Protein AF-H8H3U1-F1 (afdb_monomer)

Radius of gyration: 40.12 Å; Cα contacts (8 Å, |Δi|>4): 486; chains: 1; bounding box: 96×87×122 Å

Foldseek 3Di:
DDDDPPPPPPPPDPPVPPDDDDDDPLRVPAPDDPLLNLLLVVQVVQCPVQKHFDDLVRSCVSSVHDSVSSVVSVVLCVVQVQWDWDDDVPGGIMIGGDDSVRGDDRVVSVVVVVVVVVVVVVVVVVVVVVVVVVVVVVPPPPPPPPDDDPDPDDDDDDDPDDDDDDPDDDDDDDDDDDDDDDDDDDDDDDDDDDDDDDDDDDDDDDDDDDDDDDDDDDDDDDDDDDDDDDDDDDDDDDDDDDDDDDDDDDDDDDDDDDDDDDDDDPDPDPDDDDDDPPDDDDDDDDDDDDDDDDDDDDDDDDDDDPDDDPPPDDDALLNQAADDLVLLVPADFADCPGPLNVLVCVQQPVVVLVVQQPAADPAPRHGLSSLRRDDNVQLVVQQVRLVVVCVVPVDDSNVSSSSSSCVRNVSRRPPLPLPVLLVVLAPPDDAQFWKWFQDPVRDTFIWGFHDDDPFWTWTQTPVRDIDIFGSSDNVRSNRIDTDPPDDPPPPPCPPPPPPPPDPDFQWKKAFCADPDDDHRDIWTFHDDDDQWTQIPVRDIHGPVCRVVGIGTDDD

Structure (mmCIF, N/CA/C/O backbone):
data_AF-H8H3U1-F1
#
_entry.id   AF-H8H3U1-F1
#
loop_
_atom_site.group_PDB
_atom_site.id
_atom_site.type_symbol
_atom_site.label_atom_id
_atom_site.label_alt_id
_atom_site.label_comp_id
_atom_site.label_asym_id
_atom_site.label_entity_id
_atom_site.label_seq_id
_atom_site.pdbx_PDB_ins_code
_atom_site.Cartn_x
_atom_site.Cartn_y
_atom_site.Cartn_z
_atom_site.occupancy
_atom_site.B_iso_or_equiv
_atom_site.auth_seq_id
_atom_site.auth_comp_id
_atom_site.auth_asym_id
_atom_site.auth_atom_id
_atom_site.pdbx_PDB_model_num
ATOM 1 N N . MET A 1 1 ? -40.008 48.398 6.881 1.00 39.31 1 MET A N 1
ATOM 2 C CA . MET A 1 1 ? -39.346 47.167 7.365 1.00 39.31 1 MET A CA 1
ATOM 3 C C . MET A 1 1 ? -39.660 46.048 6.379 1.00 39.31 1 MET A C 1
ATOM 5 O O . MET A 1 1 ? -40.698 45.424 6.515 1.00 39.31 1 MET A O 1
ATOM 9 N N . ASN A 1 2 ? -38.826 45.837 5.355 1.00 39.06 2 ASN A N 1
ATOM 10 C CA . ASN A 1 2 ? -39.041 44.780 4.357 1.00 39.06 2 ASN A CA 1
ATOM 11 C C . ASN A 1 2 ? -37.930 43.737 4.486 1.00 39.06 2 ASN A C 1
ATOM 13 O O . ASN A 1 2 ? -36.763 44.029 4.245 1.00 39.06 2 ASN A O 1
ATOM 17 N N . ALA A 1 3 ? -38.310 42.539 4.929 1.00 46.53 3 ALA A N 1
ATOM 18 C CA . ALA A 1 3 ? -37.421 41.404 5.119 1.00 46.53 3 ALA A CA 1
ATOM 19 C C . ALA A 1 3 ? -37.174 40.700 3.778 1.00 46.53 3 ALA A C 1
ATOM 21 O O . ALA A 1 3 ? -38.048 40.016 3.242 1.00 46.53 3 ALA A O 1
ATOM 22 N N . THR A 1 4 ? -35.972 40.862 3.233 1.00 50.00 4 THR A N 1
ATOM 23 C CA . THR A 1 4 ? -35.526 40.195 2.010 1.00 50.00 4 THR A CA 1
ATOM 24 C C . THR A 1 4 ? -35.297 38.707 2.295 1.00 50.00 4 THR A C 1
ATOM 26 O O . THR A 1 4 ? -34.274 38.311 2.855 1.00 50.00 4 THR A O 1
ATOM 29 N N . LYS A 1 5 ? -36.268 37.863 1.928 1.00 55.16 5 LYS A N 1
ATOM 30 C CA . LYS A 1 5 ? -36.136 36.399 1.939 1.00 55.16 5 LYS A CA 1
ATOM 31 C C . LYS A 1 5 ? -35.091 35.986 0.893 1.00 55.16 5 LYS A C 1
ATOM 33 O O . LYS A 1 5 ? -35.379 35.977 -0.299 1.00 55.16 5 LYS A O 1
ATOM 38 N N . ARG A 1 6 ? -33.873 35.645 1.330 1.00 47.78 6 ARG A N 1
ATOM 39 C CA . ARG A 1 6 ? -32.881 34.959 0.485 1.00 47.78 6 ARG A CA 1
ATOM 40 C C . ARG A 1 6 ? -33.391 33.550 0.185 1.00 47.78 6 ARG A C 1
ATOM 42 O O . ARG A 1 6 ? -33.368 32.685 1.055 1.00 47.78 6 ARG A O 1
ATOM 49 N N . LEU A 1 7 ? -33.866 33.343 -1.038 1.00 50.31 7 LEU A N 1
ATOM 50 C CA . LEU A 1 7 ? -34.161 32.027 -1.592 1.00 50.31 7 LEU A CA 1
ATOM 51 C C . LEU A 1 7 ? -32.834 31.304 -1.857 1.00 50.31 7 LEU A C 1
ATOM 53 O O . LEU A 1 7 ? -32.148 31.574 -2.837 1.00 50.31 7 LEU A O 1
ATOM 57 N N . THR A 1 8 ? -32.450 30.407 -0.954 1.00 47.00 8 THR A N 1
ATOM 58 C CA . THR A 1 8 ? -31.389 29.417 -1.166 1.00 47.00 8 THR A CA 1
ATOM 59 C C . THR A 1 8 ? -31.940 28.310 -2.061 1.00 47.00 8 THR A C 1
ATOM 61 O O . THR A 1 8 ? -32.492 27.316 -1.593 1.00 47.00 8 THR A O 1
ATOM 64 N N . THR A 1 9 ? -31.832 28.487 -3.374 1.00 53.97 9 THR A N 1
ATOM 65 C CA . THR A 1 9 ? -32.081 27.420 -4.345 1.00 53.97 9 THR A CA 1
ATOM 66 C C . THR A 1 9 ? -30.942 26.401 -4.272 1.00 53.97 9 THR A C 1
ATOM 68 O O . THR A 1 9 ? -29.836 26.630 -4.755 1.00 53.97 9 THR A O 1
ATOM 71 N N . ASN A 1 10 ? -31.213 25.258 -3.638 1.00 47.44 10 ASN A N 1
ATOM 72 C CA . ASN A 1 10 ? -30.372 24.066 -3.719 1.00 47.44 10 ASN A CA 1
ATOM 73 C C . ASN A 1 10 ? -30.449 23.505 -5.146 1.00 47.44 10 ASN A C 1
ATOM 75 O O . ASN A 1 10 ? -31.317 22.693 -5.459 1.00 47.44 10 ASN A O 1
ATOM 79 N N . LEU A 1 11 ? -29.551 23.955 -6.023 1.00 53.47 11 LEU A N 1
ATOM 80 C CA . LEU A 1 11 ? -29.306 23.306 -7.307 1.00 53.47 11 LEU A CA 1
ATOM 81 C C . LEU A 1 11 ? -28.649 21.947 -7.042 1.00 53.47 11 LEU A C 1
ATOM 83 O O . LEU A 1 11 ? -27.440 21.844 -6.842 1.00 53.47 11 LEU A O 1
ATOM 87 N N . SER A 1 12 ? -29.477 20.903 -7.014 1.00 55.03 12 SER A N 1
ATOM 88 C CA . SER A 1 12 ? -29.032 19.516 -7.122 1.00 55.03 12 SER A CA 1
ATOM 89 C C . SER A 1 12 ? -28.404 19.326 -8.501 1.00 55.03 12 SER A C 1
ATOM 91 O O . SER A 1 12 ? -29.106 19.201 -9.502 1.00 55.03 12 SER A O 1
ATOM 93 N N . ILE A 1 13 ? -27.075 19.367 -8.571 1.00 66.44 13 ILE A N 1
ATOM 94 C CA . ILE A 1 13 ? -26.341 19.040 -9.793 1.00 66.44 13 ILE A CA 1
ATOM 95 C C . ILE A 1 13 ? -26.475 17.526 -9.979 1.00 66.44 13 ILE A C 1
ATOM 97 O O . ILE A 1 13 ? -25.863 16.762 -9.232 1.00 66.44 13 ILE A O 1
ATOM 101 N N . ASN A 1 14 ? -27.288 17.092 -10.946 1.00 60.72 14 ASN A N 1
ATOM 102 C CA . ASN A 1 14 ? -27.368 15.691 -11.359 1.00 60.72 14 ASN A CA 1
ATOM 103 C C . ASN A 1 14 ? -26.002 15.252 -11.909 1.00 60.72 14 ASN A C 1
ATOM 105 O O . ASN A 1 14 ? -25.657 15.495 -13.061 1.00 60.72 14 ASN A O 1
ATOM 109 N N . THR A 1 15 ? -25.193 14.617 -11.063 1.00 62.81 15 THR A N 1
ATOM 110 C CA . THR A 1 15 ? -23.857 14.098 -11.397 1.00 62.81 15 THR A CA 1
ATOM 111 C C . THR A 1 15 ? -23.892 12.848 -12.279 1.00 62.81 15 THR A C 1
ATOM 113 O O . THR A 1 15 ? -22.838 12.397 -12.718 1.00 62.81 15 THR A O 1
ATOM 116 N N . SER A 1 16 ? -25.075 12.297 -12.563 1.00 62.97 16 SER A N 1
ATOM 117 C CA . SER A 1 16 ? -25.267 11.089 -13.372 1.00 62.97 16 SER A CA 1
ATOM 118 C C . SER A 1 16 ? -25.033 11.282 -14.875 1.00 62.97 16 SER A C 1
ATOM 120 O O . SER A 1 16 ? -24.891 10.287 -15.575 1.00 62.97 16 SER A O 1
ATOM 122 N N . GLU A 1 17 ? -24.967 12.522 -15.373 1.00 65.94 17 GLU A N 1
ATOM 123 C CA . GLU A 1 17 ? -24.820 12.812 -16.814 1.00 65.94 17 GLU A CA 1
ATOM 124 C C . GLU A 1 17 ? -23.456 13.402 -17.212 1.00 65.94 17 GLU A C 1
ATOM 126 O O . GLU A 1 17 ? -23.190 13.607 -18.396 1.00 65.94 17 GLU A O 1
ATOM 131 N N . MET A 1 18 ? -22.547 13.665 -16.265 1.00 68.69 18 MET A N 1
ATOM 132 C CA . MET A 1 18 ? -21.235 14.223 -16.610 1.00 68.69 18 MET A CA 1
ATOM 133 C C . MET A 1 18 ? -20.268 13.121 -17.028 1.00 68.69 18 MET A C 1
ATOM 135 O O . MET A 1 18 ? -19.575 12.539 -16.194 1.00 68.69 18 MET A O 1
ATOM 139 N N . ASN A 1 19 ? -20.226 12.853 -18.336 1.00 53.88 19 ASN A N 1
ATOM 140 C CA . ASN A 1 19 ? -19.276 11.923 -18.931 1.00 53.88 19 ASN A CA 1
ATOM 141 C C . ASN A 1 19 ? -17.830 12.345 -18.631 1.00 53.88 19 ASN A C 1
ATOM 143 O O . ASN A 1 19 ? -17.425 13.502 -18.758 1.00 53.88 19 ASN A O 1
ATOM 147 N N . VAL A 1 20 ? -17.097 11.356 -18.139 1.00 68.19 20 VAL A N 1
ATOM 148 C CA . VAL A 1 20 ? -16.041 11.475 -17.142 1.00 68.19 20 VAL A CA 1
ATOM 149 C C . VAL A 1 20 ? -14.684 11.473 -17.837 1.00 68.19 20 VAL A C 1
ATOM 151 O O . VAL A 1 20 ? -14.364 10.518 -18.525 1.00 68.19 20 VAL A O 1
ATOM 154 N N . LEU A 1 21 ? -13.890 12.526 -17.623 1.00 76.62 21 LEU A N 1
ATOM 155 C CA . LEU A 1 21 ? -12.448 12.606 -17.902 1.00 76.62 21 LEU A CA 1
ATOM 156 C C . LEU A 1 21 ? -11.998 12.037 -19.269 1.00 76.62 21 LEU A C 1
ATOM 158 O O . LEU A 1 21 ? -11.645 10.867 -19.386 1.00 76.62 21 LEU A O 1
ATOM 162 N N . PHE A 1 22 ? -11.879 12.898 -20.280 1.00 89.12 22 PHE A N 1
ATOM 163 C CA . PHE A 1 22 ? -11.168 12.538 -21.508 1.00 89.12 22 PHE A CA 1
ATOM 164 C C . PHE A 1 22 ? -9.658 12.407 -21.233 1.00 89.12 22 PHE A C 1
ATOM 166 O O . PHE A 1 22 ? -8.997 13.396 -20.906 1.00 89.12 22 PHE A O 1
ATOM 173 N N . VAL A 1 23 ? -9.121 11.191 -21.359 1.00 94.69 23 VAL A N 1
ATOM 174 C CA . VAL A 1 23 ? -7.681 10.900 -21.294 1.00 94.69 23 VAL A CA 1
ATOM 175 C C . VAL A 1 23 ? -7.185 10.675 -22.718 1.00 94.69 23 VAL A C 1
ATOM 177 O O . VAL A 1 23 ? -7.668 9.793 -23.420 1.00 94.69 23 VAL A O 1
ATOM 180 N N . HIS A 1 24 ? -6.244 11.502 -23.164 1.00 95.38 24 HIS A N 1
ATOM 181 C CA . HIS A 1 24 ? -5.649 11.367 -24.491 1.00 95.38 24 HIS A CA 1
ATOM 182 C C . HIS A 1 24 ? -4.713 10.145 -24.537 1.00 95.38 24 HIS A C 1
ATOM 184 O O . HIS A 1 24 ? -3.980 9.924 -23.575 1.00 95.38 24 HIS A O 1
ATOM 190 N N . SER A 1 25 ? -4.659 9.412 -25.659 1.00 96.00 25 SER A N 1
ATOM 191 C CA . SER A 1 25 ? -3.825 8.200 -25.817 1.00 96.00 25 SER A CA 1
ATOM 192 C C . SER A 1 25 ? -2.361 8.428 -25.439 1.00 96.00 25 SER A C 1
ATOM 194 O O . SER A 1 25 ? -1.802 7.695 -24.643 1.00 96.00 25 SER A O 1
ATOM 196 N N . ALA A 1 26 ? -1.771 9.536 -25.897 1.00 96.56 26 ALA A N 1
ATOM 197 C CA . ALA A 1 26 ? -0.405 9.920 -25.529 1.00 96.56 26 ALA A CA 1
ATOM 198 C C . ALA A 1 26 ? -0.140 10.021 -24.010 1.00 96.56 26 ALA A C 1
ATOM 200 O O . ALA A 1 26 ? 1.006 9.870 -23.603 1.00 96.56 26 ALA A O 1
ATOM 201 N N . LEU A 1 27 ? -1.154 10.324 -23.188 1.00 97.00 27 LEU A N 1
ATOM 202 C CA . LEU A 1 27 ? -1.040 10.325 -21.724 1.00 97.00 27 LEU A CA 1
ATOM 203 C C . LEU A 1 27 ? -1.281 8.929 -21.132 1.00 97.00 27 LEU A C 1
ATOM 205 O O . LEU A 1 27 ? -0.677 8.611 -20.114 1.00 97.00 27 LEU A O 1
ATOM 209 N N . ASP A 1 28 ? -2.154 8.132 -21.751 1.00 96.94 28 ASP A N 1
ATOM 210 C CA . ASP A 1 28 ? -2.484 6.759 -21.341 1.00 96.94 28 ASP A CA 1
ATOM 211 C C . ASP A 1 28 ? -1.312 5.793 -21.582 1.00 96.94 28 ASP A C 1
ATOM 213 O O . ASP A 1 28 ? -0.932 5.031 -20.698 1.00 96.94 28 ASP A O 1
ATOM 217 N N . ASP A 1 29 ? -0.660 5.920 -22.740 1.00 97.12 29 ASP A N 1
ATOM 218 C CA . ASP A 1 29 ? 0.528 5.150 -23.124 1.00 97.12 29 ASP A CA 1
ATOM 219 C C . ASP A 1 29 ? 1.812 5.647 -22.430 1.00 97.12 29 ASP A C 1
ATOM 221 O O . ASP A 1 29 ? 2.884 5.051 -22.572 1.00 97.12 29 ASP A O 1
ATOM 225 N N . TYR A 1 30 ? 1.750 6.769 -21.704 1.00 98.00 30 TYR A N 1
ATOM 226 C CA . TYR A 1 30 ? 2.916 7.308 -21.015 1.00 98.00 30 TYR A CA 1
ATOM 227 C C . TYR A 1 30 ? 3.159 6.526 -19.714 1.00 98.00 30 TYR A C 1
ATOM 229 O O . TYR A 1 30 ? 2.230 6.374 -18.921 1.00 98.00 30 TYR A O 1
ATOM 237 N N . PRO A 1 31 ? 4.396 6.076 -19.428 1.00 97.75 31 PRO A N 1
ATOM 238 C CA . PRO A 1 31 ? 4.696 5.171 -18.317 1.00 97.75 31 PRO A CA 1
ATOM 239 C C . PRO A 1 31 ? 4.729 5.912 -16.969 1.00 97.75 31 PRO A C 1
ATOM 241 O O . PRO A 1 31 ? 5.756 5.986 -16.299 1.00 97.75 31 PRO A O 1
ATOM 244 N N . LEU A 1 32 ? 3.605 6.508 -16.570 1.00 98.12 32 LEU A N 1
ATOM 245 C 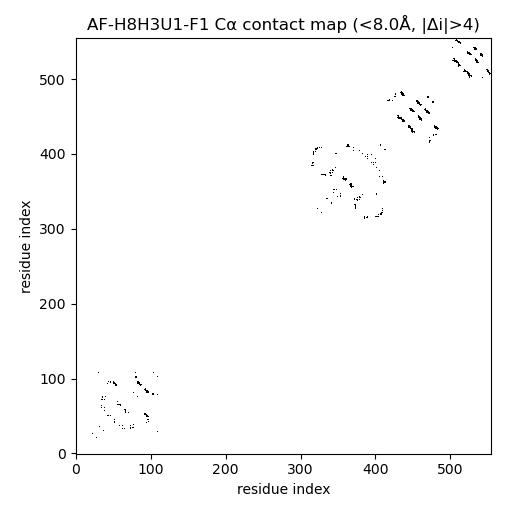CA . LEU A 1 32 ? 3.421 7.120 -15.258 1.00 98.12 32 LEU A CA 1
ATOM 246 C C . LEU A 1 32 ? 3.045 6.068 -14.221 1.00 98.12 32 LEU A C 1
ATOM 248 O O . LEU A 1 32 ? 2.232 5.175 -14.458 1.00 98.12 32 LEU A O 1
ATOM 252 N N . THR A 1 33 ? 3.557 6.241 -13.008 1.00 97.88 33 THR A N 1
ATOM 253 C CA . THR A 1 33 ? 3.004 5.533 -11.851 1.00 97.88 33 THR A CA 1
ATOM 254 C C . THR A 1 33 ? 1.574 6.016 -11.557 1.00 97.88 33 THR A C 1
ATOM 256 O O . THR A 1 33 ? 1.225 7.166 -11.860 1.00 97.88 33 THR A O 1
ATOM 259 N N . PRO A 1 34 ? 0.723 5.193 -10.916 1.00 98.06 34 PRO A N 1
ATOM 260 C CA . PRO A 1 34 ? -0.635 5.602 -10.553 1.00 98.06 34 PRO A CA 1
ATOM 261 C C . PRO A 1 34 ? -0.688 6.885 -9.710 1.00 98.06 34 PRO A C 1
ATOM 263 O O . PRO A 1 34 ? -1.637 7.664 -9.811 1.00 98.06 34 PRO A O 1
ATOM 266 N N . GLU A 1 35 ? 0.315 7.120 -8.867 1.00 98.25 35 GLU A N 1
ATOM 267 C CA . GLU A 1 35 ? 0.451 8.320 -8.047 1.00 98.25 35 GLU A CA 1
ATOM 268 C C . GLU A 1 35 ? 0.774 9.559 -8.891 1.00 98.25 35 GLU A C 1
ATOM 270 O O . GLU A 1 35 ? 0.158 10.611 -8.696 1.00 98.25 35 GLU A O 1
ATOM 275 N N . GLU A 1 36 ? 1.695 9.427 -9.850 1.00 98.50 36 GLU A N 1
ATOM 276 C CA . GLU A 1 36 ? 2.056 10.490 -10.793 1.00 98.50 36 GLU A CA 1
ATOM 277 C C . GLU A 1 36 ? 0.878 10.875 -11.680 1.00 98.50 36 GLU A C 1
ATOM 279 O O . GLU A 1 36 ? 0.554 12.061 -11.774 1.00 98.50 36 GLU A O 1
ATOM 284 N N . PHE A 1 37 ? 0.174 9.889 -12.241 1.00 98.19 37 PHE A N 1
ATOM 285 C CA . PHE A 1 37 ? -1.022 10.126 -13.044 1.00 98.19 37 PHE A CA 1
ATOM 286 C C . PHE A 1 37 ? -2.113 10.850 -12.241 1.00 98.19 37 PHE A C 1
ATOM 288 O O . PHE A 1 37 ? -2.676 11.840 -12.707 1.00 98.19 37 PHE A O 1
ATOM 295 N N . ARG A 1 38 ? -2.384 10.425 -10.996 1.00 97.94 38 ARG A N 1
ATOM 296 C CA . ARG A 1 38 ? -3.382 11.080 -10.125 1.00 97.94 38 ARG A CA 1
ATOM 297 C C . ARG A 1 38 ? -3.030 12.537 -9.837 1.00 97.94 38 ARG A C 1
ATOM 299 O O . ARG A 1 38 ? -3.910 13.398 -9.909 1.00 97.94 38 ARG A O 1
ATOM 306 N N . ALA A 1 39 ? -1.770 12.817 -9.507 1.00 98.00 39 ALA A N 1
ATOM 307 C CA . ALA A 1 39 ? -1.319 14.180 -9.245 1.00 98.00 39 ALA A CA 1
ATOM 308 C C . ALA A 1 39 ? -1.376 15.046 -10.513 1.00 98.00 39 ALA A C 1
ATOM 310 O O . ALA A 1 39 ? -1.871 16.173 -10.455 1.00 98.00 39 ALA A O 1
ATOM 311 N N . TYR A 1 40 ? -0.941 14.506 -11.657 1.00 97.75 40 TYR A N 1
ATOM 312 C CA . TYR A 1 40 ? -1.008 15.183 -12.951 1.00 97.75 40 TYR A CA 1
ATOM 313 C C . TYR A 1 40 ? -2.455 15.499 -13.347 1.00 97.75 40 TYR A C 1
ATOM 315 O O . TYR A 1 40 ? -2.770 16.653 -13.622 1.00 97.75 40 TYR A O 1
ATOM 323 N N . ALA A 1 41 ? -3.370 14.528 -13.266 1.00 96.38 41 ALA A N 1
ATOM 324 C CA . ALA A 1 41 ? -4.791 14.728 -13.552 1.00 96.38 41 ALA A CA 1
ATOM 325 C C . ALA A 1 41 ? -5.436 15.765 -12.614 1.00 96.38 41 ALA A C 1
ATOM 327 O O . ALA A 1 41 ? -6.238 16.597 -13.044 1.00 96.38 41 ALA A O 1
ATOM 328 N N . HIS A 1 42 ? -5.064 15.764 -11.327 1.00 96.56 42 HIS A N 1
ATOM 329 C CA . HIS A 1 42 ? -5.530 16.776 -10.380 1.00 96.56 42 HIS A CA 1
ATOM 330 C C . HIS A 1 42 ? -5.068 18.189 -10.765 1.00 96.56 42 HIS A C 1
ATOM 332 O O . HIS A 1 42 ? -5.868 19.129 -10.707 1.00 96.56 42 HIS A O 1
ATOM 338 N N . LEU A 1 43 ? -3.799 18.336 -11.159 1.00 96.88 43 LEU A N 1
ATOM 339 C CA . LEU A 1 43 ? -3.232 19.600 -11.627 1.00 96.88 43 LEU A CA 1
ATOM 340 C C . LEU A 1 43 ? -3.875 20.046 -12.941 1.00 96.88 43 LEU A C 1
ATOM 342 O O . LEU A 1 43 ? -4.315 21.188 -13.017 1.00 96.88 43 LEU A O 1
ATOM 346 N N . ALA A 1 44 ? -4.026 19.145 -13.913 1.00 95.44 44 ALA A N 1
ATOM 347 C CA . ALA A 1 44 ? -4.683 19.403 -15.193 1.00 95.44 44 ALA A CA 1
ATOM 348 C C . ALA A 1 44 ? -6.106 19.940 -15.000 1.00 95.44 44 ALA A C 1
ATOM 350 O O . ALA A 1 44 ? -6.463 20.980 -15.545 1.00 95.44 44 ALA A O 1
ATOM 351 N N . ARG A 1 45 ? -6.892 19.300 -14.122 1.00 93.75 45 ARG A N 1
ATOM 352 C CA . ARG A 1 45 ? -8.249 19.753 -13.784 1.00 93.75 45 ARG A CA 1
ATOM 353 C C . ARG A 1 45 ? -8.268 21.152 -13.162 1.00 93.75 45 ARG A C 1
ATOM 355 O O . ARG A 1 45 ? -9.230 21.892 -13.333 1.00 93.75 45 ARG A O 1
ATOM 362 N N . ARG A 1 46 ? -7.248 21.501 -12.371 1.00 95.06 46 ARG A N 1
ATOM 363 C CA . ARG A 1 46 ? -7.134 22.815 -11.713 1.00 95.06 46 ARG A CA 1
ATOM 364 C C . ARG A 1 46 ? -6.542 23.887 -12.625 1.00 95.06 46 ARG A C 1
ATOM 366 O O . ARG A 1 46 ? -6.785 25.060 -12.374 1.00 95.06 46 ARG A O 1
ATOM 373 N N . ALA A 1 47 ? -5.805 23.498 -13.658 1.00 94.19 47 ALA A N 1
ATOM 374 C CA . ALA A 1 47 ? -5.136 24.387 -14.595 1.00 94.19 47 ALA A CA 1
ATOM 375 C C . ALA A 1 47 ? -6.060 24.876 -15.722 1.00 94.19 47 ALA A C 1
ATOM 377 O O . ALA A 1 47 ? -5.595 25.119 -16.831 1.00 94.19 47 ALA A O 1
ATOM 378 N N . SER A 1 48 ? -7.359 25.058 -15.459 1.00 79.19 48 SER A N 1
ATOM 379 C CA . SER A 1 48 ? -8.330 25.515 -16.466 1.00 79.19 48 SER A CA 1
ATOM 380 C C . SER A 1 48 ? -7.967 26.869 -17.099 1.00 79.19 48 SER A C 1
ATOM 382 O O . SER A 1 48 ? -8.453 27.186 -18.176 1.00 79.19 48 SER A O 1
ATOM 384 N N . SER A 1 49 ? -7.092 27.653 -16.461 1.00 83.50 49 SER A N 1
ATOM 385 C CA . SER A 1 49 ? -6.517 28.904 -16.973 1.00 83.50 49 SER A CA 1
ATOM 386 C C . SER A 1 49 ? -5.024 28.786 -17.332 1.00 83.50 49 SER A C 1
ATOM 388 O O . SER A 1 49 ? -4.278 29.754 -17.200 1.00 83.50 49 SER A O 1
ATOM 390 N N . GLY A 1 50 ? -4.550 27.589 -17.685 1.00 88.56 50 GLY A N 1
ATOM 391 C CA . GLY A 1 50 ? -3.159 27.304 -18.064 1.00 88.56 50 GLY A CA 1
ATOM 392 C C . GLY A 1 50 ? -2.191 27.063 -16.898 1.00 88.56 50 GLY A C 1
ATOM 393 O O . GLY A 1 50 ? -1.108 26.528 -17.114 1.00 88.56 50 GLY A O 1
ATOM 394 N N . ALA A 1 51 ? -2.573 27.390 -15.660 1.00 95.38 51 ALA A N 1
ATOM 395 C CA . ALA A 1 51 ? -1.722 27.227 -14.483 1.00 95.38 51 ALA A CA 1
ATOM 396 C C . ALA A 1 51 ? -2.506 26.774 -13.245 1.00 95.38 51 ALA A C 1
ATOM 398 O O . ALA A 1 51 ? -3.644 27.185 -13.025 1.00 95.38 51 ALA A O 1
ATOM 399 N N . ALA A 1 52 ? -1.869 25.967 -12.398 1.00 96.69 52 ALA A N 1
ATOM 400 C CA . ALA A 1 52 ? -2.412 25.471 -11.141 1.00 96.69 52 ALA A CA 1
ATOM 401 C C . ALA A 1 52 ? -1.490 25.841 -9.968 1.00 96.69 52 ALA A C 1
ATOM 403 O O . ALA A 1 52 ? -0.277 25.684 -10.040 1.00 96.69 52 ALA A O 1
ATOM 404 N N . TYR A 1 53 ? -2.062 26.296 -8.853 1.00 96.00 53 TYR A N 1
ATOM 405 C CA . TYR A 1 53 ? -1.323 26.681 -7.638 1.00 96.00 53 TYR A CA 1
ATOM 406 C C . TYR A 1 53 ? -1.707 25.886 -6.367 1.00 96.00 53 TYR A C 1
ATOM 408 O O . TYR A 1 53 ? -1.748 26.466 -5.278 1.00 96.00 53 TYR A O 1
ATOM 416 N N . PRO A 1 54 ? -2.039 24.578 -6.431 1.00 96.25 54 PRO A N 1
ATOM 417 C CA . PRO A 1 54 ? -2.375 23.837 -5.224 1.00 96.25 54 PRO A CA 1
ATOM 418 C C . PRO A 1 54 ? -1.135 23.610 -4.348 1.00 96.25 54 PRO A C 1
ATOM 420 O O . PRO A 1 54 ? -0.049 23.292 -4.831 1.00 96.25 54 PRO A O 1
ATOM 423 N N . SER A 1 55 ? -1.310 23.731 -3.031 1.00 96.88 55 SER A N 1
ATOM 424 C CA . SER A 1 55 ? -0.282 23.332 -2.066 1.00 96.88 55 SER A CA 1
ATOM 425 C C . SER A 1 55 ? -0.085 21.812 -2.070 1.00 96.88 55 SER A C 1
ATOM 427 O O . SER A 1 55 ? -1.008 21.062 -2.396 1.00 96.88 55 SER A O 1
ATOM 429 N N . ARG A 1 56 ? 1.093 21.337 -1.640 1.00 97.38 56 ARG A N 1
ATOM 430 C CA . ARG A 1 56 ? 1.378 19.894 -1.510 1.00 97.38 56 ARG A CA 1
ATOM 431 C C . ARG A 1 56 ? 0.335 19.176 -0.648 1.00 97.38 56 ARG A C 1
ATOM 433 O O . ARG A 1 56 ? -0.164 18.136 -1.063 1.00 97.38 56 ARG A O 1
ATOM 440 N N . ALA A 1 57 ? -0.068 19.78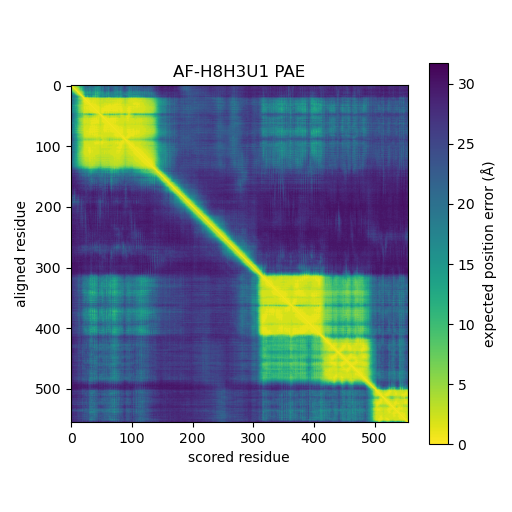0 0.471 1.00 97.44 57 ALA A N 1
ATOM 441 C CA . ALA A 1 57 ? -1.135 19.283 1.342 1.00 97.44 57 ALA A CA 1
ATOM 442 C C . ALA A 1 57 ? -2.494 19.160 0.622 1.00 97.44 57 ALA A C 1
ATOM 444 O O . ALA A 1 57 ? -3.222 18.182 0.796 1.00 97.44 57 ALA A O 1
ATOM 445 N N . SER A 1 58 ? -2.835 20.130 -0.235 1.00 97.81 58 SER A N 1
ATOM 446 C CA . SER A 1 58 ? -4.071 20.101 -1.029 1.00 97.81 58 SER A CA 1
ATOM 447 C C . SER A 1 58 ? -4.061 18.964 -2.056 1.00 97.81 58 SER A C 1
ATOM 449 O O . SER A 1 58 ? -5.037 18.216 -2.156 1.00 97.81 58 SER A O 1
ATOM 451 N N . ILE A 1 59 ? -2.935 18.774 -2.758 1.00 98.12 59 ILE A N 1
ATOM 452 C CA . ILE A 1 59 ? -2.750 17.664 -3.708 1.00 98.12 59 ILE A CA 1
ATOM 453 C C . ILE A 1 59 ? -2.815 16.322 -2.969 1.00 98.12 59 ILE A C 1
ATOM 455 O O . ILE A 1 59 ? -3.539 15.428 -3.402 1.00 98.12 59 ILE A O 1
ATOM 459 N N . ALA A 1 60 ? -2.118 16.198 -1.834 1.00 98.12 60 ALA A N 1
ATOM 460 C CA . ALA A 1 60 ? -2.094 15.000 -0.994 1.00 98.12 60 ALA A CA 1
ATOM 461 C C . ALA A 1 60 ? -3.507 14.583 -0.575 1.00 98.12 60 ALA A C 1
ATOM 463 O O . ALA A 1 60 ? -3.924 13.444 -0.803 1.00 98.12 60 ALA A O 1
ATOM 464 N N . LYS A 1 61 ? -4.286 15.538 -0.051 1.00 98.00 61 LYS A N 1
ATOM 465 C CA . LYS A 1 61 ? -5.679 15.326 0.352 1.00 98.00 61 LYS A CA 1
ATOM 466 C C . LYS A 1 61 ? -6.566 14.923 -0.826 1.00 98.00 61 LYS A C 1
ATOM 468 O O . LYS A 1 61 ? -7.344 13.980 -0.705 1.00 98.00 61 LYS A O 1
ATOM 473 N N . ALA A 1 62 ? -6.457 15.614 -1.961 1.00 97.50 62 ALA A N 1
ATOM 474 C CA . ALA A 1 62 ? -7.289 15.342 -3.131 1.00 97.50 62 ALA A CA 1
ATOM 475 C C . ALA A 1 62 ? -6.960 13.996 -3.794 1.00 97.50 62 ALA A C 1
ATOM 477 O O . ALA A 1 62 ? -7.865 13.293 -4.241 1.00 97.50 62 ALA A O 1
ATOM 478 N N . CYS A 1 63 ? -5.680 13.625 -3.828 1.00 97.56 63 CYS A N 1
ATOM 479 C CA . CYS A 1 63 ? -5.204 12.407 -4.478 1.00 97.56 63 CYS A CA 1
ATOM 480 C C . CYS A 1 63 ? -5.078 11.210 -3.521 1.00 97.56 63 CYS A C 1
ATOM 482 O O . CYS A 1 63 ? -4.718 10.125 -3.970 1.00 97.56 63 CYS A O 1
ATOM 484 N N . ARG A 1 64 ? -5.392 11.390 -2.228 1.00 97.81 64 ARG A N 1
ATOM 485 C CA . ARG A 1 64 ? -5.296 10.373 -1.161 1.00 97.81 64 ARG A CA 1
ATOM 486 C C . ARG A 1 64 ? -3.899 9.748 -1.048 1.00 97.81 64 ARG A C 1
ATOM 488 O O . ARG A 1 64 ? -3.761 8.535 -0.927 1.00 97.81 64 ARG A O 1
ATOM 495 N N . MET A 1 65 ? -2.870 10.589 -1.082 1.00 97.81 65 MET A N 1
ATOM 496 C CA . MET A 1 65 ? -1.464 10.190 -0.952 1.00 97.81 65 MET A CA 1
ATOM 497 C C . MET A 1 65 ? -0.766 10.995 0.150 1.00 97.81 65 MET A C 1
ATOM 499 O O . MET A 1 65 ? -1.253 12.049 0.548 1.00 97.81 65 MET A O 1
ATOM 503 N N . HIS A 1 66 ? 0.368 10.503 0.654 1.00 98.00 66 HIS A N 1
ATOM 504 C CA . HIS A 1 66 ? 1.161 11.214 1.663 1.00 98.00 66 HIS A CA 1
ATOM 505 C C . HIS A 1 66 ? 1.843 12.457 1.060 1.00 98.00 66 HIS A C 1
ATOM 507 O O . HIS A 1 66 ? 2.226 12.445 -0.111 1.00 98.00 66 HIS A O 1
ATOM 513 N N . GLU A 1 67 ? 2.050 13.520 1.843 1.00 97.81 67 GLU A N 1
ATOM 514 C CA . GLU A 1 67 ? 2.665 14.767 1.350 1.00 97.81 67 GLU A CA 1
ATOM 515 C C . GLU A 1 67 ? 4.099 14.575 0.833 1.00 97.81 67 GLU A C 1
ATOM 517 O O . GLU A 1 67 ? 4.516 15.226 -0.131 1.00 97.81 67 GLU A O 1
ATOM 522 N N . ASP A 1 68 ? 4.850 13.650 1.433 1.00 97.50 68 ASP A N 1
ATOM 523 C CA . ASP A 1 68 ? 6.182 13.265 0.951 1.00 97.50 68 ASP A CA 1
ATOM 524 C C . ASP A 1 68 ? 6.115 12.616 -0.431 1.00 97.50 68 ASP A C 1
ATOM 526 O O . ASP A 1 68 ? 6.900 12.965 -1.313 1.00 97.50 68 ASP A O 1
ATOM 530 N N . THR A 1 69 ? 5.130 11.739 -0.650 1.00 97.44 69 THR A N 1
ATOM 531 C CA . THR A 1 69 ? 4.884 11.115 -1.955 1.00 97.44 69 THR A CA 1
ATOM 532 C C . THR A 1 69 ? 4.556 12.174 -2.998 1.00 97.44 69 THR A C 1
ATOM 534 O O . THR A 1 69 ? 5.142 12.147 -4.073 1.00 97.44 69 THR A O 1
ATOM 537 N N . VAL A 1 70 ? 3.720 13.166 -2.665 1.00 98.25 70 VAL A N 1
ATOM 538 C CA . VAL A 1 70 ? 3.451 14.308 -3.558 1.00 98.25 70 VAL A CA 1
ATOM 539 C C . VAL A 1 70 ? 4.740 15.039 -3.927 1.00 98.25 70 VAL A C 1
ATOM 541 O O . VAL A 1 70 ? 4.921 15.409 -5.080 1.00 98.25 70 VAL A O 1
ATOM 544 N N . GLY A 1 71 ? 5.648 15.249 -2.969 1.00 97.56 71 GLY A N 1
ATOM 545 C CA . GLY A 1 71 ? 6.929 15.910 -3.233 1.00 97.56 71 GLY A CA 1
ATOM 546 C C . GLY A 1 71 ? 7.783 15.156 -4.254 1.00 97.56 71 GLY A C 1
ATOM 547 O O . GLY A 1 71 ? 8.317 15.766 -5.179 1.00 97.56 71 GLY A O 1
ATOM 548 N N . VAL A 1 72 ? 7.869 13.829 -4.116 1.00 97.38 72 VAL A N 1
ATOM 549 C CA . VAL A 1 72 ? 8.578 12.962 -5.072 1.00 97.38 72 VAL A CA 1
ATOM 550 C C . VAL A 1 72 ? 7.892 12.979 -6.437 1.00 97.38 72 VAL A C 1
ATOM 552 O O . VAL A 1 72 ? 8.554 13.196 -7.446 1.00 97.38 72 VAL A O 1
ATOM 555 N N . VAL A 1 73 ? 6.566 12.833 -6.461 1.00 98.19 73 VAL A N 1
ATOM 556 C CA . VAL A 1 73 ? 5.755 12.850 -7.684 1.00 98.19 73 VAL A CA 1
ATOM 557 C C . VAL A 1 73 ? 5.924 14.162 -8.451 1.00 98.19 73 VAL A C 1
ATOM 559 O O . VAL A 1 73 ? 6.191 14.141 -9.647 1.00 98.19 73 VAL A O 1
ATOM 562 N N . LEU A 1 74 ? 5.833 15.315 -7.780 1.00 98.25 74 LEU A N 1
ATOM 563 C CA . LEU A 1 74 ? 6.024 16.618 -8.423 1.00 98.25 74 LEU A CA 1
ATOM 564 C C . LEU A 1 74 ? 7.438 16.760 -8.997 1.00 98.25 74 LEU A C 1
ATOM 566 O O . LEU A 1 74 ? 7.600 17.249 -10.111 1.00 98.25 74 LEU A O 1
ATOM 570 N N . LYS A 1 75 ? 8.462 16.287 -8.275 1.00 98.06 75 LYS A N 1
ATOM 571 C CA . LYS A 1 75 ? 9.845 16.279 -8.770 1.00 98.06 75 LYS A CA 1
ATOM 572 C C . LYS A 1 75 ? 10.006 15.400 -10.013 1.00 98.06 75 LYS A C 1
ATOM 574 O O . LYS A 1 75 ? 10.690 15.803 -10.955 1.00 98.06 75 LYS A O 1
ATOM 579 N N . ASN A 1 76 ? 9.371 14.231 -10.034 1.00 98.19 76 ASN A N 1
ATOM 580 C CA . ASN A 1 76 ? 9.367 13.340 -11.190 1.00 98.19 76 ASN A CA 1
ATOM 581 C C . ASN A 1 76 ? 8.660 13.990 -12.387 1.00 98.19 76 ASN A C 1
ATOM 583 O O . ASN A 1 76 ? 9.259 14.089 -13.451 1.00 98.19 76 ASN A O 1
ATOM 587 N N . LEU A 1 77 ? 7.461 14.552 -12.204 1.00 98.25 77 LEU A N 1
ATOM 588 C CA . LEU A 1 77 ? 6.718 15.233 -13.275 1.00 98.25 77 LEU A CA 1
ATOM 589 C C . LEU A 1 77 ? 7.480 16.440 -13.866 1.00 98.25 77 LEU A C 1
ATOM 591 O O . LEU A 1 77 ? 7.418 16.677 -15.075 1.00 98.25 77 LEU A O 1
ATOM 595 N N . LEU A 1 78 ? 8.246 17.173 -13.046 1.00 98.25 78 LEU A N 1
ATOM 596 C CA . LEU A 1 78 ? 9.167 18.224 -13.509 1.00 98.25 78 LEU A CA 1
ATOM 597 C C . LEU A 1 78 ? 10.357 17.646 -14.295 1.00 98.25 78 LEU A C 1
ATOM 599 O O . LEU A 1 78 ? 10.772 18.211 -15.308 1.00 98.25 78 LEU A O 1
ATOM 603 N N . THR A 1 79 ? 10.893 16.505 -13.852 1.00 97.81 79 THR A N 1
ATOM 604 C CA . THR A 1 79 ? 11.989 15.787 -14.530 1.00 97.81 79 THR A CA 1
ATOM 605 C C . THR A 1 79 ? 11.538 15.257 -15.892 1.00 97.81 79 THR A C 1
ATOM 607 O O . THR A 1 79 ? 12.276 15.367 -16.866 1.00 97.81 79 THR A O 1
ATOM 610 N N . PHE A 1 80 ? 10.298 14.772 -15.990 1.00 98.25 80 PHE A N 1
ATOM 611 C CA . PHE A 1 80 ? 9.676 14.293 -17.230 1.00 98.25 80 PHE A CA 1
ATOM 612 C C . PHE A 1 80 ? 9.240 15.422 -18.165 1.00 98.25 80 PHE A C 1
ATOM 614 O O . PHE A 1 80 ? 8.696 15.150 -19.233 1.00 98.25 80 PHE A O 1
ATOM 621 N N . LYS A 1 81 ? 9.467 16.683 -17.768 1.00 98.12 81 LYS A N 1
ATOM 622 C CA . LYS A 1 81 ? 9.061 17.876 -18.514 1.00 98.12 81 LYS A CA 1
ATOM 623 C C . LYS A 1 81 ? 7.569 17.887 -18.839 1.00 98.12 81 LYS A C 1
ATOM 625 O O . LYS A 1 81 ? 7.190 18.455 -19.856 1.00 98.12 81 LYS A O 1
ATOM 630 N N . MET A 1 82 ? 6.733 17.293 -17.981 1.00 98.19 82 MET A N 1
ATOM 631 C CA . MET A 1 82 ? 5.264 17.346 -18.068 1.00 98.19 82 MET A CA 1
ATOM 632 C C . MET A 1 82 ? 4.681 18.559 -17.329 1.00 98.19 82 MET A C 1
ATOM 634 O O . MET A 1 82 ? 3.545 18.968 -17.574 1.00 98.19 82 MET A O 1
ATOM 638 N N . LEU A 1 83 ? 5.466 19.127 -16.410 1.00 98.19 83 LEU A N 1
ATOM 639 C CA . LEU A 1 83 ? 5.163 20.346 -15.673 1.00 98.19 83 LEU A CA 1
ATOM 640 C C . LEU A 1 83 ? 6.343 21.321 -15.764 1.00 98.19 83 LEU A C 1
ATOM 642 O O . LEU A 1 83 ? 7.501 20.910 -15.839 1.00 98.19 83 LEU A O 1
ATOM 646 N N . GLU A 1 84 ? 6.038 22.609 -15.675 1.00 98.19 84 GLU A N 1
ATOM 647 C CA . GLU A 1 84 ? 6.980 23.693 -15.393 1.00 98.19 84 GLU A CA 1
ATOM 648 C C . GLU A 1 84 ? 6.589 24.325 -14.046 1.00 98.19 84 GLU A C 1
ATOM 650 O O . GLU A 1 84 ? 5.409 24.551 -13.777 1.00 98.19 84 GLU A O 1
ATOM 655 N N . ALA A 1 85 ? 7.564 24.565 -13.163 1.00 97.81 85 ALA A N 1
ATOM 656 C CA . ALA A 1 85 ? 7.337 25.184 -11.858 1.00 97.81 85 ALA A CA 1
ATOM 657 C C . ALA A 1 85 ? 7.858 26.623 -11.853 1.00 97.81 85 ALA A C 1
ATOM 659 O O . ALA A 1 85 ? 9.024 26.873 -12.152 1.00 97.81 85 ALA A O 1
ATOM 660 N N . HIS A 1 86 ? 7.002 27.554 -11.445 1.00 97.25 86 HIS A N 1
ATOM 661 C CA . HIS A 1 86 ? 7.322 28.961 -11.257 1.00 97.25 86 HIS A CA 1
ATOM 662 C C . HIS A 1 86 ? 7.240 29.281 -9.764 1.00 97.25 86 HIS A C 1
ATOM 664 O O . HIS A 1 86 ? 6.155 29.375 -9.173 1.00 97.25 86 HIS A O 1
ATOM 670 N N . GLU A 1 87 ? 8.402 29.397 -9.130 1.00 96.75 87 GLU A N 1
ATOM 671 C CA . GLU A 1 87 ? 8.490 29.767 -7.724 1.00 96.75 87 GLU A CA 1
ATOM 672 C C . GLU A 1 87 ? 8.088 31.232 -7.528 1.00 96.75 87 GLU A C 1
ATOM 674 O O . GLU A 1 87 ? 8.433 32.112 -8.316 1.00 96.75 87 GLU A O 1
ATOM 679 N N . ARG A 1 88 ? 7.322 31.500 -6.469 1.00 95.94 88 ARG A N 1
ATOM 680 C CA . ARG A 1 88 ? 6.889 32.851 -6.112 1.00 95.94 88 ARG A CA 1
ATOM 681 C C . ARG A 1 88 ? 7.265 33.108 -4.664 1.00 95.94 88 ARG A C 1
ATOM 683 O O . ARG A 1 88 ? 6.771 32.421 -3.774 1.00 95.94 88 ARG A O 1
ATOM 690 N N . LYS A 1 89 ? 8.095 34.120 -4.415 1.00 94.88 89 LYS A N 1
ATOM 691 C CA . LYS A 1 89 ? 8.540 34.469 -3.060 1.00 94.88 89 LYS A CA 1
ATOM 692 C C . LYS A 1 89 ? 7.334 34.694 -2.134 1.00 94.88 89 LYS A C 1
ATOM 694 O O . LYS A 1 89 ? 6.474 35.527 -2.419 1.00 94.88 89 LYS A O 1
ATOM 699 N N . GLY A 1 90 ? 7.258 33.917 -1.050 1.00 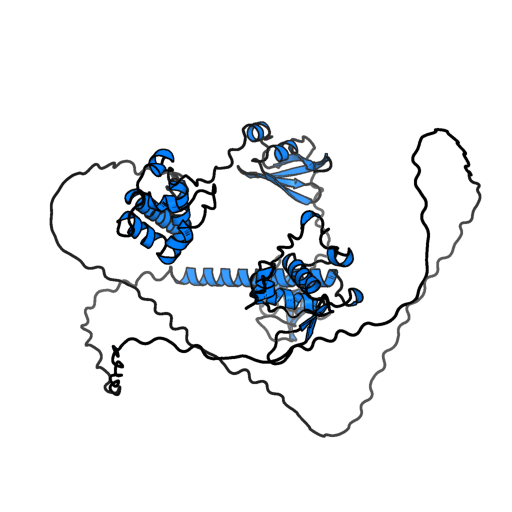92.69 90 GLY A N 1
ATOM 700 C CA . GLY A 1 90 ? 6.186 33.995 -0.046 1.00 92.69 90 GLY A CA 1
ATOM 701 C C . GLY A 1 90 ? 4.814 33.474 -0.497 1.00 92.69 90 GLY A C 1
ATOM 702 O O . GLY A 1 90 ? 3.818 33.721 0.180 1.00 92.69 90 GLY A O 1
ATOM 703 N N . LYS A 1 91 ? 4.721 32.782 -1.638 1.00 93.06 91 LYS A N 1
ATOM 704 C CA . LYS A 1 91 ? 3.464 32.241 -2.173 1.00 93.06 91 LYS A CA 1
ATOM 705 C C . LYS A 1 91 ? 3.658 30.798 -2.645 1.00 93.06 91 LYS A C 1
ATOM 707 O O . LYS A 1 91 ? 4.770 30.357 -2.899 1.00 93.06 91 LYS A O 1
ATOM 712 N N . THR A 1 92 ? 2.561 30.056 -2.793 1.00 93.94 92 THR A N 1
ATOM 713 C CA . THR A 1 92 ? 2.609 28.695 -3.352 1.00 93.94 92 THR A CA 1
ATOM 714 C C . THR A 1 92 ? 3.178 28.713 -4.774 1.00 93.94 92 THR A C 1
ATOM 716 O O . THR A 1 92 ? 2.841 29.609 -5.560 1.00 93.94 92 THR A O 1
ATOM 719 N N . THR A 1 93 ? 4.025 27.726 -5.077 1.00 97.12 93 THR A N 1
ATOM 720 C CA . THR A 1 93 ? 4.576 27.455 -6.410 1.00 97.12 93 THR A CA 1
ATOM 721 C C . THR A 1 93 ? 3.451 27.306 -7.426 1.00 97.12 93 THR A C 1
ATOM 723 O O . THR A 1 93 ? 2.457 26.623 -7.171 1.00 97.12 93 THR A O 1
ATOM 726 N N . LEU A 1 94 ? 3.606 27.966 -8.567 1.00 97.12 94 LEU A N 1
ATOM 727 C CA . LEU A 1 94 ? 2.678 27.880 -9.685 1.00 97.12 94 LEU A CA 1
ATOM 728 C C . LEU A 1 94 ? 3.187 26.808 -10.652 1.00 97.12 94 LEU A C 1
ATOM 730 O O . LEU A 1 94 ? 4.337 26.861 -11.075 1.00 97.12 94 LEU A O 1
ATOM 734 N N . TYR A 1 95 ? 2.343 25.834 -10.975 1.00 98.12 95 TYR A N 1
ATOM 735 C CA . TYR A 1 95 ? 2.642 24.744 -11.899 1.00 98.12 95 TYR A CA 1
ATOM 736 C C . TYR A 1 95 ? 1.904 24.962 -13.219 1.00 98.12 95 TYR A C 1
ATOM 738 O O . TYR A 1 95 ? 0.679 25.098 -13.229 1.00 98.12 95 TYR A O 1
ATOM 746 N N . THR A 1 96 ? 2.640 24.958 -14.323 1.00 97.81 96 THR A N 1
ATOM 747 C CA . THR A 1 96 ? 2.121 25.089 -15.691 1.00 97.81 96 THR A CA 1
ATOM 748 C C . THR A 1 96 ? 2.254 23.740 -16.392 1.00 97.81 96 THR A C 1
ATOM 750 O O . THR A 1 96 ? 3.286 23.081 -16.261 1.00 97.81 96 THR A O 1
ATOM 753 N N . LEU A 1 97 ? 1.222 23.299 -17.116 1.00 97.62 97 LEU A N 1
ATOM 754 C CA . LEU A 1 97 ? 1.300 22.062 -17.900 1.00 97.62 97 LEU A CA 1
ATOM 755 C C . LEU A 1 97 ? 2.051 22.327 -19.203 1.00 97.62 97 LEU A C 1
ATOM 757 O O . LEU A 1 97 ? 1.782 23.309 -19.894 1.00 97.62 97 LEU A O 1
ATOM 761 N N . THR A 1 98 ? 2.968 21.436 -19.558 1.00 97.44 98 THR A N 1
ATOM 762 C CA . THR A 1 98 ? 3.696 21.517 -20.826 1.00 97.44 98 THR A CA 1
ATOM 763 C C . THR A 1 98 ? 2.981 20.725 -21.925 1.00 97.44 98 THR A C 1
ATOM 765 O O . THR A 1 98 ? 2.349 19.700 -21.646 1.00 97.44 98 THR A O 1
ATOM 768 N N . PRO A 1 99 ? 3.092 21.154 -23.195 1.00 96.75 99 PRO A N 1
ATOM 769 C CA . PRO A 1 99 ? 2.590 20.373 -24.320 1.00 96.75 99 PRO A CA 1
ATOM 770 C C . PRO A 1 99 ? 3.343 19.042 -24.451 1.00 96.75 99 PRO A C 1
ATOM 772 O O . PRO A 1 99 ? 4.537 18.970 -24.156 1.00 96.75 99 PRO A O 1
ATOM 775 N N . ALA A 1 100 ? 2.661 18.015 -24.971 1.00 96.88 100 ALA A N 1
ATOM 776 C CA . ALA A 1 100 ? 3.209 16.664 -25.138 1.00 96.88 100 ALA A CA 1
ATOM 777 C C . ALA A 1 100 ? 4.502 16.608 -25.969 1.00 96.88 100 ALA A C 1
ATOM 779 O O . ALA A 1 100 ? 5.351 15.752 -25.744 1.00 96.88 100 ALA A O 1
ATOM 780 N N . SER A 1 101 ? 4.705 17.571 -26.872 1.00 97.25 101 SER A N 1
ATOM 781 C CA . SER A 1 101 ? 5.935 17.708 -27.660 1.00 97.25 101 SER A CA 1
ATOM 782 C C . SER A 1 101 ? 7.193 17.973 -26.826 1.00 97.25 101 SER A C 1
ATOM 784 O O . SER A 1 101 ? 8.298 17.736 -27.308 1.00 97.25 101 SER A O 1
ATOM 786 N N . LYS A 1 102 ? 7.049 18.463 -25.588 1.00 98.06 102 LYS A N 1
ATOM 787 C CA . LYS A 1 102 ? 8.163 18.709 -24.661 1.00 98.06 102 LYS A CA 1
ATOM 788 C C . LYS A 1 102 ? 8.420 17.550 -23.696 1.00 98.06 102 LYS A C 1
ATOM 790 O O . LYS A 1 102 ? 9.387 17.622 -22.937 1.00 98.06 102 LYS A O 1
ATOM 795 N N . TRP A 1 103 ? 7.558 16.535 -23.667 1.00 98.19 103 TRP A N 1
ATOM 796 C CA . TRP A 1 103 ? 7.683 15.443 -22.708 1.00 98.19 103 TRP A CA 1
ATOM 797 C C . TRP A 1 103 ? 8.923 14.603 -23.005 1.00 98.19 103 TRP A C 1
ATOM 799 O O . TRP A 1 103 ? 9.361 14.456 -24.148 1.00 98.19 103 TRP A O 1
ATOM 809 N N . VAL A 1 104 ? 9.510 14.054 -21.948 1.00 98.31 104 VAL A N 1
ATOM 810 C CA . VAL A 1 104 ? 10.626 13.117 -22.075 1.00 98.31 104 VAL A CA 1
ATOM 811 C C . VAL A 1 104 ? 10.137 11.834 -22.762 1.00 98.31 104 VAL A C 1
ATOM 813 O O . VAL A 1 104 ? 8.993 11.422 -22.612 1.00 98.31 104 VAL A O 1
ATOM 816 N N . LYS A 1 105 ? 10.997 11.183 -23.551 1.00 97.88 105 LYS A N 1
ATOM 817 C CA . LYS A 1 105 ? 10.621 9.936 -24.234 1.00 97.88 105 LYS A CA 1
ATOM 818 C C . LYS A 1 105 ? 10.271 8.832 -23.213 1.00 97.88 105 LYS A C 1
ATOM 820 O O . LYS A 1 105 ? 11.028 8.682 -22.247 1.00 97.88 105 LYS A O 1
ATOM 825 N N . PRO A 1 106 ? 9.221 8.017 -23.445 1.00 97.69 106 PRO A N 1
ATOM 826 C CA . PRO A 1 106 ? 8.784 6.959 -22.525 1.00 97.69 106 PRO A CA 1
ATOM 827 C C . PRO A 1 106 ? 9.902 6.031 -22.029 1.00 97.69 106 PRO A C 1
ATOM 829 O O . PRO A 1 106 ? 9.998 5.760 -20.837 1.00 97.69 106 PRO A O 1
ATOM 832 N N . GLN A 1 107 ? 10.828 5.636 -22.908 1.00 97.75 107 GLN A N 1
ATOM 833 C CA . GLN A 1 107 ? 11.918 4.709 -22.571 1.00 97.75 107 GLN A CA 1
ATOM 834 C C . GLN A 1 107 ? 12.863 5.268 -21.493 1.00 97.75 107 GLN A C 1
ATOM 836 O O . GLN A 1 107 ? 13.415 4.528 -20.681 1.00 97.75 107 GLN A O 1
ATOM 841 N N . ILE A 1 108 ? 13.058 6.590 -21.468 1.00 97.56 108 ILE A N 1
ATOM 842 C CA . ILE A 1 108 ? 13.899 7.254 -20.464 1.00 97.56 108 ILE A CA 1
ATOM 843 C C . ILE A 1 108 ? 13.158 7.313 -19.124 1.00 97.56 108 ILE A C 1
ATOM 845 O O . ILE A 1 108 ? 13.772 7.141 -18.073 1.00 97.56 108 ILE A O 1
ATOM 849 N N . VAL A 1 109 ? 11.841 7.529 -19.153 1.00 97.69 109 VAL A N 1
ATOM 850 C CA . VAL A 1 109 ? 10.994 7.557 -17.952 1.00 97.69 109 VAL A CA 1
ATOM 851 C C . VAL A 1 109 ? 10.988 6.191 -17.266 1.00 97.69 109 VAL A C 1
ATOM 853 O O . VAL A 1 109 ? 11.251 6.119 -16.066 1.00 97.69 109 VAL A O 1
ATOM 856 N N . GLU A 1 110 ? 10.811 5.108 -18.026 1.00 97.31 110 GLU A N 1
ATOM 857 C CA . GLU A 1 110 ? 10.892 3.735 -17.508 1.00 97.31 110 GLU A CA 1
ATOM 858 C C . GLU A 1 110 ? 12.252 3.445 -16.860 1.00 97.31 110 GLU A C 1
ATOM 860 O O . GLU A 1 110 ? 12.320 2.904 -15.753 1.00 97.31 110 GLU A O 1
ATOM 865 N N . ALA A 1 111 ? 13.348 3.863 -17.505 1.00 96.62 111 ALA A N 1
ATOM 866 C CA . ALA A 1 111 ? 14.692 3.714 -16.953 1.00 96.62 111 ALA A CA 1
ATOM 867 C C . ALA A 1 111 ? 14.873 4.499 -15.639 1.00 96.62 111 ALA A C 1
ATOM 869 O O . ALA A 1 111 ? 15.468 3.986 -14.686 1.00 96.62 111 ALA A O 1
ATOM 870 N N . LEU A 1 112 ? 14.326 5.718 -15.548 1.00 97.06 112 LEU A N 1
ATOM 871 C CA . LEU A 1 112 ? 14.355 6.529 -14.326 1.00 97.06 112 LEU A CA 1
ATOM 872 C C . LEU A 1 112 ? 13.552 5.878 -13.193 1.00 97.06 112 LEU A C 1
ATOM 874 O O . LEU A 1 112 ? 14.030 5.827 -12.057 1.00 97.06 112 LEU A O 1
ATOM 878 N N . HIS A 1 113 ? 12.368 5.333 -13.477 1.00 97.62 113 HIS A N 1
ATOM 879 C CA . HIS A 1 113 ? 11.585 4.587 -12.488 1.00 97.62 113 HIS A CA 1
ATOM 880 C C . HIS A 1 113 ? 12.311 3.327 -12.018 1.00 97.62 113 HIS A C 1
ATOM 882 O O . HIS A 1 113 ? 12.394 3.087 -10.810 1.00 97.62 113 HIS A O 1
ATOM 888 N N . ALA A 1 114 ? 12.904 2.560 -12.937 1.00 96.25 114 ALA A N 1
ATOM 889 C CA . ALA A 1 114 ? 13.704 1.386 -12.599 1.00 96.25 114 ALA A CA 1
ATOM 890 C C . ALA A 1 114 ? 14.882 1.756 -11.680 1.00 96.25 114 ALA A C 1
ATOM 892 O O . ALA A 1 114 ? 15.110 1.099 -10.659 1.00 96.25 114 ALA A O 1
ATOM 893 N N . GLN A 1 115 ? 15.578 2.858 -11.973 1.00 96.19 115 GLN A N 1
ATOM 894 C CA . GLN A 1 115 ? 16.667 3.368 -11.140 1.00 96.19 115 GLN A CA 1
ATOM 895 C C . GLN A 1 115 ? 16.180 3.780 -9.740 1.00 96.19 115 GLN A C 1
ATOM 897 O O . GLN A 1 115 ? 16.809 3.440 -8.733 1.00 96.19 115 GLN A O 1
ATOM 902 N N . GLN A 1 116 ? 15.044 4.480 -9.643 1.00 95.62 116 GLN A N 1
ATOM 903 C CA . GLN A 1 116 ? 14.449 4.872 -8.361 1.00 95.62 116 GLN A CA 1
ATOM 904 C C . GLN A 1 116 ? 14.035 3.652 -7.526 1.00 95.62 116 GLN A C 1
ATOM 906 O O . GLN A 1 116 ? 14.293 3.612 -6.317 1.00 95.62 116 GLN A O 1
ATOM 911 N N . ALA A 1 117 ? 13.452 2.632 -8.160 1.00 94.06 117 ALA A N 1
ATOM 912 C CA . ALA A 1 117 ? 13.070 1.384 -7.507 1.00 94.06 117 ALA A CA 1
ATOM 913 C C . ALA A 1 117 ? 14.293 0.634 -6.953 1.00 94.06 117 ALA A C 1
ATOM 915 O O . ALA A 1 117 ? 14.289 0.223 -5.787 1.00 94.06 117 ALA A O 1
ATOM 916 N N . GLN A 1 118 ? 15.370 0.524 -7.739 1.00 95.00 118 GLN A N 1
ATOM 917 C CA . GLN A 1 118 ? 16.632 -0.084 -7.305 1.00 95.00 118 GLN A CA 1
ATOM 918 C C . GLN A 1 118 ? 17.268 0.685 -6.138 1.00 95.00 118 GLN A C 1
ATOM 920 O O . GLN A 1 118 ? 17.666 0.079 -5.140 1.00 95.00 118 GLN A O 1
ATOM 925 N N . ALA A 1 119 ? 17.301 2.020 -6.200 1.00 95.00 119 ALA A N 1
ATOM 926 C CA . ALA A 1 119 ? 17.821 2.853 -5.116 1.00 95.00 119 ALA A CA 1
ATOM 927 C C . ALA A 1 119 ? 16.994 2.707 -3.824 1.00 95.00 119 ALA A C 1
ATOM 929 O O . ALA A 1 119 ? 17.546 2.640 -2.721 1.00 95.00 119 ALA A O 1
ATOM 930 N N . GLY A 1 120 ? 15.666 2.617 -3.944 1.00 93.25 120 GLY A N 1
ATOM 931 C CA . GLY A 1 120 ? 14.769 2.350 -2.821 1.00 93.25 120 GLY A CA 1
ATOM 932 C C . GLY A 1 120 ? 14.996 0.968 -2.203 1.00 93.25 120 GLY A C 1
ATOM 933 O O . GLY A 1 120 ? 15.070 0.844 -0.977 1.00 93.25 120 GLY A O 1
ATOM 934 N N . ALA A 1 121 ? 15.157 -0.063 -3.036 1.00 93.81 121 ALA A N 1
ATOM 935 C CA . ALA A 1 121 ? 15.472 -1.419 -2.595 1.00 93.81 121 ALA A CA 1
ATOM 936 C C . ALA A 1 121 ? 16.821 -1.477 -1.860 1.00 93.81 121 ALA A C 1
ATOM 938 O O . ALA A 1 121 ? 16.890 -2.035 -0.763 1.00 93.81 121 ALA A O 1
ATOM 939 N N . ALA A 1 122 ? 17.855 -0.818 -2.391 1.00 95.25 122 ALA A N 1
ATOM 940 C CA . ALA A 1 122 ? 19.172 -0.735 -1.763 1.00 95.25 122 ALA A CA 1
ATOM 941 C C . ALA A 1 122 ? 19.118 -0.056 -0.382 1.00 95.25 122 ALA A C 1
ATOM 943 O O . ALA A 1 122 ? 19.658 -0.584 0.588 1.00 95.25 122 ALA A O 1
ATOM 944 N N . LYS A 1 123 ? 18.390 1.064 -0.245 1.00 95.75 123 LYS A N 1
ATOM 945 C CA . LYS A 1 123 ? 18.198 1.739 1.055 1.00 95.75 123 LYS A CA 1
ATOM 946 C C . LYS A 1 123 ? 17.462 0.861 2.071 1.00 95.75 123 LYS A C 1
ATOM 948 O O . LYS A 1 123 ? 17.795 0.868 3.255 1.00 95.75 123 LYS A O 1
ATOM 953 N N . ARG A 1 124 ? 16.455 0.096 1.631 1.00 95.00 124 ARG A N 1
ATOM 954 C CA . ARG A 1 124 ? 15.736 -0.854 2.499 1.00 95.00 124 ARG A CA 1
ATOM 955 C C . ARG A 1 124 ? 16.639 -2.009 2.932 1.00 95.00 124 ARG A C 1
ATOM 957 O O . ARG A 1 124 ? 16.583 -2.397 4.097 1.00 95.00 124 ARG A O 1
ATOM 964 N N . ALA A 1 125 ? 17.473 -2.519 2.027 1.00 95.44 125 ALA A N 1
ATOM 965 C CA . ALA A 1 125 ? 18.457 -3.551 2.331 1.00 95.44 125 ALA A CA 1
ATOM 966 C C . ALA A 1 125 ? 19.497 -3.056 3.350 1.00 95.44 125 ALA A C 1
ATOM 968 O O . ALA A 1 125 ? 19.712 -3.734 4.351 1.00 95.44 125 ALA A O 1
ATOM 969 N N . ASP A 1 126 ? 20.044 -1.847 3.174 1.00 95.94 126 ASP A N 1
ATOM 970 C CA . ASP A 1 126 ? 20.978 -1.232 4.132 1.00 95.94 126 ASP A CA 1
ATOM 971 C C . ASP A 1 126 ? 20.330 -1.040 5.511 1.00 95.94 126 ASP A C 1
ATOM 973 O O . ASP A 1 126 ? 20.879 -1.455 6.530 1.00 95.94 126 ASP A O 1
ATOM 977 N N . ARG A 1 127 ? 19.098 -0.511 5.568 1.00 96.94 127 ARG A N 1
ATOM 978 C CA . ARG A 1 127 ? 18.366 -0.365 6.838 1.00 96.94 127 ARG A CA 1
ATOM 979 C C . ARG A 1 127 ? 18.116 -1.715 7.519 1.00 96.94 127 ARG A C 1
ATOM 981 O O . ARG A 1 127 ? 18.205 -1.802 8.744 1.00 96.94 127 ARG A O 1
ATOM 988 N N . LYS A 1 128 ? 17.804 -2.762 6.746 1.00 95.81 128 LYS A N 1
ATOM 989 C CA . LYS A 1 128 ? 17.635 -4.127 7.264 1.00 95.81 128 LYS A CA 1
ATOM 990 C C . LYS A 1 128 ? 18.959 -4.679 7.799 1.00 95.81 128 LYS A C 1
ATOM 992 O O . LYS A 1 128 ? 18.961 -5.230 8.895 1.00 95.81 128 LYS A O 1
ATOM 997 N N . ALA A 1 129 ? 20.063 -4.479 7.081 1.00 95.25 129 ALA A N 1
ATOM 998 C CA . ALA A 1 129 ? 21.398 -4.898 7.502 1.00 95.25 129 ALA A CA 1
ATOM 999 C C . ALA A 1 129 ? 21.835 -4.193 8.795 1.00 95.25 129 ALA A C 1
ATOM 1001 O O . ALA A 1 129 ? 22.256 -4.856 9.737 1.00 95.25 129 ALA A O 1
ATOM 1002 N N . ARG A 1 130 ? 21.631 -2.872 8.900 1.00 96.06 130 ARG A N 1
ATOM 1003 C CA . ARG A 1 130 ? 21.917 -2.111 10.130 1.00 96.06 130 ARG A CA 1
ATOM 1004 C C . ARG A 1 130 ? 21.082 -2.583 11.315 1.00 96.06 130 ARG A C 1
ATOM 1006 O O . ARG A 1 130 ? 21.607 -2.703 12.416 1.00 96.06 130 ARG A O 1
ATOM 1013 N N . LYS A 1 131 ? 19.794 -2.876 11.101 1.00 94.81 131 LYS A N 1
ATOM 1014 C CA . LYS A 1 131 ? 18.928 -3.409 12.162 1.00 94.81 131 LYS A CA 1
ATOM 1015 C C . LYS A 1 131 ? 19.371 -4.808 12.610 1.00 94.81 131 LYS A C 1
ATOM 1017 O O . LYS A 1 131 ? 19.323 -5.086 13.801 1.00 94.81 131 LYS A O 1
ATOM 1022 N N . ALA A 1 132 ? 19.810 -5.661 11.683 1.00 93.38 132 ALA A N 1
ATOM 1023 C CA . ALA A 1 132 ? 20.340 -6.986 12.008 1.00 93.38 132 ALA A CA 1
ATOM 1024 C C . ALA A 1 132 ? 21.664 -6.900 12.787 1.00 93.38 132 ALA A C 1
ATOM 1026 O O . ALA A 1 132 ? 21.813 -7.575 13.800 1.00 93.38 132 ALA A O 1
ATOM 1027 N N . ALA A 1 133 ? 22.580 -6.016 12.375 1.00 93.06 133 ALA A N 1
ATOM 1028 C CA . ALA A 1 133 ? 23.841 -5.787 13.080 1.00 93.06 133 ALA A CA 1
ATOM 1029 C C . ALA A 1 133 ? 23.621 -5.236 14.501 1.00 93.06 133 ALA A C 1
ATOM 1031 O O . ALA A 1 133 ? 24.230 -5.722 15.446 1.00 93.06 133 ALA A O 1
ATOM 1032 N N . ALA A 1 134 ? 22.699 -4.281 14.669 1.00 92.62 134 ALA A N 1
ATOM 1033 C CA . ALA A 1 134 ? 22.358 -3.740 15.986 1.00 92.62 134 ALA A CA 1
ATOM 1034 C C . ALA A 1 134 ? 21.685 -4.776 16.906 1.00 92.62 134 ALA A C 1
ATOM 1036 O O . ALA A 1 134 ? 21.869 -4.719 18.117 1.00 92.62 134 ALA A O 1
ATOM 1037 N N . GLY A 1 135 ? 20.920 -5.721 16.345 1.00 88.81 135 GLY A N 1
ATOM 1038 C CA . GLY A 1 135 ? 20.326 -6.822 17.106 1.00 88.81 135 GLY A CA 1
ATOM 1039 C C . GLY A 1 135 ? 21.366 -7.821 17.619 1.00 88.81 135 GLY A C 1
ATOM 1040 O O . GLY A 1 135 ? 21.299 -8.218 18.774 1.00 88.81 135 GLY A O 1
ATOM 1041 N N . ALA A 1 136 ? 22.363 -8.168 16.797 1.00 85.56 136 ALA A N 1
ATOM 1042 C CA . ALA A 1 136 ? 23.400 -9.134 17.166 1.00 85.56 136 ALA A CA 1
ATOM 1043 C C . ALA A 1 136 ? 24.330 -8.638 18.291 1.00 85.56 136 ALA A C 1
ATOM 1045 O O . ALA A 1 136 ? 24.818 -9.434 19.088 1.00 85.56 136 ALA A O 1
ATOM 1046 N N . SER A 1 137 ? 24.561 -7.325 18.397 1.00 78.12 137 SER A N 1
ATOM 1047 C CA . SER A 1 137 ? 25.411 -6.765 19.459 1.00 78.12 137 SER A CA 1
ATOM 1048 C C . SER A 1 137 ? 24.772 -6.781 20.853 1.00 78.12 137 SER A C 1
ATOM 1050 O O . SER A 1 137 ? 25.498 -6.630 21.829 1.00 78.12 137 SER A O 1
ATOM 1052 N N . LEU A 1 138 ? 23.454 -6.975 20.976 1.00 75.06 138 LEU A N 1
ATOM 1053 C CA . LEU A 1 138 ? 22.765 -7.018 22.275 1.00 75.06 138 LEU A CA 1
ATOM 1054 C C . LEU A 1 138 ? 22.672 -8.422 22.896 1.00 75.06 138 LEU A C 1
ATOM 1056 O O . LEU A 1 138 ? 22.221 -8.537 24.030 1.00 75.06 138 LEU A O 1
ATOM 1060 N N . GLU A 1 139 ? 23.102 -9.475 22.196 1.0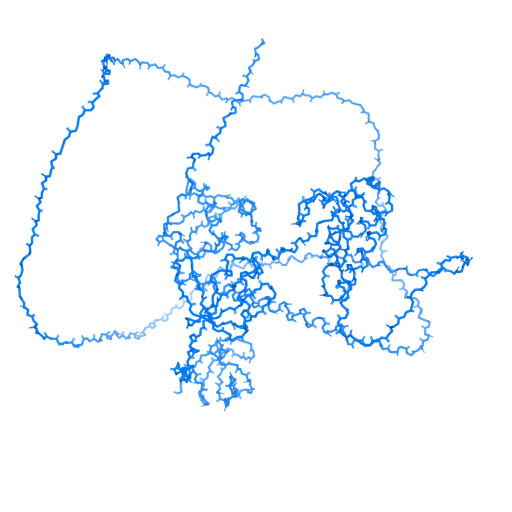0 66.44 139 GLU A N 1
ATOM 1061 C CA . GLU A 1 139 ? 22.891 -10.871 22.621 1.00 66.44 139 GLU A CA 1
ATOM 1062 C C . GLU A 1 139 ? 24.176 -11.579 23.103 1.00 66.44 139 GLU A C 1
ATOM 1064 O O . GLU A 1 139 ? 24.159 -12.783 23.317 1.00 66.44 139 GLU A O 1
ATOM 1069 N N . SER A 1 140 ? 25.297 -10.863 23.302 1.00 56.78 140 SER A N 1
ATOM 1070 C CA . SER A 1 140 ? 26.581 -11.482 23.720 1.00 56.78 140 SER A CA 1
ATOM 1071 C C . SER A 1 140 ? 27.260 -10.894 24.959 1.00 56.78 140 SER A C 1
ATOM 1073 O O . SER A 1 140 ? 28.361 -11.315 25.307 1.00 56.78 140 SER A O 1
ATOM 1075 N N . THR A 1 141 ? 26.623 -9.971 25.679 1.00 56.09 141 THR A N 1
ATOM 1076 C CA . THR A 1 141 ? 27.047 -9.691 27.056 1.00 56.09 141 THR A CA 1
ATOM 1077 C C . THR A 1 141 ? 26.294 -10.625 27.984 1.00 56.09 141 THR A C 1
ATOM 1079 O O . THR A 1 141 ? 25.257 -10.250 28.536 1.00 56.09 141 THR A O 1
ATOM 1082 N N . ASP A 1 142 ? 26.831 -11.834 28.159 1.00 62.06 142 ASP A N 1
ATOM 1083 C CA . ASP A 1 142 ? 26.654 -12.524 29.431 1.00 62.06 142 ASP A CA 1
ATOM 1084 C C . ASP A 1 142 ? 27.054 -11.523 30.526 1.00 62.06 142 ASP A C 1
ATOM 1086 O O . ASP A 1 142 ? 28.125 -10.906 30.422 1.00 62.06 142 ASP A O 1
ATOM 1090 N N . PRO A 1 143 ? 26.185 -11.260 31.517 1.00 65.19 143 PRO A N 1
ATOM 1091 C CA . PRO A 1 143 ? 26.540 -10.378 32.612 1.00 65.19 143 PRO A CA 1
ATOM 1092 C C . PRO A 1 143 ? 27.831 -10.930 33.227 1.00 65.19 143 PRO A C 1
ATOM 1094 O O . PRO A 1 143 ? 27.856 -12.112 33.580 1.00 65.19 143 PRO A O 1
ATOM 1097 N N . PRO A 1 144 ? 28.916 -10.137 33.320 1.00 66.94 144 PRO A N 1
ATOM 1098 C CA . PRO A 1 144 ? 30.112 -10.612 33.991 1.00 66.94 144 PRO A CA 1
ATOM 1099 C C . PRO A 1 144 ? 29.692 -11.030 35.397 1.00 66.94 144 PRO A C 1
ATOM 1101 O O . PRO A 1 144 ? 29.038 -10.253 36.091 1.00 66.94 144 PRO A O 1
ATOM 1104 N N . GLU A 1 145 ? 30.018 -12.262 35.794 1.00 59.12 145 GLU A N 1
ATOM 1105 C CA . GLU A 1 145 ? 29.881 -12.706 37.176 1.00 59.12 145 GLU A CA 1
ATOM 1106 C C . GLU A 1 145 ? 30.674 -11.740 38.058 1.00 59.12 145 GLU A C 1
ATOM 1108 O O . GLU A 1 145 ? 31.894 -11.844 38.222 1.00 59.12 145 GLU A O 1
ATOM 1113 N N . THR A 1 146 ? 29.975 -10.755 38.612 1.00 55.50 146 THR A N 1
ATOM 1114 C CA . THR A 1 146 ? 30.505 -9.846 39.611 1.00 55.50 146 THR A CA 1
ATOM 1115 C C . THR A 1 146 ? 30.695 -10.667 40.877 1.00 55.50 146 THR A C 1
ATOM 1117 O O . THR A 1 146 ? 29.782 -10.834 41.686 1.00 55.50 146 THR A O 1
ATOM 1120 N N . LYS A 1 147 ? 31.899 -11.223 41.044 1.00 54.84 147 LYS A N 1
ATOM 1121 C CA . LYS A 1 147 ? 32.363 -11.682 42.351 1.00 54.84 147 LYS A CA 1
ATOM 1122 C C . LYS A 1 147 ? 32.243 -10.512 43.321 1.00 54.84 147 LYS A C 1
ATOM 1124 O O . LYS A 1 147 ? 32.770 -9.431 43.067 1.00 54.84 147 LYS A O 1
ATOM 1129 N N . GLY A 1 148 ? 31.500 -10.748 44.397 1.00 52.75 148 GLY A N 1
ATOM 1130 C CA . GLY A 1 148 ? 31.210 -9.768 45.428 1.00 52.75 148 GLY A CA 1
ATOM 1131 C C . GLY A 1 148 ? 32.475 -9.118 45.980 1.00 52.75 148 GLY A C 1
ATOM 1132 O O . GLY A 1 148 ? 33.338 -9.786 46.543 1.00 52.75 148 GLY A O 1
ATOM 1133 N N . GLY A 1 149 ? 32.531 -7.800 45.843 1.00 49.00 149 GLY A N 1
ATOM 1134 C CA . GLY A 1 149 ? 33.333 -6.902 46.653 1.00 49.00 149 GLY A CA 1
ATOM 1135 C C . GLY A 1 149 ? 32.412 -5.767 47.071 1.00 49.00 149 GLY A C 1
ATOM 1136 O O . GLY A 1 149 ? 32.081 -4.906 46.261 1.00 49.00 149 GLY A O 1
ATOM 1137 N N . VAL A 1 150 ? 31.920 -5.824 48.307 1.00 52.53 150 VAL A N 1
ATOM 1138 C CA . VAL A 1 150 ? 31.190 -4.725 48.940 1.00 52.53 150 VAL A CA 1
ATOM 1139 C C . VAL A 1 150 ? 32.232 -3.663 49.280 1.00 52.53 150 VAL A C 1
ATOM 1141 O O . VAL A 1 150 ? 32.834 -3.713 50.346 1.00 52.53 150 VAL A O 1
ATOM 1144 N N . GLU A 1 151 ? 32.495 -2.741 48.355 1.00 49.78 151 GLU A N 1
ATOM 1145 C CA . GLU A 1 151 ? 33.141 -1.473 48.689 1.00 49.78 151 GLU A CA 1
ATOM 1146 C C . GLU A 1 151 ? 32.073 -0.387 48.803 1.00 49.78 151 GLU A C 1
ATOM 1148 O O . GLU A 1 151 ? 31.359 -0.042 47.860 1.00 49.78 151 GLU A O 1
ATOM 1153 N N . GLU A 1 152 ? 31.960 0.111 50.027 1.00 57.06 152 GLU A N 1
ATOM 1154 C CA . GLU A 1 152 ? 31.132 1.211 50.486 1.00 57.06 152 GLU A CA 1
ATOM 1155 C C . GLU A 1 152 ? 31.575 2.515 49.798 1.00 57.06 152 GLU A C 1
ATOM 1157 O O . GLU A 1 152 ? 32.412 3.274 50.287 1.00 57.06 152 GLU A O 1
ATOM 1162 N N . ALA A 1 153 ? 31.046 2.760 48.598 1.00 44.16 153 ALA A N 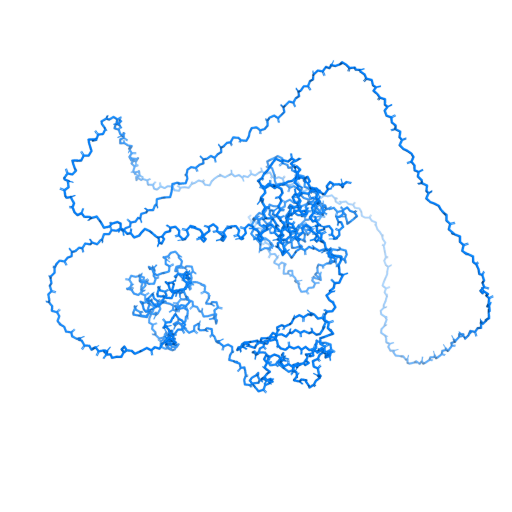1
ATOM 1163 C CA . ALA A 1 153 ? 31.334 3.968 47.840 1.00 44.16 153 ALA A CA 1
ATOM 1164 C C . ALA A 1 153 ? 30.623 5.178 48.464 1.00 44.16 153 ALA A C 1
ATOM 1166 O O . ALA A 1 153 ? 29.399 5.323 48.439 1.00 44.16 153 ALA A O 1
ATOM 1167 N N . THR A 1 154 ? 31.445 6.069 49.008 1.00 54.06 154 THR A N 1
ATOM 1168 C CA . THR A 1 154 ? 31.090 7.389 49.529 1.00 54.06 154 THR A CA 1
ATOM 1169 C C . THR A 1 154 ? 30.335 8.221 48.474 1.00 54.06 154 THR A C 1
ATOM 1171 O O . THR A 1 154 ? 30.757 8.261 47.314 1.00 54.06 154 THR A O 1
ATOM 1174 N N . PRO A 1 155 ? 29.252 8.934 48.840 1.00 61.00 155 PRO A N 1
ATOM 1175 C CA . PRO A 1 155 ? 28.479 9.739 47.899 1.00 61.00 155 PRO A CA 1
ATOM 1176 C C . PRO A 1 155 ? 29.322 10.887 47.312 1.00 61.00 155 PRO A C 1
ATOM 1178 O O . PRO A 1 155 ? 30.052 11.561 48.049 1.00 61.00 155 PRO A O 1
ATOM 1181 N N . PRO A 1 156 ? 29.224 11.163 45.997 1.00 56.81 156 PRO A N 1
ATOM 1182 C CA . PRO A 1 156 ? 29.984 12.237 45.376 1.00 56.81 156 PRO A CA 1
ATOM 1183 C C . PRO A 1 156 ? 29.557 13.595 45.942 1.00 56.81 156 PRO A C 1
ATOM 1185 O O . PRO A 1 156 ? 28.377 13.955 45.959 1.00 56.81 156 PRO A O 1
ATOM 1188 N N . LYS A 1 157 ? 30.549 14.371 46.396 1.00 57.12 157 LYS A N 1
ATOM 1189 C CA . LYS A 1 157 ? 30.377 15.754 46.852 1.00 57.12 157 LYS A CA 1
ATOM 1190 C C . LYS A 1 157 ? 29.670 16.579 45.774 1.00 57.12 157 LYS A C 1
ATOM 1192 O O . LYS A 1 157 ? 30.192 16.793 44.681 1.00 57.12 157 LYS A O 1
ATOM 1197 N N . ARG A 1 158 ? 28.486 17.078 46.135 1.00 49.12 158 ARG A N 1
ATOM 1198 C CA . ARG A 1 158 ? 27.703 18.095 45.423 1.00 49.12 158 ARG A CA 1
ATOM 1199 C C . ARG A 1 158 ? 28.622 19.262 45.031 1.00 49.12 158 ARG A C 1
ATOM 1201 O O . ARG A 1 158 ? 29.184 19.921 45.905 1.00 49.12 158 ARG A O 1
ATOM 1208 N N . ARG A 1 159 ? 28.771 19.532 43.729 1.00 48.38 159 ARG A N 1
ATOM 1209 C CA . ARG A 1 159 ? 29.391 20.774 43.244 1.00 48.38 159 ARG A CA 1
ATOM 1210 C C . ARG A 1 159 ? 28.543 21.957 43.719 1.00 48.38 159 ARG A C 1
ATOM 1212 O O . ARG A 1 159 ? 27.402 22.118 43.298 1.00 48.38 159 ARG A O 1
ATOM 1219 N N . VAL A 1 160 ? 29.118 22.761 44.607 1.00 53.78 160 VAL A N 1
ATOM 1220 C CA . VAL A 1 160 ? 28.625 24.084 45.002 1.00 53.78 160 VAL A CA 1
ATOM 1221 C C . VAL A 1 160 ? 28.887 25.027 43.827 1.00 53.78 160 VAL A C 1
ATOM 1223 O O . VAL A 1 160 ? 30.036 25.162 43.415 1.00 53.78 160 VAL A O 1
ATOM 1226 N N . GLY A 1 161 ? 27.843 25.632 43.252 1.00 59.03 161 GLY A N 1
ATOM 1227 C CA . GLY A 1 161 ? 28.023 26.604 42.165 1.00 59.03 161 GLY A CA 1
ATOM 1228 C C . GLY A 1 161 ? 26.841 26.876 41.231 1.00 59.03 161 GLY A C 1
ATOM 1229 O O . GLY A 1 161 ? 27.043 27.584 40.252 1.00 59.03 161 GLY A O 1
ATOM 1230 N N . TYR A 1 162 ? 25.633 26.363 41.486 1.00 52.38 162 TYR A N 1
ATOM 1231 C CA . TYR A 1 162 ? 24.446 26.812 40.746 1.00 52.38 162 TYR A CA 1
ATOM 1232 C C . TYR A 1 162 ? 23.752 27.960 41.499 1.00 52.38 162 TYR A C 1
ATOM 1234 O O . TYR A 1 162 ? 23.459 27.796 42.687 1.00 52.38 162 TYR A O 1
ATOM 1242 N N . PRO A 1 163 ? 23.512 29.120 40.856 1.00 60.25 163 PRO A N 1
ATOM 1243 C CA . PRO A 1 163 ? 22.755 30.211 41.458 1.00 60.25 163 PRO A CA 1
ATOM 1244 C C . PRO A 1 163 ? 21.305 29.764 41.716 1.00 60.25 163 PRO A C 1
ATOM 1246 O O . PRO A 1 163 ? 20.756 29.000 40.920 1.00 60.25 163 PRO A O 1
ATOM 1249 N N . PRO A 1 164 ? 20.684 30.196 42.828 1.00 57.28 164 PRO A N 1
ATOM 1250 C CA . PRO A 1 164 ? 19.334 29.781 43.177 1.00 57.28 164 PRO A CA 1
ATOM 1251 C C . PRO A 1 164 ? 18.335 30.282 42.132 1.00 57.28 164 PRO A C 1
ATOM 1253 O O . PRO A 1 164 ? 18.249 31.481 41.863 1.00 57.28 164 PRO A O 1
ATOM 1256 N N . GLU A 1 165 ? 17.570 29.349 41.569 1.00 52.66 165 GLU A N 1
ATOM 1257 C CA . GLU A 1 165 ? 16.407 29.644 40.741 1.00 52.66 165 GLU A CA 1
ATOM 1258 C C . GLU A 1 165 ? 15.434 30.517 41.538 1.00 52.66 165 GLU A C 1
ATOM 1260 O O . GLU A 1 165 ? 14.964 30.173 42.629 1.00 52.66 165 GLU A O 1
ATOM 1265 N N . THR A 1 166 ? 15.169 31.697 40.996 1.00 51.97 166 THR A N 1
ATOM 1266 C CA . THR A 1 166 ? 14.173 32.623 41.503 1.00 51.97 166 THR A CA 1
ATOM 1267 C C . THR A 1 166 ? 12.795 31.983 41.371 1.00 51.97 166 THR A C 1
ATOM 1269 O O . THR A 1 166 ? 12.387 31.534 40.302 1.00 51.97 166 THR A O 1
ATOM 1272 N N . LYS A 1 167 ? 12.060 31.945 42.487 1.00 44.41 167 LYS A N 1
ATOM 1273 C CA . LYS A 1 167 ? 10.641 31.584 42.534 1.00 44.41 167 LYS A CA 1
ATOM 1274 C C . LYS A 1 167 ? 9.864 32.508 41.593 1.00 44.41 167 LYS A C 1
ATOM 1276 O O . LYS A 1 167 ? 9.574 33.649 41.945 1.00 44.41 167 LYS A O 1
ATOM 1281 N N . GLY A 1 168 ? 9.544 32.014 40.401 1.00 43.91 168 GLY A N 1
ATOM 1282 C CA . GLY A 1 168 ? 8.614 32.656 39.484 1.00 43.91 168 GLY A CA 1
ATOM 1283 C C . GLY A 1 168 ? 7.222 32.688 40.107 1.00 43.91 168 GLY A C 1
ATOM 1284 O O . GLY A 1 168 ? 6.653 31.651 40.442 1.00 43.91 168 GLY A O 1
ATOM 1285 N N . HIS A 1 169 ? 6.710 33.897 40.304 1.00 44.41 169 HIS A N 1
ATOM 1286 C CA . HIS A 1 169 ? 5.370 34.178 40.791 1.00 44.41 169 HIS A CA 1
ATOM 1287 C C . HIS A 1 169 ? 4.290 33.505 39.935 1.00 44.41 169 HIS A C 1
ATOM 1289 O O . HIS A 1 169 ? 4.231 33.702 38.723 1.00 44.41 169 HIS A O 1
ATOM 1295 N N . HIS A 1 170 ? 3.377 32.793 40.597 1.00 43.19 170 HIS A N 1
ATOM 1296 C CA . HIS A 1 170 ? 2.034 32.568 40.077 1.00 43.19 170 HIS A CA 1
ATOM 1297 C C . HIS A 1 170 ? 1.317 33.924 39.961 1.00 43.19 170 HIS A C 1
ATOM 1299 O O . HIS A 1 170 ? 1.218 34.626 40.973 1.00 43.19 170 HIS A O 1
ATOM 1305 N N . PRO A 1 171 ? 0.812 34.322 38.782 1.00 53.94 171 PRO A N 1
ATOM 1306 C CA . PRO A 1 171 ? -0.112 35.443 38.705 1.00 53.94 171 PRO A CA 1
ATOM 1307 C C . PRO A 1 171 ? -1.439 35.057 39.389 1.00 53.94 171 PRO A C 1
ATOM 1309 O O . PRO A 1 171 ? -1.904 33.928 39.211 1.00 53.94 171 PRO A O 1
ATOM 1312 N N . PRO A 1 172 ? -2.036 35.952 40.196 1.00 56.91 172 PRO A N 1
ATOM 1313 C CA . PRO A 1 172 ? -3.242 35.645 40.952 1.00 56.91 172 PRO A CA 1
ATOM 1314 C C . PRO A 1 172 ? -4.477 35.563 40.051 1.00 56.91 172 PRO A C 1
ATOM 1316 O O . PRO A 1 172 ? -4.682 36.388 39.161 1.00 56.91 172 PRO A O 1
ATOM 1319 N N . GLU A 1 173 ? -5.322 34.577 40.347 1.00 46.94 173 GLU A N 1
ATOM 1320 C CA . GLU A 1 173 ? -6.691 34.462 39.853 1.00 46.94 173 GLU A CA 1
ATOM 1321 C C . GLU A 1 173 ? -7.494 35.716 40.223 1.00 46.94 173 GLU A C 1
ATOM 1323 O O . GLU A 1 173 ? -7.789 35.969 41.394 1.00 46.94 173 GLU A O 1
ATOM 1328 N N . THR A 1 174 ? -7.893 36.496 39.222 1.00 46.47 174 THR A N 1
ATOM 1329 C CA . THR A 1 174 ? -8.903 37.537 39.391 1.00 46.47 174 THR A CA 1
ATOM 1330 C C . THR A 1 174 ? -10.290 36.942 39.166 1.00 46.47 174 THR A C 1
ATOM 1332 O O . THR A 1 174 ? -10.694 36.607 38.054 1.00 46.47 174 THR A O 1
ATOM 1335 N N . LYS A 1 175 ? -11.040 36.817 40.264 1.00 47.16 175 LYS A N 1
ATOM 1336 C CA . LYS A 1 175 ? -12.505 36.740 40.252 1.00 47.16 175 LYS A CA 1
ATOM 1337 C C . LYS A 1 175 ? -13.082 38.137 39.990 1.00 47.16 175 LYS A C 1
ATOM 1339 O O . LYS A 1 175 ? -12.621 39.104 40.588 1.00 47.16 175 LYS A O 1
ATOM 1344 N N . GLY A 1 176 ? -14.135 38.214 39.180 1.00 38.81 176 GLY A N 1
ATOM 1345 C CA . GLY A 1 176 ? -14.994 39.396 39.009 1.00 38.81 176 GLY A CA 1
ATOM 1346 C C . GLY A 1 176 ? -15.570 39.430 37.593 1.00 38.81 176 GLY A C 1
ATOM 1347 O O . GLY A 1 176 ? -14.821 39.592 36.642 1.00 38.81 176 GLY A O 1
ATOM 1348 N N . HIS A 1 177 ? -16.814 38.997 37.397 1.00 34.34 177 HIS A N 1
ATOM 1349 C CA . HIS A 1 177 ? -18.073 39.759 37.504 1.00 34.34 177 HIS A CA 1
ATOM 1350 C C . HIS A 1 177 ? -18.560 40.229 36.120 1.00 34.34 177 HIS A C 1
ATOM 1352 O O . HIS A 1 177 ? -17.860 40.941 35.416 1.00 34.34 177 HIS A O 1
ATOM 1358 N N . GLU A 1 178 ? -19.752 39.733 35.771 1.00 42.47 178 GLU A N 1
ATOM 1359 C CA . GLU A 1 178 ? -20.850 40.344 35.002 1.00 42.47 178 GLU A CA 1
ATOM 1360 C C . GLU A 1 178 ? -20.566 41.514 34.040 1.00 42.47 178 GLU A C 1
ATOM 1362 O O . GLU A 1 178 ? -20.064 42.560 34.441 1.00 42.47 178 GLU A O 1
ATOM 1367 N N . GLY A 1 179 ? -21.088 41.403 32.808 1.00 33.97 179 GLY A N 1
ATOM 1368 C CA . GLY A 1 179 ? -21.457 42.579 32.008 1.00 33.97 179 GLY A CA 1
ATOM 1369 C C . GLY A 1 179 ? -21.308 42.440 30.491 1.00 33.97 179 GLY A C 1
ATOM 1370 O O . GLY A 1 179 ? -20.315 42.872 29.919 1.00 33.97 179 GLY A O 1
ATOM 1371 N N . ASP A 1 180 ? -22.336 41.900 29.838 1.00 41.12 180 ASP A N 1
ATOM 1372 C CA . ASP A 1 180 ? -22.713 42.193 28.437 1.00 41.12 180 ASP A CA 1
ATOM 1373 C C . ASP A 1 180 ? -23.045 43.711 28.284 1.00 41.12 180 ASP A C 1
ATOM 1375 O O . ASP A 1 180 ? -23.199 44.375 29.315 1.00 41.12 180 ASP A O 1
ATOM 1379 N N . PRO A 1 181 ? -23.346 44.311 27.106 1.00 56.31 181 PRO A N 1
ATOM 1380 C CA . PRO A 1 181 ? -23.038 43.999 25.700 1.00 56.31 181 PRO A CA 1
ATOM 1381 C C . PRO A 1 181 ? -22.486 45.228 24.925 1.00 56.31 181 PRO A C 1
ATOM 1383 O O . PRO A 1 181 ? -22.946 46.344 25.136 1.00 56.31 181 PRO A O 1
ATOM 1386 N N . LEU A 1 182 ? -21.641 45.068 23.893 1.00 40.50 182 LEU A N 1
ATOM 1387 C CA . LEU A 1 182 ? -21.514 46.102 22.839 1.00 40.50 182 LEU A CA 1
ATOM 1388 C C . LEU A 1 182 ? -21.224 45.517 21.446 1.00 40.50 182 LEU A C 1
ATOM 1390 O O . LEU A 1 182 ? -20.091 45.385 20.989 1.00 40.50 182 LEU A O 1
ATOM 1394 N N . ARG A 1 183 ? -22.324 45.265 20.730 1.00 40.44 183 ARG A N 1
ATOM 1395 C CA . ARG A 1 183 ? -22.444 45.378 19.270 1.00 40.44 183 ARG A CA 1
ATOM 1396 C C . ARG A 1 183 ? -22.225 46.841 18.852 1.00 40.44 183 ARG A C 1
ATOM 1398 O O . ARG A 1 183 ? -23.074 47.666 19.173 1.00 40.44 183 ARG A O 1
ATOM 1405 N N . ARG A 1 184 ? -21.189 47.137 18.058 1.00 37.00 184 ARG A N 1
ATOM 1406 C CA . ARG A 1 184 ? -21.129 48.236 17.060 1.00 37.00 184 ARG A CA 1
ATOM 1407 C C . ARG A 1 184 ? -20.111 47.849 15.981 1.00 37.00 184 ARG A C 1
ATOM 1409 O O . ARG A 1 184 ? -18.989 47.487 16.296 1.00 37.00 184 ARG A O 1
ATOM 1416 N N . SER A 1 185 ? -20.562 47.645 14.746 1.00 38.62 185 SER A N 1
ATOM 1417 C CA . SER A 1 185 ? -20.536 48.625 13.643 1.00 38.62 185 SER A CA 1
ATOM 1418 C C . SER A 1 185 ? -19.360 48.372 12.704 1.00 38.62 185 SER A C 1
ATOM 1420 O O . SER A 1 185 ? -18.277 48.903 12.904 1.00 38.62 185 SER A O 1
ATOM 1422 N N . ILE A 1 186 ? -19.616 47.615 11.636 1.00 40.50 186 ILE A N 1
ATOM 1423 C CA . ILE A 1 186 ? -18.948 47.833 10.350 1.00 40.50 186 ILE A CA 1
ATOM 1424 C C . ILE A 1 186 ? -20.045 47.787 9.281 1.00 40.50 186 ILE A C 1
ATOM 1426 O O . ILE A 1 186 ? -20.403 46.732 8.763 1.00 40.50 186 ILE A O 1
ATOM 1430 N N . GLU A 1 187 ? -20.629 48.954 9.028 1.00 38.16 187 GLU A N 1
ATOM 1431 C CA . GLU A 1 187 ? -21.344 49.274 7.796 1.00 38.16 187 GLU A CA 1
ATOM 1432 C C . GLU A 1 187 ? -20.349 49.874 6.792 1.00 38.16 187 GLU A C 1
ATOM 1434 O O . GLU A 1 187 ? -19.448 50.617 7.178 1.00 38.16 187 GLU A O 1
ATOM 1439 N N . GLY A 1 188 ? -20.583 49.623 5.501 1.00 34.22 188 GLY A N 1
ATOM 1440 C CA . GLY A 1 188 ? -20.332 50.626 4.462 1.00 34.22 188 GLY A CA 1
ATOM 1441 C C . GLY A 1 188 ? -19.163 50.384 3.503 1.00 34.22 188 GLY A C 1
ATOM 1442 O O . GLY A 1 188 ? -18.034 50.770 3.788 1.00 34.22 188 GLY A O 1
ATOM 1443 N N . ARG A 1 189 ? -19.491 49.836 2.322 1.00 38.06 189 ARG A N 1
ATOM 1444 C CA . ARG A 1 189 ? -18.998 50.133 0.946 1.00 38.06 189 ARG A CA 1
ATOM 1445 C C . ARG A 1 189 ? -19.333 48.892 0.103 1.00 38.06 189 ARG A C 1
ATOM 1447 O O . ARG A 1 189 ? -18.814 47.822 0.373 1.00 38.06 189 ARG A O 1
ATOM 1454 N N . GLY A 1 190 ? -20.264 48.888 -0.846 1.00 33.06 190 GLY A N 1
ATOM 1455 C CA . GLY A 1 190 ? -20.626 49.904 -1.830 1.00 33.06 190 GLY A CA 1
ATOM 1456 C C . GLY A 1 190 ? -20.402 49.261 -3.202 1.00 33.06 190 GLY A C 1
ATOM 1457 O O . GLY A 1 190 ? -19.328 49.418 -3.770 1.00 33.06 190 GLY A O 1
ATOM 1458 N N . VAL A 1 191 ? -21.363 48.456 -3.672 1.00 38.34 191 VAL A N 1
ATOM 1459 C CA . VAL A 1 191 ? -21.363 47.880 -5.028 1.00 38.34 191 VAL A CA 1
ATOM 1460 C C . VAL A 1 191 ? -22.332 48.706 -5.861 1.00 38.34 191 VAL A C 1
ATOM 1462 O O . VAL A 1 191 ? -23.476 48.909 -5.467 1.00 38.34 191 VAL A O 1
ATOM 1465 N N . ILE A 1 192 ? -21.811 49.235 -6.960 1.00 39.06 192 ILE A N 1
ATOM 1466 C CA . ILE A 1 192 ? -22.488 50.118 -7.902 1.00 39.06 192 ILE A CA 1
ATOM 1467 C C . ILE A 1 192 ? -23.333 49.245 -8.836 1.00 39.06 192 ILE A C 1
ATOM 1469 O O . ILE A 1 192 ? -22.787 48.392 -9.534 1.00 39.06 192 ILE A O 1
ATOM 1473 N N . ASP A 1 193 ? -24.646 49.473 -8.831 1.00 34.25 193 ASP A N 1
ATOM 1474 C CA . ASP A 1 193 ? -25.565 49.065 -9.895 1.00 34.25 193 ASP A CA 1
ATOM 1475 C C . ASP A 1 193 ? -25.356 49.988 -11.104 1.00 34.25 193 ASP A C 1
ATOM 1477 O O . ASP A 1 193 ? -25.395 51.213 -10.971 1.00 34.25 193 ASP A O 1
ATOM 1481 N N . VAL A 1 194 ? -25.166 49.404 -12.287 1.00 38.25 194 VAL A N 1
ATOM 1482 C CA . VAL A 1 194 ? -25.311 50.104 -13.569 1.00 38.25 194 VAL A CA 1
ATOM 1483 C C . VAL A 1 194 ? -26.328 49.330 -14.394 1.00 38.25 194 VAL A C 1
ATOM 1485 O O . VAL A 1 194 ? -26.002 48.388 -15.112 1.00 38.25 194 VAL A O 1
ATOM 1488 N N . THR A 1 195 ? -27.584 49.740 -14.268 1.00 38.44 195 THR A N 1
ATOM 1489 C CA . THR A 1 195 ? -28.623 49.513 -15.269 1.00 38.44 195 THR A CA 1
ATOM 1490 C C . THR A 1 195 ? -28.580 50.651 -16.280 1.00 38.44 195 THR A C 1
ATOM 1492 O O . THR A 1 195 ? -28.873 51.786 -15.913 1.00 38.44 195 THR A O 1
ATOM 1495 N N . SER A 1 196 ? -28.305 50.330 -17.543 1.00 35.97 196 SER A N 1
ATOM 1496 C CA . SER A 1 196 ? -28.675 51.169 -18.686 1.00 35.97 196 SER A CA 1
ATOM 1497 C C . SER A 1 196 ? -28.991 50.266 -19.876 1.00 35.97 196 SER A C 1
ATOM 1499 O O . SER A 1 196 ? -28.090 49.758 -20.534 1.00 35.97 196 SER A O 1
ATOM 1501 N N . ASN A 1 197 ? -30.282 50.069 -20.123 1.00 40.53 197 ASN A N 1
ATOM 1502 C CA . ASN A 1 197 ? -30.839 49.700 -21.424 1.00 40.53 197 ASN A CA 1
ATOM 1503 C C . ASN A 1 197 ? -31.446 50.995 -21.995 1.00 40.53 197 ASN A C 1
ATOM 1505 O O . ASN A 1 197 ? -32.042 51.741 -21.208 1.00 40.53 197 ASN A O 1
ATOM 1509 N N . PRO A 1 198 ? -31.285 51.311 -23.293 1.00 50.06 198 PRO A N 1
ATOM 1510 C CA . PRO A 1 198 ? -32.489 51.367 -24.139 1.00 50.06 198 PRO A CA 1
ATOM 1511 C C . PRO A 1 198 ? -32.277 51.067 -25.644 1.00 50.06 198 PRO A C 1
ATOM 1513 O O . PRO A 1 198 ? -31.176 51.215 -26.168 1.00 50.06 198 PRO A O 1
ATOM 1516 N N . GLY A 1 199 ? -33.398 50.774 -26.322 1.00 30.78 199 GLY A N 1
ATOM 1517 C CA . GLY A 1 199 ? -33.620 50.882 -27.779 1.00 30.78 199 GLY A CA 1
ATOM 1518 C C . GLY A 1 199 ? -33.608 49.530 -28.500 1.00 30.78 199 GLY A C 1
ATOM 1519 O O . GLY A 1 199 ? -32.548 48.932 -28.616 1.00 30.78 199 GLY A O 1
ATOM 1520 N N . GLU A 1 200 ? -34.742 48.874 -28.777 1.00 38.34 200 GLU A N 1
ATOM 1521 C CA . GLU A 1 200 ? -35.770 49.123 -29.822 1.00 38.34 200 GLU A CA 1
ATOM 1522 C C . GLU A 1 200 ? -35.307 48.929 -31.278 1.00 38.34 200 GLU A C 1
ATOM 1524 O O . GLU A 1 200 ? -34.162 49.188 -31.619 1.00 38.34 200 GLU A O 1
ATOM 1529 N N . GLU A 1 201 ? -36.277 48.495 -32.100 1.00 35.91 201 GLU A N 1
ATOM 1530 C CA . GLU A 1 201 ? -36.233 47.978 -33.483 1.00 35.91 201 GLU A CA 1
ATOM 1531 C C . GLU A 1 201 ? -35.892 46.475 -33.584 1.00 35.91 201 GLU A C 1
ATOM 1533 O O . GLU A 1 201 ? -34.862 46.016 -33.116 1.00 35.91 201 GLU A O 1
ATOM 1538 N N . GLY A 1 202 ? -36.694 45.587 -34.171 1.00 33.75 202 GLY A N 1
ATOM 1539 C CA . GLY A 1 202 ? -37.928 45.694 -34.944 1.00 33.75 202 GLY A CA 1
ATOM 1540 C C . GLY A 1 202 ? -38.062 44.427 -35.810 1.00 33.75 202 GLY A C 1
ATOM 1541 O O . GLY A 1 202 ? -37.053 43.849 -36.200 1.00 33.75 202 GLY A O 1
ATOM 1542 N N . SER A 1 203 ? -39.301 44.039 -36.137 1.00 37.94 203 SER A N 1
ATOM 1543 C CA . SER A 1 203 ? -39.706 42.969 -37.078 1.00 37.94 203 SER A CA 1
ATOM 1544 C C . SER A 1 203 ? -39.499 41.504 -36.672 1.00 37.94 203 SER A C 1
ATOM 1546 O O . SER A 1 203 ? -38.470 41.125 -36.142 1.00 37.94 203 SER A O 1
ATOM 1548 N N . SER A 1 204 ? -40.346 40.552 -37.051 1.00 34.00 204 SER A N 1
ATOM 1549 C CA . SER A 1 204 ? -41.784 40.429 -37.342 1.00 34.00 204 SER A CA 1
ATOM 1550 C C . SER A 1 204 ? -41.972 38.949 -37.732 1.00 34.00 204 SER A C 1
ATOM 1552 O O . SER A 1 204 ? -41.077 38.378 -38.341 1.00 34.00 204 SER A O 1
ATOM 1554 N N . SER A 1 205 ? -43.102 38.343 -37.333 1.00 35.56 205 SER A N 1
ATOM 1555 C CA . SER A 1 205 ? -43.860 37.245 -37.993 1.00 35.56 205 SER A CA 1
ATOM 1556 C C . SER A 1 205 ? -43.100 36.138 -38.770 1.00 35.56 205 SER A C 1
ATOM 1558 O O . SER A 1 205 ? -42.347 36.420 -39.686 1.00 35.56 205 SER A O 1
ATOM 1560 N N . ALA A 1 206 ? -43.369 34.840 -38.626 1.00 33.53 206 ALA A N 1
ATOM 1561 C CA . ALA A 1 206 ? -44.684 34.211 -38.662 1.00 33.53 206 ALA A CA 1
ATOM 1562 C C . ALA A 1 206 ? -44.606 32.726 -38.248 1.00 33.53 206 ALA A C 1
ATOM 1564 O O . ALA A 1 206 ? -43.549 32.102 -38.237 1.00 33.53 206 ALA A O 1
ATOM 1565 N N . SER A 1 207 ? -45.787 32.218 -37.923 1.00 38.81 207 SER A N 1
ATOM 1566 C CA . SER A 1 207 ? -46.217 30.861 -37.602 1.00 38.81 207 SER A CA 1
ATOM 1567 C C . SER A 1 207 ? -46.071 29.841 -38.745 1.00 38.81 207 SER A C 1
ATOM 1569 O O . SER A 1 207 ? -45.654 30.192 -39.844 1.00 38.81 207 SER A O 1
ATOM 1571 N N . VAL A 1 208 ? -46.577 28.624 -38.463 1.00 37.62 208 VAL A N 1
ATOM 1572 C CA . VAL A 1 208 ? -46.888 27.468 -39.342 1.00 37.62 208 VAL A CA 1
ATOM 1573 C C . VAL A 1 208 ? -45.826 26.368 -39.207 1.00 37.62 208 VAL A C 1
ATOM 1575 O O . VAL A 1 208 ? -44.646 26.655 -39.326 1.00 37.62 208 VAL A O 1
ATOM 1578 N N . ALA A 1 209 ? -46.091 25.078 -39.014 1.00 34.22 209 ALA A N 1
ATOM 1579 C CA . ALA A 1 209 ? -47.198 24.219 -38.578 1.00 34.22 209 ALA A CA 1
ATOM 1580 C C . ALA A 1 209 ? -46.602 22.787 -38.640 1.00 34.22 209 ALA A C 1
ATOM 1582 O O . ALA A 1 209 ? -45.714 22.542 -39.459 1.00 34.22 209 ALA A O 1
ATOM 1583 N N . GLU A 1 210 ? -47.067 21.847 -37.812 1.00 38.19 210 GLU A N 1
ATOM 1584 C CA . GLU A 1 210 ? -46.804 20.409 -38.022 1.00 38.19 210 GLU A CA 1
ATOM 1585 C C . GLU A 1 210 ? -47.377 19.936 -39.381 1.00 38.19 210 GLU A C 1
ATOM 1587 O O . GLU A 1 210 ? -48.218 20.628 -39.970 1.00 38.19 210 GLU A O 1
ATOM 1592 N N . PRO A 1 211 ? -46.968 18.756 -39.890 1.00 55.34 211 PRO A N 1
ATOM 1593 C CA . PRO A 1 211 ? -47.751 17.573 -39.518 1.00 55.34 211 PRO A CA 1
ATOM 1594 C C . PRO A 1 211 ? -46.967 16.257 -39.363 1.00 55.34 211 PRO A C 1
ATOM 1596 O O . PRO A 1 211 ? -45.931 16.014 -39.982 1.00 55.34 211 PRO A O 1
ATOM 1599 N N . ASP A 1 212 ? -47.584 15.380 -38.574 1.00 40.34 212 ASP A N 1
ATOM 1600 C CA . ASP A 1 212 ? -47.434 13.928 -38.568 1.00 40.34 212 ASP A CA 1
ATOM 1601 C C . ASP A 1 212 ? -47.760 13.271 -39.926 1.00 40.34 212 ASP A C 1
ATOM 1603 O O . ASP A 1 212 ? -48.663 13.705 -40.640 1.00 40.34 212 ASP A O 1
ATOM 1607 N N . THR A 1 213 ? -47.104 12.136 -40.206 1.00 36.41 213 THR A N 1
ATOM 1608 C CA . THR A 1 213 ? -47.684 10.791 -40.467 1.00 36.41 213 THR A CA 1
ATOM 1609 C C . THR A 1 213 ? -46.958 9.952 -41.537 1.00 36.41 213 THR A C 1
ATOM 1611 O O . THR A 1 213 ? -46.707 10.379 -42.656 1.00 36.41 213 THR A O 1
ATOM 1614 N N . ALA A 1 214 ? -46.742 8.689 -41.143 1.00 32.91 214 ALA A N 1
ATOM 1615 C CA . ALA A 1 214 ? -46.892 7.438 -41.900 1.00 32.91 214 ALA A CA 1
ATOM 1616 C C . ALA A 1 214 ? -45.938 7.056 -43.061 1.00 32.91 214 ALA A C 1
ATOM 1618 O O . ALA A 1 214 ? -45.954 7.606 -44.153 1.00 32.91 214 ALA A O 1
ATOM 1619 N N . ALA A 1 215 ? -45.199 5.970 -42.789 1.00 40.41 215 ALA A N 1
ATOM 1620 C CA . ALA A 1 215 ? -45.034 4.734 -43.572 1.00 40.41 215 ALA A CA 1
ATOM 1621 C C . ALA A 1 215 ? -45.096 4.774 -45.116 1.00 40.41 215 ALA A C 1
ATOM 1623 O O . ALA A 1 215 ? -46.138 5.067 -45.680 1.00 40.41 215 ALA A O 1
ATOM 1624 N N . HIS A 1 216 ? -44.055 4.243 -45.776 1.00 37.50 216 HIS A N 1
ATOM 1625 C CA . HIS A 1 216 ? -44.172 3.143 -46.751 1.00 37.50 216 HIS A CA 1
ATOM 1626 C C . HIS A 1 216 ? -42.797 2.555 -47.126 1.00 37.50 216 HIS A C 1
ATOM 1628 O O . HIS A 1 216 ? -41.808 3.258 -47.314 1.00 37.50 216 HIS A O 1
ATOM 1634 N N . SER A 1 217 ? -42.777 1.229 -47.235 1.00 36.88 217 SER A N 1
ATOM 1635 C CA . SER A 1 217 ? -41.738 0.371 -47.805 1.00 36.88 217 SER A CA 1
ATOM 1636 C C . SER A 1 217 ? -41.354 0.757 -49.242 1.00 36.88 217 SER A C 1
ATOM 1638 O O . SER A 1 217 ? -42.222 1.181 -49.997 1.00 36.88 217 SER A O 1
ATOM 1640 N N . SER A 1 218 ? -40.117 0.479 -49.674 1.00 33.19 218 SER A N 1
ATOM 1641 C CA . SER A 1 218 ? -39.819 -0.471 -50.769 1.00 33.19 218 SER A CA 1
ATOM 1642 C C . SER A 1 218 ? -38.379 -0.340 -51.296 1.00 33.19 218 SER A C 1
ATOM 1644 O O . SER A 1 218 ? -37.775 0.727 -51.339 1.00 33.19 218 SER A O 1
ATOM 1646 N N . SER A 1 219 ? -37.870 -1.496 -51.696 1.00 36.91 219 SER A N 1
ATOM 1647 C CA . SER A 1 219 ? -36.567 -1.898 -52.219 1.00 36.91 219 SER A CA 1
ATOM 1648 C C . SER A 1 219 ? -35.993 -1.072 -53.380 1.00 36.91 219 SER A C 1
ATOM 1650 O O . SER A 1 219 ? -36.731 -0.677 -54.280 1.00 36.91 219 SER A O 1
ATOM 1652 N N . LYS A 1 220 ? -34.653 -1.011 -53.479 1.00 36.31 220 LYS A N 1
ATOM 1653 C CA . LYS A 1 220 ? -33.930 -1.162 -54.762 1.00 36.31 220 LYS A CA 1
ATOM 1654 C C . LYS A 1 220 ? -32.441 -1.490 -54.575 1.00 36.31 220 LYS A C 1
ATOM 1656 O O . LYS A 1 220 ? -31.654 -0.673 -54.112 1.00 36.31 220 LYS A O 1
ATOM 1661 N N . ASN A 1 221 ? -32.097 -2.710 -54.989 1.00 34.97 221 ASN A N 1
ATOM 1662 C CA . ASN A 1 221 ? -30.766 -3.161 -55.398 1.00 34.97 221 ASN A CA 1
ATOM 1663 C C . ASN A 1 221 ? -30.192 -2.259 -56.494 1.00 34.97 221 ASN A C 1
ATOM 1665 O O . ASN A 1 221 ? -30.914 -2.015 -57.457 1.00 34.97 221 ASN A O 1
ATOM 1669 N N . LEU A 1 222 ? -28.892 -1.953 -56.443 1.00 41.53 222 LEU A N 1
ATOM 1670 C CA . LEU A 1 222 ? -28.027 -1.952 -57.628 1.00 41.53 222 LEU A CA 1
ATOM 1671 C C . LEU A 1 222 ? -26.593 -2.358 -57.247 1.00 41.53 222 LEU A C 1
ATOM 1673 O O . LEU A 1 222 ? -25.899 -1.678 -56.497 1.00 41.53 222 LEU A O 1
ATOM 1677 N N . ASN A 1 223 ? -26.200 -3.504 -57.803 1.00 33.12 223 ASN A N 1
ATOM 1678 C CA . ASN A 1 223 ? -24.835 -3.967 -58.012 1.00 33.12 223 ASN A CA 1
ATOM 1679 C C . ASN A 1 223 ? -24.014 -2.938 -58.793 1.00 33.12 223 ASN A C 1
ATOM 1681 O O . ASN A 1 223 ? -24.510 -2.435 -59.798 1.00 33.12 223 ASN A O 1
ATOM 1685 N N . SER A 1 224 ? -22.722 -2.821 -58.476 1.00 35.38 224 SER A N 1
ATOM 1686 C CA . SER A 1 224 ? -21.686 -2.895 -59.519 1.00 35.38 224 SER A CA 1
ATOM 1687 C C . SER A 1 224 ? -20.285 -3.089 -58.933 1.00 35.38 224 SER A C 1
ATOM 1689 O O . SER A 1 224 ? -19.729 -2.226 -58.259 1.00 35.38 224 SER A O 1
ATOM 1691 N N . THR A 1 225 ? -19.753 -4.268 -59.241 1.00 36.41 225 THR A N 1
ATOM 1692 C CA . THR A 1 225 ? -18.351 -4.697 -59.316 1.00 36.41 225 THR A CA 1
ATOM 1693 C C . THR A 1 225 ? -17.526 -3.753 -60.210 1.00 36.41 225 THR A C 1
ATOM 1695 O O . THR A 1 225 ? -18.088 -3.140 -61.120 1.00 36.41 225 THR A O 1
ATOM 1698 N N . PRO A 1 226 ? -16.191 -3.703 -60.045 1.00 45.81 226 PRO A N 1
ATOM 1699 C CA . PRO A 1 226 ? -15.380 -4.188 -61.164 1.00 45.81 226 PRO A CA 1
ATOM 1700 C C . PRO A 1 226 ? -14.192 -5.067 -60.741 1.00 45.81 226 PRO A C 1
ATOM 1702 O O . PRO A 1 226 ? -13.482 -4.811 -59.770 1.00 45.81 226 PRO A O 1
ATOM 1705 N N . THR A 1 227 ? -14.032 -6.132 -61.519 1.00 33.00 227 THR A N 1
ATOM 1706 C CA . THR A 1 227 ? -12.982 -7.159 -61.521 1.00 33.00 227 THR A CA 1
ATOM 1707 C C . THR A 1 227 ? -11.754 -6.661 -62.323 1.00 33.00 227 THR A C 1
ATOM 1709 O O . THR A 1 227 ? -11.863 -5.657 -63.030 1.00 33.00 227 THR A O 1
ATOM 1712 N N . PRO A 1 228 ? -10.587 -7.332 -62.217 1.00 61.75 228 PRO A N 1
ATOM 1713 C CA . PRO A 1 228 ? -9.262 -6.791 -62.511 1.00 61.75 228 PRO A CA 1
ATOM 1714 C C . PRO A 1 228 ? -8.636 -7.353 -63.799 1.00 61.75 228 PRO A C 1
ATOM 1716 O O . PRO A 1 228 ? -8.938 -8.470 -64.199 1.00 61.75 228 PRO A O 1
ATOM 1719 N N . GLU A 1 229 ? -7.653 -6.641 -64.343 1.00 34.12 229 GLU A N 1
ATOM 1720 C CA . GLU A 1 229 ? -6.566 -7.152 -65.196 1.00 34.12 229 GLU A CA 1
ATOM 1721 C C . GLU A 1 229 ? -5.362 -6.216 -64.959 1.00 34.12 229 GLU A C 1
ATOM 1723 O O . GLU A 1 229 ? -5.551 -5.020 -64.774 1.00 34.12 229 GLU A O 1
ATOM 1728 N N . GLY A 1 230 ? -4.097 -6.620 -64.862 1.00 33.19 230 GLY A N 1
ATOM 1729 C CA . GLY A 1 230 ? -3.429 -7.839 -65.291 1.00 33.19 230 GLY A CA 1
ATOM 1730 C C . GLY A 1 230 ? -2.182 -7.438 -66.094 1.00 33.19 230 GLY A C 1
ATOM 1731 O O . GLY A 1 230 ? -2.288 -6.617 -66.996 1.00 33.19 230 GLY A O 1
ATOM 1732 N N . LEU A 1 231 ? -1.040 -8.089 -65.809 1.00 32.84 231 LEU A N 1
ATOM 1733 C CA . LEU A 1 231 ? 0.245 -8.060 -66.549 1.00 32.84 231 LEU A CA 1
ATOM 1734 C C . LEU A 1 231 ? 1.160 -6.841 -66.271 1.00 32.84 231 LEU A C 1
ATOM 1736 O O . LEU A 1 231 ? 0.694 -5.725 -66.124 1.00 32.84 231 LEU A O 1
ATOM 1740 N N . ARG A 1 232 ? 2.494 -6.925 -66.238 1.00 32.12 232 ARG A N 1
ATOM 1741 C CA . ARG A 1 232 ? 3.493 -8.010 -66.269 1.00 32.12 232 ARG A CA 1
ATOM 1742 C C . ARG A 1 232 ? 4.860 -7.368 -65.955 1.00 32.12 232 ARG A C 1
ATOM 1744 O O . ARG A 1 232 ? 5.103 -6.246 -66.369 1.00 32.12 232 ARG A O 1
ATOM 1751 N N . ASN A 1 233 ? 5.735 -8.158 -65.330 1.00 34.22 233 ASN A N 1
ATOM 1752 C CA . ASN A 1 233 ? 7.196 -8.255 -65.503 1.00 34.22 233 ASN A CA 1
ATOM 1753 C C . ASN A 1 233 ? 8.078 -6.988 -65.511 1.00 34.22 233 ASN A C 1
ATOM 1755 O O . ASN A 1 233 ? 8.076 -6.250 -66.484 1.00 34.22 233 ASN A O 1
ATOM 1759 N N . SER A 1 234 ? 9.043 -6.928 -64.583 1.00 33.09 234 SER A N 1
ATOM 1760 C CA . SER A 1 234 ? 10.442 -7.306 -64.887 1.00 33.09 234 SER A CA 1
ATOM 1761 C C . SER A 1 234 ? 11.351 -7.193 -63.655 1.00 33.09 234 SER A C 1
ATOM 1763 O O . SER A 1 234 ? 11.505 -6.129 -63.066 1.00 33.09 234 SER A O 1
ATOM 1765 N N . SER A 1 235 ? 11.969 -8.322 -63.311 1.00 35.50 235 SER A N 1
ATOM 1766 C CA . SER A 1 235 ? 13.215 -8.437 -62.544 1.00 35.50 235 SER A CA 1
ATOM 1767 C C . SER A 1 235 ? 14.395 -7.955 -63.398 1.00 35.50 235 SER A C 1
ATOM 1769 O O . SER A 1 235 ? 14.339 -8.196 -64.604 1.00 35.50 235 SER A O 1
ATOM 1771 N N . ILE A 1 236 ? 15.431 -7.342 -62.790 1.00 34.53 236 ILE A N 1
ATOM 1772 C CA . ILE A 1 236 ? 16.884 -7.579 -63.023 1.00 34.53 236 ILE A CA 1
ATOM 1773 C C . ILE A 1 236 ? 17.759 -6.451 -62.417 1.00 34.53 236 ILE A C 1
ATOM 1775 O O . ILE A 1 236 ? 17.657 -5.295 -62.803 1.00 34.53 236 ILE A O 1
ATOM 1779 N N . PHE A 1 237 ? 18.660 -6.883 -61.517 1.00 32.78 237 PHE A N 1
ATOM 1780 C CA . PHE A 1 237 ? 19.998 -6.374 -61.145 1.00 32.78 237 PHE A CA 1
ATOM 1781 C C . PHE A 1 237 ? 20.214 -5.003 -60.479 1.00 32.78 237 PHE A C 1
ATOM 1783 O O . PHE A 1 237 ? 19.732 -3.970 -60.923 1.00 32.78 237 PHE A O 1
ATOM 1790 N N . GLY A 1 238 ? 21.148 -5.005 -59.514 1.00 28.86 238 GLY A N 1
ATOM 1791 C CA . GLY A 1 238 ? 22.070 -3.880 -59.329 1.00 28.86 238 GLY A CA 1
ATOM 1792 C C . GLY A 1 238 ? 22.528 -3.623 -57.899 1.00 28.86 238 GLY A C 1
ATOM 1793 O O . GLY A 1 238 ? 22.028 -2.717 -57.249 1.00 28.86 238 GLY A O 1
ATOM 1794 N N . ALA A 1 239 ? 23.511 -4.387 -57.425 1.00 35.53 239 ALA A N 1
ATOM 1795 C CA . ALA A 1 239 ? 24.298 -4.048 -56.244 1.00 35.53 239 ALA A CA 1
ATOM 1796 C C . ALA A 1 239 ? 25.112 -2.757 -56.460 1.00 35.53 239 ALA A C 1
ATOM 1798 O O . ALA A 1 239 ? 25.704 -2.588 -57.523 1.00 35.53 239 ALA A O 1
ATOM 1799 N N . ALA A 1 240 ? 25.234 -1.917 -55.428 1.00 32.44 240 ALA A N 1
ATOM 1800 C CA . ALA A 1 240 ? 26.372 -1.012 -55.270 1.00 32.44 240 ALA A CA 1
ATOM 1801 C C . ALA A 1 240 ? 26.576 -0.644 -53.792 1.00 32.44 240 ALA A C 1
ATOM 1803 O O . ALA A 1 240 ? 25.742 -0.006 -53.154 1.00 32.44 240 ALA A O 1
ATOM 1804 N N . LEU A 1 241 ? 27.717 -1.103 -53.279 1.00 34.94 241 LEU A N 1
ATOM 1805 C CA . LEU A 1 241 ? 28.430 -0.609 -52.105 1.00 34.94 241 LEU A CA 1
ATOM 1806 C C . LEU A 1 241 ? 28.940 0.827 -52.340 1.00 34.94 241 LEU A C 1
ATOM 1808 O O . LEU A 1 241 ? 28.997 1.266 -53.486 1.00 34.94 241 LEU A O 1
ATOM 1812 N N . ALA A 1 242 ? 29.437 1.439 -51.253 1.00 32.53 242 ALA A N 1
ATOM 1813 C CA . ALA A 1 242 ? 30.173 2.713 -51.115 1.00 32.53 242 ALA A CA 1
ATOM 1814 C C . ALA A 1 242 ? 29.310 3.845 -50.517 1.00 32.53 242 ALA A C 1
ATOM 1816 O O . ALA A 1 242 ? 28.177 4.044 -50.923 1.00 32.53 242 ALA A O 1
ATOM 1817 N N . SER A 1 243 ? 29.748 4.651 -49.551 1.00 33.97 243 SER A N 1
ATOM 1818 C CA . SER A 1 243 ? 31.046 4.776 -48.892 1.00 33.97 243 SER A CA 1
ATOM 1819 C C . SER A 1 243 ? 30.870 5.558 -47.590 1.00 33.97 243 SER A C 1
ATOM 1821 O O . SER A 1 243 ? 30.053 6.473 -47.501 1.00 33.97 243 SER A O 1
ATOM 1823 N N . LEU A 1 244 ? 31.697 5.207 -46.606 1.00 32.56 244 LEU A N 1
ATOM 1824 C CA . LEU A 1 244 ? 32.037 6.030 -45.452 1.00 32.56 244 LEU A CA 1
ATOM 1825 C C . LEU A 1 244 ? 32.587 7.387 -45.913 1.00 32.56 244 LEU A C 1
ATOM 1827 O O . LEU A 1 244 ? 33.520 7.431 -46.712 1.00 32.56 244 LEU A O 1
ATOM 1831 N N . VAL A 1 245 ? 32.067 8.477 -45.347 1.00 32.69 245 VAL A N 1
ATOM 1832 C CA . VAL A 1 245 ? 32.745 9.778 -45.349 1.00 32.69 245 VAL A CA 1
ATOM 1833 C C . VAL A 1 245 ? 33.213 10.059 -43.929 1.00 32.69 245 VAL A C 1
ATOM 1835 O O . VAL A 1 245 ? 32.429 10.314 -43.017 1.00 32.69 245 VAL A O 1
ATOM 1838 N N . ILE A 1 246 ? 34.528 9.952 -43.781 1.00 33.97 246 ILE A N 1
ATOM 1839 C CA . ILE A 1 246 ? 35.337 10.412 -42.659 1.00 33.97 246 ILE A CA 1
ATOM 1840 C C . ILE A 1 246 ? 35.401 11.942 -42.753 1.00 33.97 246 ILE A C 1
ATOM 1842 O O . ILE A 1 246 ? 35.786 12.474 -43.792 1.00 33.97 246 ILE A O 1
ATOM 1846 N N . VAL A 1 247 ? 35.037 12.647 -41.681 1.00 36.34 247 VAL A N 1
ATOM 1847 C CA . VAL A 1 247 ? 35.286 14.090 -41.530 1.00 36.34 247 VAL A CA 1
ATOM 1848 C C . VAL A 1 247 ? 36.506 14.260 -40.613 1.00 36.34 247 VAL A C 1
ATOM 1850 O O . VAL A 1 247 ? 36.547 13.618 -39.560 1.00 36.34 247 VAL A O 1
ATOM 1853 N N . PRO A 1 248 ? 37.518 15.055 -41.009 1.00 44.47 248 PRO A N 1
ATOM 1854 C CA . PRO A 1 248 ? 38.809 15.100 -40.334 1.00 44.47 248 PRO A CA 1
ATOM 1855 C C . PRO A 1 248 ? 38.805 15.974 -39.074 1.00 44.47 248 PRO A C 1
ATOM 1857 O O . PRO A 1 248 ? 38.064 16.950 -38.959 1.00 44.47 248 PRO A O 1
ATOM 1860 N N . GLN A 1 249 ? 39.704 15.610 -38.157 1.00 33.38 249 GLN A N 1
ATOM 1861 C CA . GLN A 1 249 ? 40.159 16.436 -37.044 1.00 33.38 249 GLN A CA 1
ATOM 1862 C C . GLN A 1 249 ? 40.783 17.745 -37.543 1.00 33.38 249 GLN A C 1
ATOM 1864 O O . GLN A 1 249 ? 41.527 17.748 -38.523 1.00 33.38 249 GLN A O 1
ATOM 1869 N N . VAL A 1 250 ? 40.539 18.829 -36.807 1.00 34.41 250 VAL A N 1
ATOM 1870 C CA . VAL A 1 250 ? 41.352 20.047 -36.852 1.00 34.41 250 VAL A CA 1
ATOM 1871 C C . VAL A 1 250 ? 41.964 20.247 -35.474 1.00 34.41 250 VAL A C 1
ATOM 1873 O O . VAL A 1 250 ? 41.269 20.302 -34.459 1.00 34.41 250 VAL A O 1
ATOM 1876 N N . GLU A 1 251 ? 43.288 20.297 -35.488 1.00 31.14 251 GLU A N 1
ATOM 1877 C CA . GLU A 1 251 ? 44.197 20.507 -34.376 1.00 31.14 251 GLU A CA 1
ATOM 1878 C C . GLU A 1 251 ? 44.398 22.016 -34.128 1.00 31.14 251 GLU A C 1
ATOM 1880 O O . GLU A 1 251 ? 44.446 22.808 -35.065 1.00 31.14 251 GLU A O 1
ATOM 1885 N N . ALA A 1 252 ? 44.487 22.362 -32.842 1.00 37.84 252 ALA A N 1
ATOM 1886 C CA . ALA A 1 252 ? 45.149 23.500 -32.196 1.00 37.84 252 ALA A CA 1
ATOM 1887 C C . ALA A 1 252 ? 45.198 24.896 -32.862 1.00 37.84 252 ALA A C 1
ATOM 1889 O O . ALA A 1 252 ? 45.832 25.127 -33.888 1.00 37.84 252 ALA A O 1
ATOM 1890 N N . SER A 1 253 ? 44.747 25.897 -32.099 1.00 34.22 253 SER A N 1
ATOM 1891 C CA . SER A 1 253 ? 45.442 27.188 -31.989 1.00 34.22 253 SER A CA 1
ATOM 1892 C C . SER A 1 253 ? 45.199 27.801 -30.605 1.00 34.22 253 SER A C 1
ATOM 1894 O O . SER A 1 253 ? 44.059 28.064 -30.226 1.00 34.22 253 SER A O 1
ATOM 1896 N N . GLN A 1 254 ? 46.285 27.999 -29.848 1.00 41.94 254 GLN A N 1
ATOM 1897 C CA . GLN A 1 254 ? 46.358 28.953 -28.733 1.00 41.94 254 GLN A CA 1
ATOM 1898 C C . GLN A 1 254 ? 46.230 30.387 -29.280 1.00 41.94 254 GLN A C 1
ATOM 1900 O O . GLN A 1 254 ? 46.557 30.627 -30.445 1.00 41.94 254 GLN A O 1
ATOM 1905 N N . PRO A 1 255 ? 45.812 31.353 -28.447 1.00 51.69 255 PRO A N 1
ATOM 1906 C CA . PRO A 1 255 ? 46.832 32.281 -27.957 1.00 51.69 255 PRO A CA 1
ATOM 1907 C C . PRO A 1 255 ? 46.674 32.714 -26.491 1.00 51.69 255 PRO A C 1
ATOM 1909 O O . PRO A 1 255 ? 45.585 32.728 -25.917 1.00 51.69 255 PRO A O 1
ATOM 1912 N N . ASP A 1 256 ? 47.824 33.094 -25.937 1.00 39.16 256 ASP A N 1
ATOM 1913 C CA . ASP A 1 256 ? 48.034 33.826 -24.691 1.00 39.16 256 ASP A CA 1
ATOM 1914 C C . ASP A 1 256 ? 47.213 35.122 -24.596 1.00 39.16 256 ASP A C 1
ATOM 1916 O O . ASP A 1 256 ? 47.031 35.837 -25.583 1.00 39.16 256 ASP A O 1
ATOM 1920 N N . GLY A 1 257 ? 46.795 35.477 -23.376 1.00 33.81 257 GLY A N 1
ATOM 1921 C CA . GLY A 1 257 ? 46.162 36.770 -23.104 1.00 33.81 257 GLY A CA 1
ATOM 1922 C C . GLY A 1 257 ? 45.628 36.946 -21.681 1.00 33.81 257 GLY A C 1
ATOM 1923 O O . GLY A 1 257 ? 44.428 36.894 -21.456 1.00 33.81 257 GLY A O 1
ATOM 1924 N N . THR A 1 258 ? 46.545 37.138 -20.731 1.00 32.31 258 THR A N 1
ATOM 1925 C CA . THR A 1 258 ? 46.460 38.008 -19.533 1.00 32.31 258 THR A CA 1
ATOM 1926 C C . THR A 1 258 ? 45.087 38.440 -18.972 1.00 32.31 258 THR A C 1
ATOM 1928 O O . THR A 1 258 ? 44.407 39.292 -19.531 1.00 32.31 258 THR A O 1
ATOM 1931 N N . ALA A 1 259 ? 44.812 37.937 -17.761 1.00 36.41 259 ALA A N 1
ATOM 1932 C CA . ALA A 1 259 ? 44.292 38.614 -16.562 1.00 36.41 259 ALA A CA 1
ATOM 1933 C C . ALA A 1 259 ? 43.260 39.758 -16.698 1.00 36.41 259 ALA A C 1
ATOM 1935 O O . ALA A 1 259 ? 43.607 40.875 -17.056 1.00 36.41 259 ALA A O 1
ATOM 1936 N N . HIS A 1 260 ? 42.051 39.528 -16.168 1.00 33.38 260 HIS A N 1
ATOM 1937 C CA . HIS A 1 260 ? 41.466 40.393 -15.134 1.00 33.38 260 HIS A CA 1
ATOM 1938 C C . HIS A 1 260 ? 40.373 39.646 -14.354 1.00 33.38 260 HIS A C 1
ATOM 1940 O O . HIS A 1 260 ? 39.438 39.087 -14.921 1.00 33.38 260 HIS A O 1
ATOM 1946 N N . ALA A 1 261 ? 40.540 39.631 -13.034 1.00 38.06 261 ALA A N 1
ATOM 1947 C CA . ALA A 1 261 ? 39.651 39.028 -12.056 1.00 38.06 261 ALA A CA 1
ATOM 1948 C C . ALA A 1 261 ? 38.386 39.872 -11.836 1.00 38.06 261 ALA A C 1
ATOM 1950 O O . ALA A 1 261 ? 38.500 41.070 -11.585 1.00 38.06 261 ALA A O 1
ATOM 1951 N N . VAL A 1 262 ? 37.217 39.224 -11.838 1.00 33.72 262 VAL A N 1
ATOM 1952 C CA . VAL A 1 262 ? 36.051 39.587 -11.013 1.00 33.72 262 VAL A CA 1
ATOM 1953 C C . VAL A 1 262 ? 35.353 38.277 -10.629 1.00 33.72 262 VAL A C 1
ATOM 1955 O O . VAL A 1 262 ? 34.515 37.759 -11.364 1.00 33.72 262 VAL A O 1
ATOM 1958 N N . GLU A 1 263 ? 35.747 37.718 -9.487 1.00 31.58 263 GLU A N 1
ATOM 1959 C CA . GLU A 1 263 ? 34.985 36.689 -8.778 1.00 31.58 263 GLU A CA 1
ATOM 1960 C C . GLU A 1 263 ? 33.767 37.350 -8.116 1.00 31.58 263 GLU A C 1
ATOM 1962 O O . GLU A 1 263 ? 33.899 38.313 -7.360 1.00 31.58 263 GLU A O 1
ATOM 1967 N N . GLN A 1 264 ? 32.570 36.831 -8.388 1.00 33.25 264 GLN A N 1
ATOM 1968 C CA . GLN A 1 264 ? 31.434 36.952 -7.478 1.00 33.25 264 GLN A CA 1
ATOM 1969 C C . GLN A 1 264 ? 31.111 35.554 -6.960 1.00 33.25 264 GLN A C 1
ATOM 1971 O O . GLN A 1 264 ? 30.332 34.809 -7.554 1.00 33.25 264 GLN A O 1
ATOM 1976 N N . ASP A 1 265 ? 31.751 35.220 -5.843 1.00 29.25 265 ASP A N 1
ATOM 1977 C CA . ASP A 1 265 ? 31.371 34.128 -4.961 1.00 29.25 265 ASP A CA 1
ATOM 1978 C C . ASP A 1 265 ? 29.993 34.425 -4.352 1.00 29.25 265 ASP A C 1
ATOM 1980 O O . ASP A 1 265 ? 29.834 35.327 -3.528 1.00 29.25 265 ASP A O 1
ATOM 1984 N N . LEU A 1 266 ? 28.982 33.639 -4.728 1.00 31.47 266 LEU A N 1
ATOM 1985 C CA . LEU A 1 266 ? 27.780 33.462 -3.914 1.00 31.47 266 LEU A CA 1
ATOM 1986 C C . LEU A 1 266 ? 27.911 32.157 -3.136 1.00 31.47 266 LEU A C 1
ATOM 1988 O O . LEU A 1 266 ? 27.384 31.105 -3.496 1.00 31.47 266 LEU A O 1
ATOM 1992 N N . LEU A 1 267 ? 28.645 32.291 -2.036 1.00 31.78 267 LEU A N 1
ATOM 1993 C CA . LEU A 1 267 ? 28.691 31.387 -0.902 1.00 31.78 267 LEU A CA 1
ATOM 1994 C C . LEU A 1 267 ? 27.280 31.310 -0.283 1.00 31.78 267 LEU A C 1
ATOM 1996 O O . LEU A 1 267 ? 26.827 32.252 0.366 1.00 31.78 267 LEU A O 1
ATOM 2000 N N . VAL A 1 268 ? 26.557 30.206 -0.491 1.00 34.53 268 VAL A N 1
ATOM 2001 C CA . VAL A 1 268 ? 25.374 29.878 0.323 1.00 34.53 268 VAL A CA 1
ATOM 2002 C C . VAL A 1 268 ? 25.810 28.891 1.392 1.00 34.53 268 VAL A C 1
ATOM 2004 O O . VAL A 1 268 ? 25.791 27.674 1.210 1.00 34.53 268 VAL A O 1
ATOM 2007 N N . ASP A 1 269 ? 26.229 29.477 2.506 1.00 27.83 269 ASP A N 1
ATOM 2008 C CA . ASP A 1 269 ? 26.458 28.834 3.790 1.00 27.83 269 ASP A CA 1
ATOM 2009 C C . ASP A 1 269 ? 25.112 28.309 4.323 1.00 27.83 269 ASP A C 1
ATOM 2011 O O . ASP A 1 269 ? 24.194 29.076 4.625 1.00 27.83 269 ASP A O 1
ATOM 2015 N N . SER A 1 270 ? 24.942 26.986 4.354 1.00 34.53 270 SER A N 1
ATOM 2016 C CA . SER A 1 270 ? 23.776 26.344 4.970 1.00 34.53 270 SER A CA 1
ATOM 2017 C C . SER A 1 270 ? 24.128 26.008 6.411 1.00 34.53 270 SER A C 1
ATOM 2019 O O . SER A 1 270 ? 24.594 24.909 6.700 1.00 34.53 270 SER A O 1
ATOM 2021 N N . GLN A 1 271 ? 23.920 26.985 7.293 1.00 34.78 271 GLN A N 1
ATOM 2022 C CA . GLN A 1 271 ? 24.083 26.827 8.731 1.00 34.78 271 GLN A CA 1
ATOM 2023 C C . GLN A 1 271 ? 23.140 25.766 9.309 1.00 34.78 271 GLN A C 1
ATOM 2025 O O . GLN A 1 271 ? 21.941 25.712 9.021 1.00 34.78 271 GLN A O 1
ATOM 2030 N N . ASP A 1 272 ? 23.748 24.960 10.171 1.00 36.09 272 ASP A N 1
ATOM 2031 C CA . ASP A 1 272 ? 23.176 23.968 11.061 1.00 36.09 272 ASP A CA 1
ATOM 2032 C C . ASP A 1 272 ? 21.971 24.487 11.864 1.00 36.09 272 ASP A C 1
ATOM 2034 O O . ASP A 1 272 ? 22.088 25.387 12.694 1.00 36.09 272 ASP A O 1
ATOM 2038 N N . PHE A 1 273 ? 20.825 23.820 11.710 1.00 31.20 273 PHE A N 1
ATOM 2039 C CA . PHE A 1 273 ? 19.776 23.785 12.730 1.00 31.20 273 PHE A CA 1
ATOM 2040 C C . PHE A 1 273 ? 19.776 22.401 13.383 1.00 31.20 273 PHE A C 1
ATOM 2042 O O . PHE A 1 273 ? 19.051 21.487 12.985 1.00 31.20 273 PHE A O 1
ATOM 2049 N N . ALA A 1 274 ? 20.624 22.248 14.397 1.00 36.25 274 ALA A N 1
ATOM 2050 C CA . ALA A 1 274 ? 20.521 21.173 15.369 1.00 36.25 274 ALA A CA 1
ATOM 2051 C C . ALA A 1 274 ? 19.572 21.619 16.493 1.00 36.25 274 ALA A C 1
ATOM 2053 O O . ALA A 1 274 ? 19.983 22.312 17.420 1.00 36.25 274 ALA A O 1
ATOM 2054 N N . GLU A 1 275 ? 18.301 21.216 16.427 1.00 34.59 275 GLU A N 1
ATOM 2055 C CA . GLU A 1 275 ? 17.422 21.247 17.601 1.00 34.59 275 GLU A CA 1
ATOM 2056 C C . GLU A 1 275 ? 17.521 19.927 18.390 1.00 34.59 275 GLU A C 1
ATOM 2058 O O . GLU A 1 275 ? 17.504 18.838 17.798 1.00 34.59 275 GLU A O 1
ATOM 2063 N N . PRO A 1 276 ? 17.602 19.986 19.732 1.00 36.91 276 PRO A N 1
ATOM 2064 C CA . PRO A 1 276 ? 17.758 18.811 20.572 1.00 36.91 276 PRO A CA 1
ATOM 2065 C C . PRO A 1 276 ? 16.415 18.100 20.770 1.00 36.91 276 PRO A C 1
ATOM 2067 O O . PRO A 1 276 ? 15.472 18.629 21.355 1.00 36.91 276 PRO A O 1
ATOM 2070 N N . ARG A 1 277 ? 16.337 16.836 20.342 1.00 35.84 277 ARG A N 1
ATOM 2071 C CA . ARG A 1 277 ? 15.245 15.935 20.730 1.00 35.84 277 ARG A CA 1
ATOM 2072 C C . ARG A 1 277 ? 15.437 15.484 22.179 1.00 35.84 277 ARG A C 1
ATOM 2074 O O . ARG A 1 277 ? 16.109 14.490 22.438 1.00 35.84 277 ARG A O 1
ATOM 2081 N N . GLY A 1 278 ? 14.807 16.195 23.110 1.00 35.62 278 GLY A N 1
ATOM 2082 C CA . GLY A 1 278 ? 14.568 15.723 24.473 1.00 35.62 278 GLY A CA 1
ATOM 2083 C C . GLY A 1 278 ? 13.525 14.605 24.481 1.00 35.62 278 GLY A C 1
ATOM 2084 O O . GLY A 1 278 ? 12.328 14.864 24.553 1.00 35.62 278 GLY A O 1
ATOM 2085 N N . GLY A 1 279 ? 13.973 13.355 24.364 1.00 32.88 279 GLY A N 1
ATOM 2086 C CA . GLY A 1 279 ? 13.152 12.169 24.600 1.00 32.88 279 GLY A CA 1
ATOM 2087 C C . GLY A 1 279 ? 13.355 11.670 26.026 1.00 32.88 279 GLY A C 1
ATOM 2088 O O . GLY A 1 279 ? 14.294 10.921 26.281 1.00 32.88 279 GLY A O 1
ATOM 2089 N N . MET A 1 280 ? 12.493 12.093 26.950 1.00 33.41 280 MET A N 1
ATOM 2090 C CA . MET A 1 280 ? 12.401 11.512 28.291 1.00 33.41 280 MET A CA 1
ATOM 2091 C C . MET A 1 280 ? 11.816 10.097 28.182 1.00 33.41 280 MET A C 1
ATOM 2093 O O . MET A 1 280 ? 10.639 9.923 27.873 1.00 33.41 280 MET A O 1
ATOM 2097 N N . ASN A 1 281 ? 12.656 9.087 28.409 1.00 35.25 281 ASN A N 1
ATOM 2098 C CA . ASN A 1 281 ? 12.229 7.725 28.714 1.00 35.25 281 ASN A CA 1
ATOM 2099 C C . ASN A 1 281 ? 12.068 7.619 30.232 1.00 35.25 281 ASN A C 1
ATOM 2101 O O . ASN A 1 281 ? 13.056 7.453 30.944 1.00 35.25 281 ASN A O 1
ATOM 2105 N N . GLU A 1 282 ? 10.837 7.694 30.729 1.00 35.47 282 GLU A N 1
ATOM 2106 C CA . GLU A 1 282 ? 10.534 7.271 32.095 1.00 35.47 282 GLU A CA 1
ATOM 2107 C C . GLU A 1 282 ? 10.397 5.744 32.114 1.00 35.47 282 GLU A C 1
ATOM 2109 O O . GLU A 1 282 ? 9.388 5.164 31.709 1.00 35.47 282 GLU A O 1
ATOM 2114 N N . GLN A 1 283 ? 11.472 5.086 32.544 1.00 33.91 283 GLN A N 1
ATOM 2115 C CA . GLN A 1 283 ? 11.443 3.714 33.029 1.00 33.91 283 GLN A CA 1
ATOM 2116 C C . GLN A 1 283 ? 10.828 3.724 34.432 1.00 33.91 283 GLN A C 1
ATOM 2118 O O . GLN A 1 283 ? 11.450 4.191 35.381 1.00 33.91 283 GLN A O 1
ATOM 2123 N N . ALA A 1 284 ? 9.617 3.189 34.577 1.00 32.16 284 ALA A N 1
ATOM 2124 C CA . ALA A 1 284 ? 9.074 2.838 35.883 1.00 32.16 284 ALA A CA 1
ATOM 2125 C C . ALA A 1 284 ? 9.548 1.425 36.256 1.00 32.16 284 ALA A C 1
ATOM 2127 O O . ALA A 1 284 ? 8.921 0.423 35.916 1.00 32.16 284 ALA A O 1
ATOM 2128 N N . THR A 1 285 ? 10.689 1.350 36.938 1.00 38.12 285 THR A N 1
ATOM 2129 C CA . THR A 1 285 ? 11.075 0.207 37.769 1.00 38.12 285 THR A CA 1
ATOM 2130 C C . THR A 1 285 ? 10.705 0.523 39.209 1.00 38.12 285 THR A C 1
ATOM 2132 O O . THR A 1 285 ? 11.265 1.451 39.785 1.00 38.12 285 THR A O 1
ATOM 2135 N N . SER A 1 286 ? 9.801 -0.247 39.809 1.00 34.78 286 SER A N 1
ATOM 2136 C CA . SER A 1 286 ? 9.720 -0.414 41.265 1.00 34.78 286 SER A CA 1
ATOM 2137 C C . SER A 1 286 ? 9.040 -1.747 41.569 1.00 34.78 286 SER A C 1
ATOM 2139 O O . SER A 1 286 ? 7.822 -1.882 41.528 1.00 34.78 286 SER A O 1
ATOM 2141 N N . LEU A 1 287 ? 9.889 -2.749 41.791 1.00 33.94 287 LEU A N 1
ATOM 2142 C CA . LEU A 1 287 ? 9.592 -3.970 42.528 1.00 33.94 287 LEU A CA 1
ATOM 2143 C C . LEU A 1 287 ? 9.639 -3.579 44.007 1.00 33.94 287 LEU A C 1
ATOM 2145 O O . LEU A 1 287 ? 10.724 -3.360 44.541 1.00 33.94 287 LEU A O 1
ATOM 2149 N N . GLU A 1 288 ? 8.482 -3.457 44.649 1.00 33.69 288 GLU A N 1
ATOM 2150 C CA . GLU A 1 288 ? 8.404 -3.323 46.101 1.00 33.69 288 GLU A CA 1
ATOM 2151 C C . GLU A 1 288 ? 7.955 -4.664 46.687 1.00 33.69 288 GLU A C 1
ATOM 2153 O O . GLU A 1 288 ? 6.855 -5.159 46.432 1.00 33.69 288 GLU A O 1
ATOM 2158 N N . ASN A 1 289 ? 8.878 -5.283 47.421 1.00 32.78 289 ASN A N 1
ATOM 2159 C CA . ASN A 1 289 ? 8.645 -6.438 48.275 1.00 32.78 289 ASN A CA 1
ATOM 2160 C C . ASN A 1 289 ? 7.654 -6.055 49.381 1.00 32.78 289 ASN A C 1
ATOM 2162 O O . ASN A 1 289 ? 7.984 -5.233 50.233 1.00 32.78 289 ASN A O 1
ATOM 2166 N N . VAL A 1 290 ? 6.501 -6.720 49.436 1.00 36.50 290 VAL A N 1
ATOM 2167 C CA . VAL A 1 290 ? 5.638 -6.738 50.626 1.00 36.50 290 VAL A CA 1
ATOM 2168 C C . VAL A 1 290 ? 5.677 -8.146 51.233 1.00 36.50 290 VAL A C 1
ATOM 2170 O O . VAL A 1 290 ? 5.430 -9.118 50.513 1.00 36.50 290 VAL A O 1
ATOM 2173 N N . PRO A 1 291 ? 5.993 -8.299 52.531 1.00 43.34 291 PRO A N 1
ATOM 2174 C CA . PRO A 1 291 ? 6.008 -9.591 53.202 1.00 43.34 291 PRO A CA 1
ATOM 2175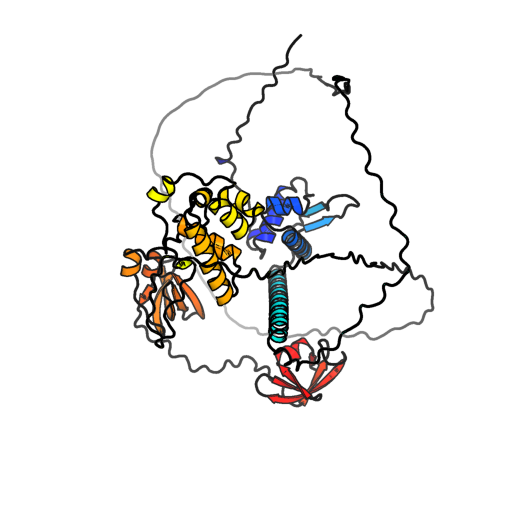 C C . PRO A 1 291 ? 4.623 -9.983 53.749 1.00 43.34 291 PRO A C 1
ATOM 2177 O O . PRO A 1 291 ? 3.974 -9.195 54.425 1.00 43.34 291 PRO A O 1
ATOM 2180 N N . GLY A 1 292 ? 4.249 -11.248 53.524 1.00 31.81 292 GLY A N 1
ATOM 2181 C CA . GLY A 1 292 ? 3.533 -12.117 54.472 1.00 31.81 292 GLY A CA 1
ATOM 2182 C C . GLY A 1 292 ? 2.058 -11.835 54.806 1.00 31.81 292 GLY A C 1
ATOM 2183 O O . GLY A 1 292 ? 1.732 -10.882 55.499 1.00 31.81 292 GLY A O 1
ATOM 2184 N N . GLY A 1 293 ? 1.179 -12.785 54.465 1.00 29.66 293 GLY A N 1
ATOM 2185 C CA . GLY A 1 293 ? -0.166 -12.887 55.047 1.00 29.66 293 GLY A CA 1
ATOM 2186 C C . GLY A 1 293 ? -0.997 -14.013 54.433 1.00 29.66 293 GLY A C 1
ATOM 2187 O O . GLY A 1 293 ? -1.580 -13.846 53.370 1.00 29.66 293 GLY A O 1
ATOM 2188 N N . ALA A 1 294 ? -1.009 -15.175 55.084 1.00 34.38 294 ALA A N 1
ATOM 2189 C CA . ALA A 1 294 ? -1.668 -16.402 54.645 1.00 34.38 294 ALA A CA 1
ATOM 2190 C C . ALA A 1 294 ? -3.197 -16.411 54.855 1.00 34.38 294 ALA A C 1
ATOM 2192 O O . ALA A 1 294 ? -3.673 -15.904 55.865 1.00 34.38 294 ALA A O 1
ATOM 2193 N N . ALA A 1 295 ? -3.903 -17.073 53.925 1.00 32.69 295 ALA A N 1
ATOM 2194 C CA . ALA A 1 295 ? -5.188 -17.807 54.002 1.00 32.69 295 ALA A CA 1
ATOM 2195 C C . ALA A 1 295 ? -5.850 -17.672 52.612 1.00 32.69 295 ALA A C 1
ATOM 2197 O O . ALA A 1 295 ? -6.049 -16.563 52.145 1.00 32.69 295 ALA A O 1
ATOM 2198 N N . GLY A 1 296 ? -6.163 -18.686 51.810 1.00 31.95 296 GLY A N 1
ATOM 2199 C CA . GLY A 1 296 ? -6.518 -20.074 52.059 1.00 31.95 296 GLY A CA 1
ATOM 2200 C C . GLY A 1 296 ? -7.831 -20.326 51.308 1.00 31.95 296 GLY A C 1
ATOM 2201 O O . GLY A 1 296 ? -8.858 -19.882 51.797 1.00 31.95 296 GLY A O 1
ATOM 2202 N N . ALA A 1 297 ? -7.782 -20.956 50.122 1.00 31.95 297 ALA A N 1
ATOM 2203 C CA . ALA A 1 297 ? -8.822 -21.822 49.525 1.00 31.95 297 ALA A CA 1
ATOM 2204 C C . ALA A 1 297 ? -8.664 -21.960 47.993 1.00 31.95 297 ALA A C 1
ATOM 2206 O O . ALA A 1 297 ? -8.617 -20.964 47.278 1.00 31.95 297 ALA A O 1
ATOM 2207 N N . GLY A 1 298 ? -8.692 -23.206 47.501 1.00 29.77 298 GLY A N 1
ATOM 2208 C CA . GLY A 1 298 ? -9.215 -23.530 46.167 1.00 29.77 298 GLY A CA 1
ATOM 2209 C C . GLY A 1 298 ? -8.208 -23.803 45.050 1.00 29.77 298 GLY A C 1
ATOM 2210 O O . GLY A 1 298 ? -8.201 -23.102 44.045 1.00 29.77 298 GLY A O 1
ATOM 2211 N N . ALA A 1 299 ? -7.399 -24.851 45.198 1.00 31.98 299 ALA A N 1
ATOM 2212 C CA . ALA A 1 299 ? -6.682 -25.475 44.092 1.00 31.98 299 ALA A CA 1
ATOM 2213 C C . ALA A 1 299 ? -7.621 -26.381 43.272 1.00 31.98 299 ALA A C 1
ATOM 2215 O O . ALA A 1 299 ? -8.270 -27.247 43.848 1.00 31.98 299 ALA A O 1
ATOM 2216 N N . GLU A 1 300 ? -7.593 -26.272 41.943 1.00 31.09 300 GLU A N 1
ATOM 2217 C CA . GLU A 1 300 ? -7.675 -27.446 41.066 1.00 31.09 300 GLU A CA 1
ATOM 2218 C C . GLU A 1 300 ? -6.532 -27.374 40.053 1.00 31.09 300 GLU A C 1
ATOM 2220 O O . GLU A 1 300 ? -6.494 -26.548 39.141 1.00 31.09 300 GLU A O 1
ATOM 2225 N N . ALA A 1 301 ? -5.542 -28.226 40.301 1.00 34.47 301 ALA A N 1
ATOM 2226 C CA . ALA A 1 301 ? -4.372 -28.429 39.476 1.00 34.47 301 ALA A CA 1
ATOM 2227 C C . ALA A 1 301 ? -4.685 -29.484 38.409 1.00 34.47 301 ALA A C 1
ATOM 2229 O O . ALA A 1 301 ? -5.026 -30.618 38.736 1.00 34.47 301 ALA A O 1
ATOM 2230 N N . VAL A 1 302 ? -4.485 -29.137 37.138 1.00 33.91 302 VAL A N 1
ATOM 2231 C CA . VAL A 1 302 ? -4.280 -30.123 36.072 1.00 33.91 302 VAL A CA 1
ATOM 2232 C C . VAL A 1 302 ? -2.797 -30.099 35.733 1.00 33.91 302 VAL A C 1
ATOM 2234 O O . VAL A 1 302 ? -2.299 -29.186 35.077 1.00 33.91 302 VAL A O 1
ATOM 2237 N N . GLN A 1 303 ? -2.085 -31.101 36.239 1.00 34.50 303 GLN A N 1
ATOM 2238 C CA . GLN A 1 303 ? -0.673 -31.340 35.982 1.00 34.50 303 GLN A CA 1
ATOM 2239 C C . GLN A 1 303 ? -0.535 -32.714 35.327 1.00 34.50 303 GLN A C 1
ATOM 2241 O O . GLN A 1 303 ? -0.904 -33.726 35.916 1.00 34.50 303 GLN A O 1
ATOM 2246 N N . GLY A 1 304 ? -0.002 -32.756 34.106 1.00 32.38 304 GLY A N 1
ATOM 2247 C CA . GLY A 1 304 ? 0.337 -34.013 33.448 1.00 32.38 304 GLY A CA 1
ATOM 2248 C C . GLY A 1 304 ? 0.930 -33.837 32.052 1.00 32.38 304 GLY A C 1
ATOM 2249 O O . GLY A 1 304 ? 0.364 -33.140 31.223 1.00 32.38 304 GLY A O 1
ATOM 2250 N N . ALA A 1 305 ? 2.039 -34.547 31.822 1.00 31.14 305 ALA A N 1
ATOM 2251 C CA . ALA A 1 305 ? 2.724 -34.824 30.555 1.00 31.14 305 ALA A CA 1
ATOM 2252 C C . ALA A 1 305 ? 3.723 -33.776 30.013 1.00 31.14 305 ALA A C 1
ATOM 2254 O O . ALA A 1 305 ? 3.453 -33.003 29.097 1.00 31.14 305 ALA A O 1
ATOM 2255 N N . ARG A 1 306 ? 4.968 -33.869 30.508 1.00 39.66 306 ARG A N 1
ATOM 2256 C CA . ARG A 1 306 ? 6.174 -33.598 29.708 1.00 39.66 306 ARG A CA 1
ATOM 2257 C C . ARG A 1 306 ? 6.426 -34.819 28.817 1.00 39.66 306 ARG A C 1
ATOM 2259 O O . ARG A 1 306 ? 6.834 -35.861 29.318 1.00 39.66 306 ARG A O 1
ATOM 2266 N N . GLY A 1 307 ? 6.179 -34.679 27.520 1.00 32.91 307 GLY A N 1
ATOM 2267 C CA . GLY A 1 307 ? 6.513 -35.662 26.491 1.00 32.91 307 GLY A CA 1
ATOM 2268 C C . GLY A 1 307 ? 6.817 -34.938 25.182 1.00 32.91 307 GLY A C 1
ATOM 2269 O O . GLY A 1 307 ? 6.093 -34.020 24.808 1.00 32.91 307 GLY A O 1
ATOM 2270 N N . ALA A 1 308 ? 7.931 -35.299 24.551 1.00 40.75 308 ALA A N 1
ATOM 2271 C CA . ALA A 1 308 ? 8.485 -34.675 23.357 1.00 40.75 308 ALA A CA 1
ATOM 2272 C C . ALA A 1 308 ? 7.503 -34.662 22.171 1.00 40.75 308 ALA A C 1
ATOM 2274 O O . ALA A 1 308 ? 6.884 -35.675 21.855 1.00 40.75 308 ALA A O 1
ATOM 2275 N N . GLY A 1 309 ? 7.405 -33.512 21.501 1.00 36.47 309 GLY A N 1
ATOM 2276 C CA . GLY A 1 309 ? 6.607 -33.324 20.293 1.00 36.47 309 GLY A CA 1
ATOM 2277 C C . GLY A 1 309 ? 6.658 -31.875 19.813 1.00 36.47 309 GLY A C 1
ATOM 2278 O O . GLY A 1 309 ? 5.793 -31.069 20.161 1.00 36.47 309 GLY A O 1
ATOM 2279 N N . ASP A 1 310 ? 7.676 -31.544 19.017 1.00 40.72 310 ASP A N 1
ATOM 2280 C CA . ASP A 1 310 ? 7.759 -30.301 18.244 1.00 40.72 310 ASP A CA 1
ATOM 2281 C C . ASP A 1 310 ? 6.598 -30.253 17.237 1.00 40.72 310 ASP A C 1
ATOM 2283 O O . ASP A 1 310 ? 6.679 -30.784 16.133 1.00 40.72 310 ASP A O 1
ATOM 2287 N N . GLY A 1 311 ? 5.467 -29.672 17.644 1.00 42.91 311 GLY A N 1
ATOM 2288 C CA . GLY A 1 311 ? 4.287 -29.558 16.782 1.00 42.91 311 GLY A CA 1
ATOM 2289 C C . GLY A 1 311 ? 2.959 -29.282 17.485 1.00 42.91 311 GLY A C 1
ATOM 2290 O O . GLY A 1 311 ? 1.981 -28.970 16.808 1.00 42.91 311 GLY A O 1
ATOM 2291 N N . ALA A 1 312 ? 2.890 -29.340 18.819 1.00 47.22 312 ALA A N 1
ATOM 2292 C CA . ALA A 1 312 ? 1.706 -28.879 19.542 1.00 47.22 312 ALA A CA 1
ATOM 2293 C C . ALA A 1 312 ? 1.600 -27.350 19.409 1.00 47.22 312 ALA A C 1
ATOM 2295 O O . ALA A 1 312 ? 2.289 -26.600 20.103 1.00 47.22 312 ALA A O 1
ATOM 2296 N N . GLY A 1 313 ? 0.792 -26.899 18.443 1.00 61.69 313 GLY A N 1
ATOM 2297 C CA . GLY A 1 313 ? 0.617 -25.495 18.085 1.00 61.69 313 GLY A CA 1
ATOM 2298 C C . GLY A 1 313 ? 0.394 -24.633 19.322 1.00 61.69 313 GLY A C 1
ATOM 2299 O O . GLY A 1 313 ? -0.626 -24.756 19.998 1.00 61.69 313 GLY A O 1
ATOM 2300 N N . ARG A 1 314 ? 1.369 -23.770 19.634 1.00 79.69 314 ARG A N 1
ATOM 2301 C CA . ARG A 1 314 ? 1.248 -22.815 20.738 1.00 79.69 314 ARG A CA 1
ATOM 2302 C C . ARG A 1 314 ? -0.029 -22.008 20.528 1.00 79.69 314 ARG A C 1
ATOM 2304 O O . ARG A 1 314 ? -0.223 -21.442 19.453 1.00 79.69 314 ARG A O 1
ATOM 2311 N N . ALA A 1 315 ? -0.888 -21.973 21.543 1.00 87.25 315 ALA A N 1
ATOM 2312 C CA . ALA A 1 315 ? -2.115 -21.194 21.517 1.00 87.25 315 ALA A CA 1
ATOM 2313 C C . ALA A 1 315 ? -1.766 -19.714 21.278 1.00 87.25 315 ALA A C 1
ATOM 2315 O O . ALA A 1 315 ? -1.235 -19.041 22.156 1.00 87.25 315 ALA A O 1
ATOM 2316 N N . GLY A 1 316 ? -1.986 -19.233 20.055 1.00 95.12 316 GLY A N 1
ATOM 2317 C CA . GLY A 1 316 ? -1.862 -17.821 19.693 1.00 95.12 316 GLY A CA 1
ATOM 2318 C C . GLY A 1 316 ? -3.203 -17.104 19.810 1.00 95.12 316 GLY A C 1
ATOM 2319 O O . GLY A 1 316 ? -4.226 -17.711 20.134 1.00 95.12 316 GLY A O 1
ATOM 2320 N N . VAL A 1 317 ? -3.238 -15.821 19.463 1.00 96.31 317 VAL A N 1
ATOM 2321 C CA . VAL A 1 317 ? -4.478 -15.030 19.433 1.00 96.31 317 VAL A CA 1
ATOM 2322 C C . VAL A 1 317 ? -5.530 -15.645 18.495 1.00 96.31 317 VAL A C 1
ATOM 2324 O O . VAL A 1 317 ? -6.730 -15.535 18.740 1.00 96.31 317 VAL A O 1
ATOM 2327 N N . ASP A 1 318 ? -5.103 -16.356 17.450 1.00 93.94 318 ASP A N 1
ATOM 2328 C CA . ASP A 1 318 ? -6.006 -17.044 16.520 1.00 93.94 318 ASP A CA 1
ATOM 2329 C C . ASP A 1 318 ? -6.717 -18.272 17.129 1.00 93.94 318 ASP A C 1
ATOM 2331 O O . ASP A 1 318 ? -7.708 -18.747 16.573 1.00 93.94 318 ASP A O 1
ATOM 2335 N N . SER A 1 319 ? -6.282 -18.752 18.298 1.00 94.31 319 SER A N 1
ATOM 2336 C CA . SER A 1 319 ? -6.953 -19.838 19.029 1.00 94.31 319 SER A CA 1
ATOM 2337 C C . SER A 1 319 ? -8.131 -19.368 19.893 1.00 94.31 319 SER A C 1
ATOM 2339 O O . SER A 1 319 ? -8.893 -20.194 20.395 1.00 94.31 319 SER A O 1
ATOM 2341 N N . ILE A 1 320 ? -8.314 -18.051 20.053 1.00 96.00 320 ILE A N 1
ATOM 2342 C CA . ILE A 1 320 ? -9.386 -17.491 20.879 1.00 96.00 320 ILE A CA 1
ATOM 2343 C C . ILE A 1 320 ? -10.746 -17.846 20.275 1.00 96.00 320 ILE A C 1
ATOM 2345 O O . ILE A 1 320 ? -11.029 -17.549 19.107 1.00 96.00 320 ILE A O 1
ATOM 2349 N N . ARG A 1 321 ? -11.594 -18.473 21.096 1.00 95.69 321 ARG A N 1
ATOM 2350 C CA . ARG A 1 321 ? -12.968 -18.817 20.737 1.00 95.69 321 ARG A CA 1
ATOM 2351 C C . ARG A 1 321 ? -13.861 -17.577 20.897 1.00 95.69 321 ARG A C 1
ATOM 2353 O O . ARG A 1 321 ? -13.831 -16.971 21.967 1.00 95.69 321 ARG A O 1
ATOM 2360 N N . PRO A 1 322 ? -14.650 -17.197 19.878 1.00 97.00 322 PRO A N 1
ATOM 2361 C CA . PRO A 1 322 ? -15.565 -16.066 19.989 1.00 97.00 322 PRO A CA 1
ATOM 2362 C C . PRO A 1 322 ? -16.608 -16.274 21.085 1.00 97.00 322 PRO A C 1
ATOM 2364 O O . PRO A 1 322 ? -17.107 -17.389 21.266 1.00 97.00 322 PRO A O 1
ATOM 2367 N N . VAL A 1 323 ? -16.975 -15.187 21.759 1.00 97.56 323 VAL A N 1
ATOM 2368 C CA . VAL A 1 323 ? -18.142 -15.146 22.642 1.00 97.56 323 VAL A CA 1
ATOM 2369 C C . VAL A 1 323 ? -19.394 -15.287 21.778 1.00 97.56 323 VAL A C 1
ATOM 2371 O O . VAL A 1 323 ? -19.458 -14.766 20.661 1.00 97.56 323 VAL A O 1
ATOM 2374 N N . ASN A 1 324 ? -20.399 -16.013 22.269 1.00 97.00 324 ASN A N 1
ATOM 2375 C CA . ASN A 1 324 ? -21.661 -16.142 21.552 1.00 97.00 324 ASN A CA 1
ATOM 2376 C C . ASN A 1 324 ? -22.277 -14.748 21.323 1.00 97.00 324 ASN A C 1
ATOM 2378 O O . ASN A 1 324 ? -22.388 -13.957 22.257 1.00 97.00 324 ASN A O 1
ATOM 2382 N N . ALA A 1 325 ? -22.691 -14.445 20.089 1.00 96.12 325 ALA A N 1
ATOM 2383 C CA . ALA A 1 325 ? -23.182 -13.115 19.727 1.00 96.12 325 ALA A 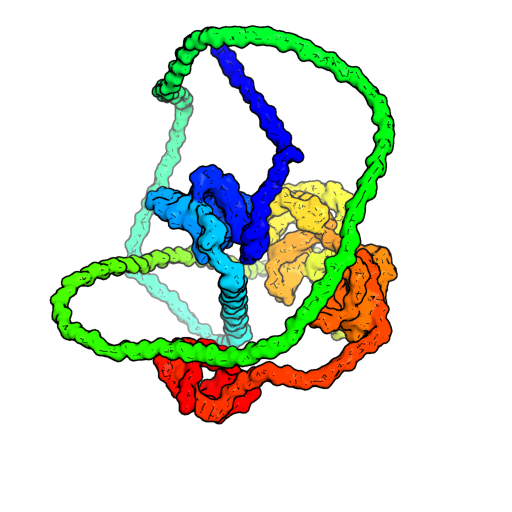CA 1
ATOM 2384 C C . ALA A 1 325 ? -24.439 -12.693 20.513 1.00 96.12 325 ALA A C 1
ATOM 2386 O O . ALA A 1 325 ? -24.570 -11.521 20.858 1.00 96.12 325 ALA A O 1
ATOM 2387 N N . GLN A 1 326 ? -25.340 -13.631 20.833 1.00 97.19 326 GLN A N 1
ATOM 2388 C CA . GLN A 1 326 ? -26.531 -13.350 21.643 1.00 97.19 326 GLN A CA 1
ATOM 2389 C C . GLN A 1 326 ? -26.155 -13.078 23.102 1.00 97.19 326 GLN A C 1
ATOM 2391 O O . GLN A 1 326 ? -26.661 -12.130 23.699 1.00 97.19 326 GLN A O 1
ATOM 2396 N N . GLU A 1 327 ? -25.221 -13.860 23.654 1.00 97.88 327 GLU A N 1
ATOM 2397 C CA . GLU A 1 327 ? -24.700 -13.636 25.006 1.00 97.88 327 GLU A CA 1
ATOM 2398 C C . GLU A 1 327 ? -24.007 -12.272 25.101 1.00 97.88 327 GLU A C 1
ATOM 2400 O O . GLU A 1 327 ? -24.296 -11.491 26.003 1.00 97.88 327 GLU A O 1
ATOM 2405 N N . LEU A 1 328 ? -23.139 -11.948 24.139 1.00 97.62 328 LEU A N 1
ATOM 2406 C CA . LEU A 1 328 ? -22.438 -10.669 24.091 1.00 97.62 328 LEU A CA 1
ATOM 2407 C C . LEU A 1 328 ? -23.409 -9.492 23.928 1.00 97.62 328 LEU A C 1
ATOM 2409 O O . LEU A 1 328 ? -23.210 -8.450 24.545 1.00 97.62 328 LEU A O 1
ATOM 2413 N N . ALA A 1 329 ? -24.474 -9.646 23.135 1.00 97.06 329 ALA A N 1
ATOM 2414 C CA . ALA A 1 329 ? -25.491 -8.612 22.968 1.00 97.06 329 ALA A CA 1
ATOM 2415 C C . ALA A 1 329 ? -26.267 -8.337 24.267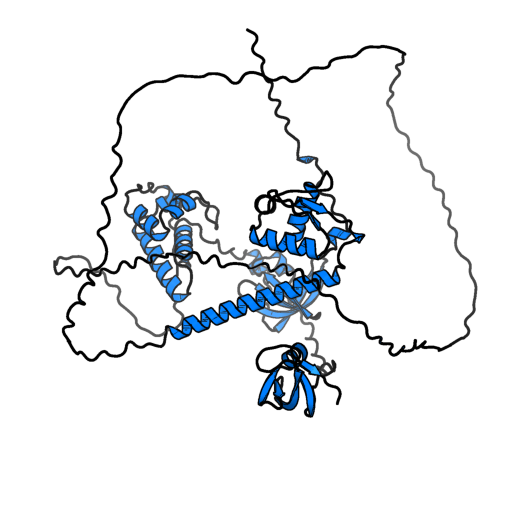 1.00 97.06 329 ALA A C 1
ATOM 2417 O O . ALA A 1 329 ? -26.530 -7.168 24.560 1.00 97.06 329 ALA A O 1
ATOM 2418 N N . ALA A 1 330 ? -26.574 -9.386 25.040 1.00 97.88 330 ALA A N 1
ATOM 2419 C CA . ALA A 1 330 ? -27.320 -9.314 26.297 1.00 97.88 330 ALA A CA 1
ATOM 2420 C C . ALA A 1 330 ? -26.514 -8.736 27.474 1.00 97.88 330 ALA A C 1
ATOM 2422 O O . ALA A 1 330 ? -27.101 -8.302 28.465 1.00 97.88 330 ALA A O 1
ATOM 2423 N N . ARG A 1 331 ? -25.178 -8.716 27.388 1.00 98.12 331 ARG A N 1
ATOM 2424 C CA . ARG A 1 331 ? -24.328 -8.139 28.436 1.00 98.12 331 ARG A CA 1
ATOM 2425 C C . ARG A 1 331 ? -24.483 -6.607 28.497 1.00 98.12 331 ARG A C 1
ATOM 2427 O O . ARG A 1 331 ? -24.541 -5.958 27.442 1.00 98.12 331 ARG A O 1
ATOM 2434 N N . PRO A 1 332 ? -24.530 -6.014 29.706 1.00 98.12 332 PRO A N 1
ATOM 2435 C CA . PRO A 1 332 ? -24.490 -4.565 29.859 1.00 98.12 332 PRO A CA 1
ATOM 2436 C C . PRO A 1 332 ? -23.138 -4.016 29.388 1.00 98.12 332 PRO A C 1
ATOM 2438 O O . PRO A 1 332 ? -22.136 -4.729 29.355 1.00 98.12 332 PRO A O 1
ATOM 2441 N N . VAL A 1 333 ? -23.121 -2.741 29.001 1.00 98.12 333 VAL A N 1
ATOM 2442 C CA . VAL A 1 333 ? -21.876 -2.028 28.692 1.00 98.12 333 VAL A CA 1
ATOM 2443 C C . VAL A 1 333 ? -21.153 -1.740 30.005 1.00 98.12 333 VAL A C 1
ATOM 2445 O O . VAL A 1 333 ? -21.759 -1.207 30.934 1.00 98.12 333 VAL A O 1
ATOM 2448 N N . GLU A 1 334 ? -19.873 -2.092 30.076 1.00 97.50 334 GLU A N 1
ATOM 2449 C CA . GLU A 1 334 ? -19.036 -1.850 31.246 1.00 97.50 334 GLU A CA 1
ATOM 2450 C C . GLU A 1 334 ? -18.902 -0.334 31.495 1.00 97.50 334 GLU A C 1
ATOM 2452 O O . GLU A 1 334 ? -18.621 0.421 30.553 1.00 97.50 334 GLU A O 1
ATOM 2457 N N . PRO A 1 335 ? -19.088 0.146 32.740 1.00 97.81 335 PRO A N 1
ATOM 2458 C CA . PRO A 1 335 ? -18.887 1.553 33.064 1.00 97.81 335 PRO A CA 1
ATOM 2459 C C . PRO A 1 335 ? -17.423 1.967 32.854 1.00 97.81 335 PRO A C 1
ATOM 2461 O O . PRO A 1 335 ? -16.507 1.153 32.944 1.00 97.81 335 PRO A O 1
ATOM 2464 N N . VAL A 1 336 ? -17.186 3.263 32.629 1.00 97.12 336 VAL A N 1
ATOM 2465 C CA . VAL A 1 336 ? -15.839 3.828 32.390 1.00 97.12 336 VAL A CA 1
ATOM 2466 C C . VAL A 1 336 ? -14.880 3.569 33.562 1.00 97.12 336 VAL A C 1
ATOM 2468 O O . VAL A 1 336 ? -13.676 3.424 33.362 1.00 97.12 336 VAL A O 1
ATOM 2471 N N . ASP A 1 337 ? -15.403 3.444 34.780 1.00 96.81 337 ASP A N 1
ATOM 2472 C CA . ASP A 1 337 ? -14.615 3.134 35.979 1.00 96.81 337 ASP A CA 1
ATOM 2473 C C . ASP A 1 337 ? -14.540 1.626 36.278 1.00 96.81 337 ASP A C 1
ATOM 2475 O O . ASP A 1 337 ? -13.891 1.206 37.234 1.00 96.81 337 ASP A O 1
ATOM 2479 N N . GLY A 1 338 ? -15.179 0.794 35.449 1.00 97.88 338 GLY A N 1
ATOM 2480 C CA . GLY A 1 338 ? -15.190 -0.658 35.583 1.00 97.88 338 GLY A CA 1
ATOM 2481 C C . GLY A 1 338 ? -13.823 -1.286 35.313 1.00 97.88 338 GLY A C 1
ATOM 2482 O O . GLY A 1 338 ? -13.034 -0.808 34.491 1.00 97.88 338 GLY A O 1
ATOM 2483 N N . ALA A 1 339 ? -13.538 -2.400 35.990 1.00 98.19 339 ALA A N 1
ATOM 2484 C CA . ALA A 1 339 ? -12.243 -3.070 35.902 1.00 98.19 339 ALA A CA 1
ATOM 2485 C C . ALA A 1 339 ? -11.937 -3.548 34.473 1.00 98.19 339 ALA A C 1
ATOM 2487 O O . ALA A 1 339 ? -10.807 -3.403 34.004 1.00 98.19 339 ALA A O 1
ATOM 2488 N N . ALA A 1 340 ? -12.940 -4.063 33.750 1.00 98.19 340 ALA A N 1
ATOM 2489 C CA . ALA A 1 340 ? -12.746 -4.500 32.368 1.00 98.19 340 ALA A CA 1
ATOM 2490 C C . ALA A 1 340 ? -12.444 -3.316 31.432 1.00 98.19 340 ALA A C 1
ATOM 2492 O O . ALA A 1 340 ? -11.591 -3.436 30.552 1.00 98.19 340 ALA A O 1
ATOM 2493 N N . TYR A 1 341 ? -13.061 -2.151 31.663 1.00 98.25 341 TYR A N 1
ATOM 2494 C CA . TYR A 1 341 ? -12.773 -0.937 30.900 1.00 98.25 341 TYR A CA 1
ATOM 2495 C C . TYR A 1 341 ? -11.344 -0.439 31.142 1.00 98.25 341 TYR A C 1
ATOM 2497 O O . TYR A 1 341 ? -10.633 -0.121 30.188 1.00 98.25 341 TYR A O 1
ATOM 2505 N N . GLN A 1 342 ? -10.893 -0.396 32.400 1.00 98.19 342 GLN A N 1
ATOM 2506 C CA . GLN A 1 342 ? -9.526 0.025 32.733 1.00 98.19 342 GLN A CA 1
ATOM 2507 C C . GLN A 1 342 ? -8.480 -0.929 32.148 1.00 98.19 342 GLN A C 1
ATOM 2509 O O . GLN A 1 342 ? -7.450 -0.485 31.634 1.00 98.19 342 GLN A O 1
ATOM 2514 N N . GLU A 1 343 ? -8.770 -2.228 32.145 1.00 98.38 343 GLU A N 1
ATOM 2515 C CA . GLU A 1 343 ? -7.911 -3.237 31.534 1.00 98.38 343 GLU A CA 1
ATOM 2516 C C . GLU A 1 343 ? -7.839 -3.082 30.008 1.00 98.38 343 GLU A C 1
ATOM 2518 O O . GLU A 1 343 ? -6.756 -3.104 29.422 1.00 98.38 343 GLU A O 1
ATOM 2523 N N . LEU A 1 344 ? -8.976 -2.832 29.356 1.00 98.31 344 LEU A N 1
ATOM 2524 C CA . LEU A 1 344 ? -9.035 -2.530 27.927 1.00 98.31 344 LEU A CA 1
ATOM 2525 C C . LEU A 1 344 ? -8.238 -1.252 27.610 1.00 98.31 344 LEU A C 1
ATOM 2527 O O . LEU A 1 344 ? -7.419 -1.225 26.690 1.00 98.31 344 LEU A O 1
ATOM 2531 N N . LYS A 1 345 ? -8.420 -0.202 28.419 1.00 98.12 345 LYS A N 1
ATOM 2532 C CA . LYS A 1 345 ? -7.729 1.089 28.303 1.00 98.12 345 LYS A CA 1
ATOM 2533 C C . LYS A 1 345 ? -6.214 0.947 28.447 1.00 98.12 345 LYS A C 1
ATOM 2535 O O . LYS A 1 345 ? -5.484 1.597 27.697 1.00 98.12 345 LYS A O 1
ATOM 2540 N N . SER A 1 346 ? -5.734 0.111 29.368 1.00 98.19 346 SER A N 1
ATOM 2541 C CA . SER A 1 346 ? -4.301 -0.153 29.549 1.00 98.19 346 SER A CA 1
ATOM 2542 C C . SER A 1 346 ? -3.730 -1.058 28.450 1.00 98.19 346 SER A C 1
ATOM 2544 O O . SER A 1 346 ? -2.553 -0.943 28.117 1.00 98.19 346 SER A O 1
ATOM 2546 N N . LEU A 1 347 ? -4.551 -1.933 27.857 1.00 98.12 347 LEU A N 1
ATOM 2547 C CA . LEU A 1 347 ? -4.151 -2.826 26.768 1.00 98.12 347 LEU A CA 1
ATOM 2548 C C . LEU A 1 347 ? -3.975 -2.088 25.434 1.00 98.12 347 LEU A C 1
ATOM 2550 O O . LEU A 1 347 ? -2.959 -2.279 24.767 1.00 98.12 347 LEU A O 1
ATOM 2554 N N . VAL A 1 348 ? -4.944 -1.254 25.032 1.00 97.81 348 VAL A N 1
ATOM 2555 C CA . VAL A 1 348 ? -4.905 -0.568 23.722 1.00 97.81 348 VAL A CA 1
ATOM 2556 C C . VAL A 1 348 ? -4.421 0.886 23.777 1.00 97.81 348 VAL A C 1
ATOM 2558 O O . VAL A 1 348 ? -4.083 1.474 22.745 1.00 97.81 348 VAL A O 1
ATOM 2561 N N . GLY A 1 349 ? -4.350 1.466 24.975 1.00 97.69 349 GLY A N 1
ATOM 2562 C CA . GLY A 1 349 ? -4.068 2.878 25.212 1.00 97.69 349 GLY A CA 1
ATOM 2563 C C . GLY A 1 349 ? -5.343 3.725 25.182 1.00 97.69 349 GLY A C 1
ATOM 2564 O O . GLY A 1 349 ? -6.159 3.623 24.269 1.00 97.69 349 GLY A O 1
ATOM 2565 N N . GLY A 1 350 ? -5.514 4.613 26.166 1.00 96.38 350 GLY A N 1
ATOM 2566 C CA . GLY A 1 350 ? -6.783 5.327 26.357 1.00 96.38 350 GLY A CA 1
ATOM 2567 C C . GLY A 1 350 ? -7.221 6.222 25.194 1.00 96.38 350 GLY A C 1
ATOM 2568 O O . GLY A 1 350 ? -8.407 6.258 24.880 1.00 96.38 350 GLY A O 1
ATOM 2569 N N . LYS A 1 351 ? -6.285 6.895 24.507 1.00 96.25 351 LYS A N 1
ATOM 2570 C CA . LYS A 1 351 ? -6.607 7.693 23.306 1.00 96.25 351 LYS A CA 1
ATOM 2571 C C . LYS A 1 351 ? -7.071 6.805 22.147 1.00 96.25 351 LYS A C 1
ATOM 2573 O O . LYS A 1 351 ? -8.044 7.133 21.476 1.00 96.25 351 LYS A O 1
ATOM 2578 N N . ASN A 1 352 ? -6.404 5.666 21.956 1.00 96.19 352 ASN A N 1
ATOM 2579 C CA . ASN A 1 352 ? -6.734 4.722 20.892 1.00 96.19 352 ASN A CA 1
ATOM 2580 C C . ASN A 1 352 ? -8.063 4.026 21.160 1.00 96.19 352 ASN A C 1
ATOM 2582 O O . ASN A 1 352 ? -8.805 3.802 20.217 1.00 96.19 352 ASN A O 1
ATOM 2586 N N . LEU A 1 353 ? -8.389 3.714 22.419 1.00 97.62 353 LEU A N 1
ATOM 2587 C CA . LEU A 1 353 ? -9.642 3.043 22.756 1.00 97.62 353 LEU A CA 1
ATOM 2588 C C . LEU A 1 353 ? -10.857 3.834 22.252 1.00 97.62 353 LEU A C 1
ATOM 2590 O O . LEU A 1 353 ? -11.700 3.273 21.563 1.00 97.62 353 LEU A O 1
ATOM 2594 N N . VAL A 1 354 ? -10.901 5.142 22.524 1.00 97.12 354 VAL A N 1
ATOM 2595 C CA . VAL A 1 354 ? -12.004 6.030 22.105 1.00 97.12 354 VAL A CA 1
ATOM 2596 C C . VAL A 1 354 ? -12.109 6.151 20.583 1.00 97.12 354 VAL A C 1
ATOM 2598 O O . VAL A 1 354 ? -13.201 6.338 20.048 1.00 97.12 354 VAL A O 1
ATOM 2601 N N . GLN A 1 355 ? -10.979 6.085 19.878 1.00 97.25 355 GLN A N 1
ATOM 2602 C CA . GLN A 1 355 ? -10.967 6.095 18.419 1.00 97.25 355 GLN A CA 1
ATOM 2603 C C . GLN A 1 355 ? -11.436 4.746 17.859 1.00 97.25 355 GLN A C 1
ATOM 2605 O O . GLN A 1 355 ? -12.318 4.711 17.007 1.00 97.25 355 GLN A O 1
ATOM 2610 N N . LEU A 1 356 ? -10.880 3.645 18.366 1.00 97.56 356 LEU A N 1
ATOM 2611 C CA . LEU A 1 356 ? -11.130 2.293 17.877 1.00 97.56 356 LEU A CA 1
ATOM 2612 C C . LEU A 1 356 ? -12.572 1.850 18.111 1.00 97.56 356 LEU A C 1
ATOM 2614 O O . LEU A 1 356 ? -13.115 1.181 17.243 1.00 97.56 356 LEU A O 1
ATOM 2618 N N . THR A 1 357 ? -13.215 2.230 19.220 1.00 97.50 357 THR A N 1
ATOM 2619 C CA . THR A 1 357 ? -14.624 1.876 19.474 1.00 97.50 357 THR A CA 1
ATOM 2620 C C . THR A 1 357 ? -15.589 2.509 18.474 1.00 97.50 357 THR A C 1
ATOM 2622 O O . THR A 1 357 ? -16.641 1.936 18.222 1.00 97.50 357 THR A O 1
ATOM 2625 N N . LYS A 1 358 ? -15.222 3.638 17.854 1.00 96.81 358 LYS A N 1
ATOM 2626 C CA . LYS A 1 358 ? -16.011 4.293 16.792 1.00 96.81 358 LYS A CA 1
ATOM 2627 C C . LYS A 1 358 ? -15.799 3.671 15.412 1.00 96.81 358 LYS A C 1
ATOM 2629 O O . LYS A 1 358 ? -16.504 4.016 14.465 1.00 96.81 358 LYS A O 1
ATOM 2634 N N . GLU A 1 359 ? -14.802 2.805 15.272 1.00 96.81 359 GLU A N 1
ATOM 2635 C CA . GLU A 1 359 ? -14.478 2.137 14.019 1.00 96.81 359 GLU A CA 1
ATOM 2636 C C . GLU A 1 359 ? -15.175 0.775 13.937 1.00 96.81 359 GLU A C 1
ATOM 2638 O O . GLU A 1 359 ? -15.381 0.076 14.932 1.00 96.81 359 GLU A O 1
ATOM 2643 N N . LEU A 1 360 ? -15.498 0.359 12.715 1.00 97.19 360 LEU A N 1
ATOM 2644 C CA . LEU A 1 360 ? -15.912 -1.013 12.457 1.00 97.19 360 LEU A CA 1
ATOM 2645 C C . LEU A 1 360 ? -14.683 -1.925 12.425 1.00 97.19 360 LEU A C 1
ATOM 2647 O O . LEU A 1 360 ? -13.600 -1.545 11.970 1.00 97.19 360 LEU A O 1
ATOM 2651 N N . THR A 1 361 ? -14.860 -3.162 12.874 1.00 96.00 361 THR A N 1
ATOM 2652 C CA . THR A 1 361 ? -13.854 -4.209 12.722 1.00 96.00 361 THR A CA 1
ATOM 2653 C C . THR A 1 361 ? -13.501 -4.382 11.247 1.00 96.00 361 THR A C 1
ATOM 2655 O O . THR A 1 361 ? -14.366 -4.426 10.368 1.00 96.00 361 THR A O 1
ATOM 2658 N N . ARG A 1 362 ? -12.203 -4.529 10.957 1.00 89.56 362 ARG A N 1
ATOM 2659 C CA . ARG A 1 362 ? -11.724 -4.772 9.584 1.00 89.56 362 ARG A CA 1
ATOM 2660 C C . ARG A 1 362 ? -12.280 -6.079 9.012 1.00 89.56 362 ARG A C 1
ATOM 2662 O O . ARG A 1 362 ? -12.360 -6.246 7.797 1.00 89.56 362 ARG A O 1
ATOM 2669 N N . THR A 1 363 ? -12.640 -7.002 9.896 1.00 84.25 363 THR A N 1
ATOM 2670 C CA . THR A 1 363 ? -13.037 -8.360 9.568 1.00 84.25 363 THR A CA 1
ATOM 2671 C C . THR A 1 363 ? -14.493 -8.562 9.970 1.00 84.25 363 THR A C 1
ATOM 2673 O O . THR A 1 363 ? -14.791 -8.781 11.132 1.00 84.25 363 THR A O 1
ATOM 2676 N N . GLY A 1 364 ? -15.413 -8.458 9.013 1.00 80.31 364 GLY A N 1
ATOM 2677 C CA . GLY A 1 364 ? -16.845 -8.664 9.262 1.00 80.31 364 GLY A CA 1
ATOM 2678 C C . GLY A 1 364 ? -17.649 -7.399 9.569 1.00 80.31 364 GLY A C 1
ATOM 2679 O O . GLY A 1 364 ? -18.870 -7.483 9.615 1.00 80.31 364 GLY A O 1
ATOM 2680 N N . GLY A 1 365 ? -17.015 -6.229 9.721 1.00 91.12 365 GLY A N 1
ATOM 2681 C CA . GLY A 1 365 ? -17.731 -4.951 9.817 1.00 91.12 365 GLY A CA 1
ATOM 2682 C C . GLY A 1 365 ? -18.578 -4.787 11.084 1.00 91.12 365 GLY A C 1
ATOM 2683 O O . GLY A 1 365 ? -19.489 -3.968 11.104 1.00 91.12 365 GLY A O 1
ATOM 2684 N N . LEU A 1 366 ? -18.297 -5.561 12.134 1.00 95.56 366 LEU A N 1
ATOM 2685 C CA . LEU A 1 366 ? -18.936 -5.434 13.447 1.00 95.56 366 LEU A CA 1
ATOM 2686 C C . LEU A 1 366 ? -18.477 -4.153 14.156 1.00 95.56 366 LEU A C 1
ATOM 2688 O O . LEU A 1 366 ? -17.328 -3.749 13.992 1.00 95.56 366 LEU A O 1
ATOM 2692 N N . SER A 1 367 ? -19.339 -3.541 14.970 1.00 97.38 367 SER A N 1
ATOM 2693 C CA . SER A 1 367 ? -18.963 -2.385 15.797 1.00 97.38 367 SER A CA 1
ATOM 2694 C C . SER A 1 367 ? -18.015 -2.796 16.926 1.00 97.38 367 SER A C 1
ATOM 2696 O O . SER A 1 367 ? -18.283 -3.758 17.652 1.00 97.38 367 SER A O 1
ATOM 2698 N N . ARG A 1 368 ? -16.923 -2.045 17.113 1.00 98.00 368 ARG A N 1
ATOM 2699 C CA . ARG A 1 368 ? -15.977 -2.257 18.223 1.00 98.00 368 ARG A CA 1
ATOM 2700 C C . ARG A 1 368 ? -16.485 -1.753 19.570 1.00 98.00 368 ARG A C 1
ATOM 2702 O O . ARG A 1 368 ? -15.864 -2.037 20.589 1.00 98.00 368 ARG A O 1
ATOM 2709 N N . GLU A 1 369 ? -17.643 -1.100 19.622 1.00 97.75 369 GLU A N 1
ATOM 2710 C CA . GLU A 1 369 ? -18.342 -0.831 20.887 1.00 97.75 369 GLU A CA 1
ATOM 2711 C C . GLU A 1 369 ? -18.645 -2.124 21.660 1.00 97.75 369 GLU A C 1
ATOM 2713 O O . GLU A 1 369 ? -18.694 -2.117 22.888 1.00 97.75 369 GLU A O 1
ATOM 2718 N N . ALA A 1 370 ? -18.760 -3.261 20.963 1.00 98.06 370 ALA A N 1
ATOM 2719 C CA . ALA A 1 370 ? -18.934 -4.570 21.583 1.00 98.06 370 ALA A CA 1
ATOM 2720 C C . ALA A 1 370 ? -17.750 -4.991 22.479 1.00 98.06 370 ALA A C 1
ATOM 2722 O O . ALA A 1 370 ? -17.936 -5.831 23.358 1.00 98.06 370 ALA A O 1
ATOM 2723 N N . TRP A 1 371 ? -16.558 -4.394 22.325 1.00 98.25 371 TRP A N 1
ATOM 2724 C CA . TRP A 1 371 ? -15.439 -4.612 23.252 1.00 98.25 371 TRP A CA 1
ATOM 2725 C C . TRP A 1 371 ? -15.784 -4.191 24.683 1.00 98.25 371 TRP A C 1
ATOM 2727 O O . TRP A 1 371 ? -15.313 -4.808 25.633 1.00 98.25 371 TRP A O 1
ATOM 2737 N N . LEU A 1 372 ? -16.643 -3.179 24.840 1.00 98.31 372 LEU A N 1
ATOM 2738 C CA . LEU A 1 372 ? -17.078 -2.669 26.141 1.00 98.31 372 LEU A CA 1
ATOM 2739 C C . LEU A 1 372 ? -18.043 -3.622 26.864 1.00 98.31 372 LEU A C 1
ATOM 2741 O O . LEU A 1 372 ? -18.438 -3.344 27.986 1.00 98.31 372 LEU A O 1
ATOM 2745 N N . LYS A 1 373 ? -18.439 -4.731 26.230 1.00 98.31 373 LYS A N 1
ATOM 2746 C CA . LYS A 1 373 ? -19.288 -5.781 26.818 1.00 98.31 373 LYS A CA 1
ATOM 2747 C C . LYS A 1 373 ? -18.500 -7.041 27.206 1.00 98.31 373 LYS A C 1
ATOM 2749 O O . LYS A 1 373 ? -19.087 -8.053 27.602 1.00 98.31 373 LYS A O 1
ATOM 2754 N N . LEU A 1 374 ? -17.176 -7.022 27.034 1.00 98.38 374 LEU A N 1
ATOM 2755 C CA . LEU A 1 374 ? -16.298 -8.134 27.392 1.00 98.38 374 LEU A CA 1
ATOM 2756 C C . LEU A 1 374 ? -16.036 -8.154 28.900 1.00 98.38 374 LEU A C 1
ATOM 2758 O O . LEU A 1 374 ? -15.872 -7.114 29.534 1.00 98.38 374 LEU A O 1
ATOM 2762 N N . LYS A 1 375 ? -15.964 -9.355 29.474 1.00 98.25 375 LYS A N 1
ATOM 2763 C CA . LYS A 1 375 ? -15.618 -9.560 30.886 1.00 98.25 375 LYS A CA 1
ATOM 2764 C C . LYS A 1 375 ? -14.117 -9.354 31.090 1.00 98.25 375 LYS A C 1
ATOM 2766 O O . LYS A 1 375 ? -13.318 -9.642 30.201 1.00 98.25 375 LYS A O 1
ATOM 2771 N N . LEU A 1 376 ? -13.717 -8.970 32.303 1.00 98.06 376 LEU A N 1
ATOM 2772 C CA . LEU A 1 376 ? -12.307 -8.758 32.660 1.00 98.06 376 LEU A CA 1
ATOM 2773 C C . LEU A 1 376 ? -11.407 -9.951 32.279 1.00 98.06 376 LEU A C 1
ATOM 2775 O O . LEU A 1 376 ? -10.368 -9.759 31.652 1.00 98.06 376 LEU A O 1
ATOM 2779 N N . GLY A 1 377 ? -11.836 -11.181 32.586 1.00 97.94 377 GLY A N 1
ATOM 2780 C CA . GLY A 1 377 ? -11.071 -12.391 32.262 1.00 97.94 377 GLY A CA 1
ATOM 2781 C C . GLY A 1 377 ? -10.877 -12.625 30.758 1.00 97.94 377 GLY A C 1
ATOM 2782 O O . GLY A 1 377 ? -9.843 -13.143 30.346 1.00 97.94 377 GLY A O 1
ATOM 2783 N N . GLU A 1 378 ? -11.824 -12.194 29.918 1.00 98.31 378 GLU A N 1
ATOM 2784 C CA . GLU A 1 378 ? -11.718 -12.304 28.455 1.00 98.31 378 GLU A CA 1
ATOM 2785 C C . GLU A 1 378 ? -10.677 -11.307 27.911 1.00 98.31 378 GLU A C 1
ATOM 2787 O O . GLU A 1 378 ? -9.853 -11.662 27.066 1.00 98.31 378 GLU A O 1
ATOM 2792 N N . VAL A 1 379 ? -10.650 -10.079 28.444 1.00 98.38 379 VAL A N 1
ATOM 2793 C CA . VAL A 1 379 ? -9.652 -9.056 28.077 1.00 98.38 379 VAL A CA 1
ATOM 2794 C C . VAL A 1 379 ? -8.245 -9.468 28.536 1.00 98.38 379 VAL A C 1
ATOM 2796 O O . VAL A 1 379 ? -7.285 -9.360 27.769 1.00 98.38 379 VAL A O 1
ATOM 2799 N N . GLN A 1 380 ? -8.116 -10.005 29.753 1.00 98.19 380 GLN A N 1
ATOM 2800 C CA . GLN A 1 380 ? -6.844 -10.516 30.277 1.00 98.19 380 GLN A CA 1
ATOM 2801 C C . GLN A 1 380 ? -6.323 -11.707 29.464 1.00 98.19 380 GLN A C 1
ATOM 2803 O O . GLN A 1 380 ? -5.131 -11.759 29.153 1.00 98.19 380 GLN A O 1
ATOM 2808 N N . LEU A 1 381 ? -7.205 -12.622 29.046 1.00 97.69 381 LEU A N 1
ATOM 2809 C CA . LEU A 1 381 ? -6.843 -13.729 28.160 1.00 97.69 381 LEU A CA 1
ATOM 2810 C C . LEU A 1 381 ? -6.234 -13.217 26.846 1.00 97.69 381 LEU A C 1
ATOM 2812 O O . LEU A 1 381 ? -5.178 -13.699 26.429 1.00 97.69 381 LEU A O 1
ATOM 2816 N N . VAL A 1 382 ? -6.849 -12.205 26.220 1.00 98.06 382 VAL A N 1
ATOM 2817 C CA . VAL A 1 382 ? -6.302 -11.579 25.003 1.00 98.06 382 VAL A CA 1
ATOM 2818 C C . VAL A 1 382 ? -4.925 -10.979 25.262 1.00 98.06 382 VAL A C 1
ATOM 2820 O O . VAL A 1 382 ? -4.029 -11.178 24.442 1.00 98.06 382 VAL A O 1
ATOM 2823 N N . ARG A 1 383 ? -4.721 -10.277 26.386 1.00 98.19 383 ARG A N 1
ATOM 2824 C CA . ARG A 1 383 ? -3.410 -9.707 26.735 1.00 98.19 383 ARG A CA 1
ATOM 2825 C C . ARG A 1 383 ? -2.335 -10.788 26.800 1.00 98.19 383 ARG A C 1
ATOM 2827 O O . ARG A 1 383 ? -1.290 -10.625 26.171 1.00 98.19 383 ARG A O 1
ATOM 2834 N N . VAL A 1 384 ? -2.586 -11.869 27.539 1.00 97.88 384 VAL A N 1
ATOM 2835 C CA . VAL A 1 384 ? -1.611 -12.953 27.736 1.00 97.88 384 VAL A CA 1
ATOM 2836 C C . VAL A 1 384 ? -1.247 -13.595 26.398 1.00 97.88 384 VAL A C 1
ATOM 2838 O O . VAL A 1 384 ? -0.064 -13.702 26.072 1.00 97.88 384 VAL A O 1
ATOM 2841 N N . LEU A 1 385 ? -2.245 -13.948 25.581 1.00 97.75 385 LEU A N 1
ATOM 2842 C CA . LEU A 1 385 ? -2.013 -14.564 24.272 1.00 97.75 385 LEU A CA 1
ATOM 2843 C C . LEU A 1 385 ? -1.302 -13.610 23.302 1.00 97.75 385 LEU A C 1
ATOM 2845 O O . LEU A 1 385 ? -0.361 -14.013 22.619 1.00 97.75 385 LEU A O 1
ATOM 2849 N N . ALA A 1 386 ? -1.685 -12.330 23.277 1.00 97.62 386 ALA A N 1
ATOM 2850 C CA . ALA A 1 386 ? -1.041 -11.322 22.438 1.00 97.62 386 ALA A CA 1
ATOM 2851 C C . ALA A 1 386 ? 0.421 -11.078 22.840 1.00 97.62 386 ALA A C 1
ATOM 2853 O O . ALA A 1 386 ? 1.273 -10.934 21.966 1.00 97.62 386 ALA A O 1
ATOM 2854 N N . GLN A 1 387 ? 0.738 -11.061 24.138 1.00 97.69 387 GLN A N 1
ATOM 2855 C CA . GLN A 1 387 ? 2.113 -10.932 24.630 1.00 97.69 387 GLN A CA 1
ATOM 2856 C C . GLN A 1 387 ? 2.965 -12.158 24.285 1.00 97.69 387 GLN A C 1
ATOM 2858 O O . GLN A 1 387 ? 4.096 -12.005 23.820 1.00 97.69 387 GLN A O 1
ATOM 2863 N N . GLN A 1 388 ? 2.430 -13.368 24.477 1.00 96.69 388 GLN A N 1
ATOM 2864 C CA . GLN A 1 388 ? 3.127 -14.609 24.131 1.00 96.69 388 GLN A CA 1
ATOM 2865 C C . GLN A 1 388 ? 3.410 -14.692 22.628 1.00 96.69 388 GLN A C 1
ATOM 2867 O O . GLN A 1 388 ? 4.537 -14.990 22.227 1.00 96.69 388 GLN A O 1
ATOM 2872 N N . GLU A 1 389 ? 2.420 -14.370 21.793 1.00 96.75 389 GLU A N 1
ATOM 2873 C CA . GLU A 1 389 ? 2.580 -14.366 20.340 1.00 96.75 389 GLU A CA 1
ATOM 2874 C C . GLU A 1 389 ? 3.525 -13.249 19.871 1.00 96.75 389 GLU A C 1
ATOM 2876 O O . GLU A 1 389 ? 4.375 -13.497 19.013 1.00 96.75 389 GLU A O 1
ATOM 2881 N N . ALA A 1 390 ? 3.462 -12.051 20.467 1.00 96.88 390 ALA A N 1
ATOM 2882 C CA . ALA A 1 390 ? 4.401 -10.961 20.186 1.00 96.88 390 ALA A CA 1
ATOM 2883 C C . ALA A 1 390 ? 5.844 -11.378 20.492 1.00 96.88 390 ALA A C 1
ATOM 2885 O O . ALA A 1 390 ? 6.736 -11.154 19.674 1.00 96.88 390 ALA A O 1
ATOM 2886 N N . LYS A 1 391 ? 6.070 -12.037 21.636 1.00 96.38 391 LYS A N 1
ATOM 2887 C CA . LYS A 1 391 ? 7.388 -12.548 22.029 1.00 96.38 391 LYS A CA 1
ATOM 2888 C C . LYS A 1 391 ? 7.889 -13.639 21.079 1.00 96.38 391 LYS A C 1
ATOM 2890 O O . LYS A 1 391 ? 9.072 -13.665 20.767 1.00 96.38 391 LYS A O 1
ATOM 2895 N N . ALA A 1 392 ? 7.006 -14.521 20.611 1.00 94.38 392 ALA A N 1
ATOM 2896 C CA . ALA A 1 392 ? 7.372 -15.618 19.715 1.00 94.38 392 ALA A CA 1
ATOM 2897 C C . ALA A 1 392 ? 7.660 -15.162 18.273 1.00 94.38 392 ALA A C 1
ATOM 2899 O O . ALA A 1 392 ? 8.540 -15.710 17.619 1.00 94.38 392 ALA A O 1
ATOM 2900 N N . THR A 1 393 ? 6.910 -14.179 17.769 1.00 94.81 393 THR A N 1
ATOM 2901 C CA . THR A 1 393 ? 6.949 -13.762 16.353 1.00 94.81 393 THR A CA 1
ATOM 2902 C C . THR A 1 393 ? 7.684 -12.443 16.109 1.00 94.81 393 THR A C 1
ATOM 2904 O O . THR A 1 393 ? 7.954 -12.093 14.961 1.00 94.81 393 THR A O 1
ATOM 2907 N N . GLY A 1 394 ? 7.974 -11.673 17.162 1.00 93.50 394 GLY A N 1
ATOM 2908 C CA . GLY A 1 394 ? 8.448 -10.291 17.052 1.00 93.50 394 GLY A CA 1
ATOM 2909 C C . GLY A 1 394 ? 7.379 -9.306 16.551 1.00 93.50 394 GLY A C 1
ATOM 2910 O O . GLY A 1 394 ? 7.718 -8.212 16.094 1.00 93.50 394 GLY A O 1
ATOM 2911 N N . GLY A 1 395 ? 6.097 -9.690 16.581 1.00 93.88 395 GLY A N 1
ATOM 2912 C CA . GLY A 1 395 ? 4.972 -8.855 16.159 1.00 93.88 395 GLY A CA 1
ATOM 2913 C C . GLY A 1 395 ? 4.654 -7.705 17.125 1.00 93.88 395 GLY A C 1
ATOM 2914 O O . GLY A 1 395 ? 5.037 -7.711 18.293 1.00 93.88 395 GLY A O 1
ATOM 2915 N N . ASN A 1 396 ? 3.909 -6.701 16.648 1.00 97.06 396 ASN A N 1
ATOM 2916 C CA . ASN A 1 396 ? 3.438 -5.602 17.495 1.00 97.06 396 ASN A CA 1
ATOM 2917 C C . ASN A 1 396 ? 2.305 -6.086 18.421 1.00 97.06 396 ASN A C 1
ATOM 2919 O O . ASN A 1 396 ? 1.226 -6.446 17.945 1.00 97.06 396 ASN A O 1
ATOM 2923 N N . MET A 1 397 ? 2.538 -6.037 19.737 1.00 97.62 397 MET A N 1
ATOM 2924 C CA . MET A 1 397 ? 1.589 -6.469 20.772 1.00 97.62 397 MET A CA 1
ATOM 2925 C C . MET A 1 397 ? 0.219 -5.792 20.645 1.00 97.62 397 MET A C 1
ATOM 2927 O O . MET A 1 397 ? -0.796 -6.478 20.719 1.00 97.62 397 MET A O 1
ATOM 2931 N N . LEU A 1 398 ? 0.167 -4.488 20.349 1.00 97.69 398 LEU A N 1
ATOM 2932 C CA . LEU A 1 398 ? -1.095 -3.758 20.186 1.00 97.69 398 LEU A CA 1
ATOM 2933 C C . LEU A 1 398 ? -1.917 -4.305 19.012 1.00 97.69 398 LEU A C 1
ATOM 2935 O O . LEU A 1 398 ? -3.131 -4.460 19.107 1.00 97.69 398 LEU A O 1
ATOM 2939 N N . THR A 1 399 ? -1.252 -4.630 17.900 1.00 96.81 399 THR A N 1
ATOM 2940 C CA . THR A 1 399 ? -1.914 -5.206 16.719 1.00 96.81 399 THR A CA 1
ATOM 2941 C C . THR A 1 399 ? -2.492 -6.586 17.028 1.00 96.81 399 THR A C 1
ATOM 2943 O O . THR A 1 399 ? -3.607 -6.895 16.610 1.00 96.81 399 THR A O 1
ATOM 2946 N N . LEU A 1 400 ? -1.760 -7.400 17.792 1.00 97.19 400 LEU A N 1
ATOM 2947 C CA . LEU A 1 400 ? -2.208 -8.720 18.231 1.00 97.19 400 LEU A CA 1
ATOM 2948 C C . LEU A 1 400 ? -3.364 -8.624 19.235 1.00 97.19 400 LEU A C 1
ATOM 2950 O O . LEU A 1 400 ? -4.339 -9.357 19.099 1.00 97.19 400 LEU A O 1
ATOM 2954 N N . ALA A 1 401 ? -3.307 -7.679 20.175 1.00 97.81 401 ALA A N 1
ATOM 2955 C CA . ALA A 1 401 ? -4.375 -7.429 21.137 1.00 97.81 401 ALA A CA 1
ATOM 2956 C C . ALA A 1 401 ? -5.677 -6.992 20.447 1.00 97.81 401 ALA A C 1
ATOM 2958 O O . ALA A 1 401 ? -6.722 -7.594 20.680 1.00 97.81 401 ALA A O 1
ATOM 2959 N N . VAL A 1 402 ? -5.617 -6.019 19.528 1.00 97.50 402 VAL A N 1
ATOM 2960 C CA . VAL A 1 402 ? -6.786 -5.586 18.737 1.00 97.50 402 VAL A CA 1
ATOM 2961 C C . VAL A 1 402 ? -7.370 -6.750 17.934 1.00 97.50 402 VAL A C 1
ATOM 2963 O O . VAL A 1 402 ? -8.584 -6.933 17.916 1.00 97.50 402 VAL A O 1
ATOM 2966 N N . ARG A 1 403 ? -6.519 -7.587 17.324 1.00 96.62 403 ARG A N 1
ATOM 2967 C CA . ARG A 1 403 ? -6.967 -8.790 16.607 1.00 96.62 403 ARG A CA 1
ATOM 2968 C C . ARG A 1 403 ? -7.677 -9.784 17.532 1.00 96.62 403 ARG A C 1
ATOM 2970 O O . ARG A 1 403 ? -8.673 -10.370 17.123 1.00 96.62 403 ARG A O 1
ATOM 2977 N N . GLY A 1 404 ? -7.185 -9.972 18.756 1.00 97.25 404 GLY A N 1
ATOM 2978 C CA . GLY A 1 404 ? -7.804 -10.861 19.741 1.00 97.25 404 GLY A CA 1
ATOM 2979 C C . GLY A 1 404 ? -9.145 -10.353 20.250 1.00 97.25 404 GLY A C 1
ATOM 2980 O O . GLY A 1 404 ? -10.093 -11.129 20.335 1.00 97.25 404 GLY A O 1
ATOM 2981 N N . LEU A 1 405 ? -9.248 -9.046 20.505 1.00 98.06 405 LEU A N 1
ATOM 2982 C CA . LEU A 1 405 ? -10.502 -8.392 20.886 1.00 98.06 405 LEU A CA 1
ATOM 2983 C C . LEU A 1 405 ? -11.546 -8.474 19.764 1.00 98.06 405 LEU A C 1
ATOM 2985 O O . LEU A 1 405 ? -12.688 -8.847 20.022 1.00 98.06 405 LEU A O 1
ATOM 2989 N N . ASP A 1 406 ? -11.152 -8.203 18.514 1.00 97.56 406 ASP A N 1
ATOM 2990 C CA . ASP A 1 406 ? -12.014 -8.388 17.338 1.00 97.56 406 ASP A CA 1
ATOM 2991 C C . ASP A 1 406 ? -12.501 -9.854 17.259 1.00 97.56 406 ASP A C 1
ATOM 2993 O O . ASP A 1 406 ? -13.690 -10.125 17.089 1.00 97.56 406 ASP A O 1
ATOM 2997 N N . ARG A 1 407 ? -11.612 -10.829 17.478 1.00 96.38 407 ARG A N 1
ATOM 2998 C CA . ARG A 1 407 ? -11.971 -12.253 17.434 1.00 96.38 407 ARG A CA 1
ATOM 2999 C C . ARG A 1 407 ? -12.969 -12.651 18.528 1.00 96.38 407 ARG A C 1
ATOM 3001 O O . ARG A 1 407 ? -13.903 -13.396 18.232 1.00 96.38 407 ARG A O 1
ATOM 3008 N N . LEU A 1 408 ? -12.819 -12.131 19.750 1.00 97.56 408 LEU A N 1
ATOM 3009 C CA . LEU A 1 408 ? -13.763 -12.371 20.851 1.00 97.56 408 LEU A CA 1
ATOM 3010 C C . LEU A 1 408 ? -15.181 -11.914 20.515 1.00 97.56 408 LEU A C 1
ATOM 3012 O O . LEU A 1 408 ? -16.129 -12.623 20.838 1.00 97.56 408 LEU A O 1
ATOM 3016 N N . ILE A 1 409 ? -15.335 -10.775 19.836 1.00 97.62 409 ILE A N 1
ATOM 3017 C CA . ILE A 1 409 ? -16.658 -10.251 19.463 1.00 97.62 409 ILE A CA 1
ATOM 3018 C C . ILE A 1 409 ? -17.234 -10.888 18.192 1.00 97.62 409 ILE A C 1
ATOM 3020 O O . ILE A 1 409 ? -18.248 -10.430 17.673 1.00 97.62 409 ILE A O 1
ATOM 3024 N N . GLY A 1 410 ? -16.595 -11.938 17.670 1.00 95.69 410 GLY A N 1
ATOM 3025 C CA . GLY A 1 410 ? -17.055 -12.645 16.479 1.00 95.69 410 GLY A CA 1
ATOM 3026 C C . GLY A 1 410 ? -16.552 -12.062 15.160 1.00 95.69 410 GLY A C 1
ATOM 3027 O O . GLY A 1 410 ? -16.895 -12.603 14.110 1.00 95.69 410 GLY A O 1
ATOM 3028 N N . ALA A 1 411 ? -15.673 -11.051 15.176 1.00 94.38 411 ALA A N 1
ATOM 3029 C CA . ALA A 1 411 ? -14.945 -10.582 13.991 1.00 94.38 411 ALA A CA 1
ATOM 3030 C C . ALA A 1 411 ? -13.789 -11.538 13.641 1.00 94.38 411 ALA A C 1
ATOM 3032 O O . ALA A 1 411 ? -12.644 -11.151 13.386 1.00 94.38 411 ALA A O 1
ATOM 3033 N N . VAL A 1 412 ? -14.095 -12.835 13.632 1.00 88.19 412 VAL A N 1
ATOM 3034 C CA . VAL A 1 412 ? -13.205 -13.852 13.095 1.00 88.19 412 VAL A CA 1
ATOM 3035 C C . VAL A 1 412 ? -13.116 -13.597 11.605 1.00 88.19 412 VAL A C 1
ATOM 3037 O O . VAL A 1 412 ? -14.126 -13.353 10.937 1.00 88.19 412 VAL A O 1
ATOM 3040 N N . ARG A 1 413 ? -11.906 -13.693 11.053 1.00 80.12 413 ARG A N 1
ATOM 3041 C CA . ARG A 1 413 ? -11.781 -13.912 9.617 1.00 80.12 413 ARG A CA 1
ATOM 3042 C C . ARG A 1 413 ? -12.568 -15.174 9.366 1.00 80.12 413 ARG A C 1
ATOM 3044 O O . ARG A 1 413 ? -12.135 -16.235 9.799 1.00 80.12 413 ARG A O 1
ATOM 3051 N N . VAL A 1 414 ? -13.742 -15.040 8.747 1.00 68.88 414 VAL A N 1
ATOM 3052 C CA . VAL A 1 414 ? -14.386 -16.168 8.097 1.00 68.88 414 VAL A CA 1
ATOM 3053 C C . VAL A 1 414 ? -13.306 -16.612 7.134 1.00 68.88 414 VAL A C 1
ATOM 3055 O O . VAL A 1 414 ? -13.089 -15.971 6.104 1.00 68.88 414 VAL A O 1
ATOM 3058 N N . GLU A 1 415 ? -12.496 -17.587 7.562 1.00 65.62 415 GLU A N 1
ATOM 3059 C CA . GLU A 1 415 ? -11.620 -18.326 6.682 1.00 65.62 415 GLU A CA 1
ATOM 3060 C C . GLU A 1 415 ? -12.561 -18.680 5.573 1.00 65.62 415 GLU A C 1
ATOM 3062 O O . GLU A 1 415 ? -13.590 -19.304 5.845 1.00 65.62 415 GLU A O 1
ATOM 3067 N N . LYS A 1 416 ? -12.324 -18.058 4.415 1.00 63.16 416 LYS A N 1
ATOM 3068 C CA . LYS A 1 416 ? -13.206 -18.121 3.267 1.00 63.16 416 LYS A CA 1
ATOM 3069 C C . LYS A 1 416 ? -13.348 -19.605 3.036 1.00 63.16 416 LYS A C 1
ATOM 3071 O O . LYS A 1 416 ? -12.411 -20.212 2.520 1.00 63.16 416 LYS A O 1
ATOM 3076 N N . ARG A 1 417 ? -14.425 -20.188 3.581 1.00 63.75 417 ARG A N 1
ATOM 3077 C CA . ARG A 1 417 ? -14.590 -21.632 3.611 1.00 63.75 417 ARG A CA 1
ATOM 3078 C C . ARG A 1 417 ? -14.497 -21.969 2.153 1.00 63.75 417 ARG A C 1
ATOM 3080 O O . ARG A 1 417 ? -15.248 -21.380 1.368 1.00 63.75 417 ARG A O 1
ATOM 3087 N N . ILE A 1 418 ? -13.492 -22.768 1.803 1.00 68.31 418 ILE A N 1
ATOM 3088 C CA . ILE A 1 418 ? -13.316 -23.215 0.432 1.00 68.31 418 ILE A CA 1
ATOM 3089 C C . ILE A 1 418 ? -14.696 -23.735 0.071 1.00 68.31 418 ILE A C 1
ATOM 3091 O O . ILE A 1 418 ? -15.227 -24.602 0.773 1.00 68.31 418 ILE A O 1
ATOM 3095 N N . SER A 1 419 ? -15.362 -23.053 -0.862 1.00 75.94 419 SER A N 1
ATOM 3096 C CA . SER A 1 419 ? -16.755 -23.370 -1.133 1.00 75.94 419 SER A CA 1
ATOM 3097 C C . SER A 1 419 ? -16.788 -24.847 -1.503 1.00 75.94 419 SER A C 1
ATOM 3099 O O . SER A 1 419 ? -15.842 -25.335 -2.119 1.00 75.94 419 SER A O 1
ATOM 3101 N N . ALA A 1 420 ? -17.833 -25.584 -1.125 1.00 80.06 420 ALA A N 1
ATOM 3102 C CA . ALA A 1 420 ? -17.917 -26.997 -1.506 1.00 80.06 420 ALA A CA 1
ATOM 3103 C C . ALA A 1 420 ? -17.708 -27.172 -3.028 1.00 80.06 420 ALA A C 1
ATOM 3105 O O . ALA A 1 420 ? -17.063 -28.116 -3.466 1.00 80.06 420 ALA A O 1
ATOM 3106 N N . ALA A 1 421 ? -18.134 -26.177 -3.817 1.00 83.50 421 ALA A N 1
ATOM 3107 C CA . ALA A 1 421 ? -17.831 -26.060 -5.239 1.00 83.50 421 ALA A CA 1
ATOM 3108 C C . ALA A 1 421 ? -16.326 -25.959 -5.560 1.00 83.50 421 ALA A C 1
ATOM 3110 O O . ALA A 1 421 ? -15.871 -26.636 -6.468 1.00 83.50 421 ALA A O 1
ATOM 3111 N N . ALA A 1 422 ? -15.547 -25.146 -4.839 1.00 83.50 422 ALA A N 1
ATOM 3112 C CA . ALA A 1 422 ? -14.098 -25.064 -5.028 1.00 83.50 422 ALA A CA 1
ATOM 3113 C C . ALA A 1 422 ? -13.380 -26.351 -4.589 1.00 83.50 422 ALA A C 1
ATOM 3115 O O . ALA A 1 422 ? -12.466 -26.774 -5.281 1.00 83.50 422 ALA A O 1
ATOM 3116 N N . VAL A 1 423 ? -13.823 -27.008 -3.508 1.00 87.44 423 VAL A N 1
ATOM 3117 C CA . VAL A 1 423 ? -13.269 -28.314 -3.098 1.00 87.44 423 VAL A CA 1
ATOM 3118 C C . VAL A 1 423 ? -13.514 -29.370 -4.179 1.00 87.44 423 VAL A C 1
ATOM 3120 O O . VAL A 1 423 ? -12.598 -30.105 -4.528 1.00 87.44 423 VAL A O 1
ATOM 3123 N N . ASN A 1 424 ? -14.723 -29.411 -4.747 1.00 89.88 424 ASN A N 1
ATOM 3124 C CA . ASN A 1 424 ? -15.077 -30.358 -5.808 1.00 89.88 424 ASN A CA 1
ATOM 3125 C C . ASN A 1 424 ? -14.427 -30.024 -7.162 1.00 89.88 424 ASN A C 1
ATOM 3127 O O . ASN A 1 424 ? -14.246 -30.918 -7.981 1.00 89.88 424 ASN A O 1
ATOM 3131 N N . ALA A 1 425 ? -14.106 -28.751 -7.413 1.00 90.75 425 ALA A N 1
ATOM 3132 C CA . ALA A 1 425 ? -13.467 -28.297 -8.648 1.00 90.75 425 ALA A CA 1
ATOM 3133 C C . ALA A 1 425 ? -11.932 -28.364 -8.605 1.00 90.75 425 ALA A C 1
ATOM 3135 O O . ALA A 1 425 ? -11.299 -28.089 -9.619 1.00 90.75 425 ALA A O 1
ATOM 3136 N N . ASP A 1 426 ? -11.324 -28.671 -7.455 1.00 95.19 426 ASP A N 1
ATOM 3137 C CA . ASP A 1 426 ? -9.871 -28.710 -7.313 1.00 95.19 426 ASP A CA 1
ATOM 3138 C C . ASP A 1 426 ? -9.289 -29.973 -7.980 1.00 95.19 426 ASP A C 1
ATOM 3140 O O . ASP A 1 426 ? -9.545 -31.079 -7.501 1.00 95.19 426 ASP A O 1
ATOM 3144 N N . PRO A 1 427 ? -8.470 -29.846 -9.043 1.00 95.69 427 PRO A N 1
ATOM 3145 C CA . PRO A 1 427 ? -7.888 -30.993 -9.742 1.00 95.69 427 PRO A CA 1
ATOM 3146 C C . PRO A 1 427 ? -6.818 -31.754 -8.939 1.00 95.69 427 PRO A C 1
ATOM 3148 O O . PRO A 1 427 ? -6.276 -32.730 -9.449 1.00 95.69 427 PRO A O 1
ATOM 3151 N N . GLN A 1 428 ? -6.493 -31.318 -7.713 1.00 96.62 428 GLN A N 1
ATOM 3152 C CA . GLN A 1 428 ? -5.501 -31.947 -6.826 1.00 96.62 428 GLN A CA 1
ATOM 3153 C C . GLN A 1 428 ? -4.131 -32.164 -7.492 1.00 96.62 428 GLN A C 1
ATOM 3155 O O . GLN A 1 428 ? -3.496 -33.209 -7.332 1.00 96.62 428 GLN A O 1
ATOM 3160 N N . LEU A 1 429 ? -3.670 -31.160 -8.244 1.00 96.88 429 LEU A N 1
ATOM 3161 C CA . LEU A 1 429 ? -2.405 -31.240 -8.970 1.00 96.88 429 LEU A CA 1
ATOM 3162 C C . LEU A 1 429 ? -1.220 -31.320 -8.002 1.00 96.88 429 LEU A C 1
ATOM 3164 O O . LEU A 1 429 ? -1.214 -30.662 -6.961 1.00 96.88 429 LEU A O 1
ATOM 3168 N N . GLN A 1 430 ? -0.195 -32.083 -8.372 1.00 97.38 430 GLN A N 1
ATOM 3169 C CA . GLN A 1 430 ? 1.045 -32.231 -7.606 1.00 97.38 430 GLN A CA 1
ATOM 3170 C C . GLN A 1 430 ? 2.159 -31.320 -8.151 1.00 97.38 430 GLN A C 1
ATOM 3172 O O . GLN A 1 430 ? 2.161 -31.006 -9.346 1.00 97.38 430 GLN A O 1
ATOM 3177 N N . PRO A 1 431 ? 3.143 -30.901 -7.329 1.00 97.50 431 PRO A N 1
ATOM 3178 C CA . PRO A 1 431 ? 4.348 -30.249 -7.839 1.00 97.50 431 PRO A CA 1
ATOM 3179 C C . PRO A 1 431 ? 5.041 -31.120 -8.903 1.00 97.50 431 PRO A C 1
ATOM 3181 O O . PRO A 1 431 ? 5.190 -32.325 -8.729 1.00 97.50 431 PRO A O 1
ATOM 3184 N N . GLY A 1 432 ? 5.447 -30.512 -10.014 1.00 95.75 432 GLY A N 1
ATOM 3185 C CA . GLY A 1 432 ? 6.001 -31.172 -11.198 1.00 95.75 432 GLY A CA 1
ATOM 3186 C C . GLY A 1 432 ? 4.958 -31.651 -12.215 1.00 95.75 432 GLY A C 1
ATOM 3187 O O . GLY A 1 432 ? 5.327 -31.974 -13.343 1.00 95.75 432 GLY A O 1
ATOM 3188 N N . GLN A 1 433 ? 3.665 -31.664 -11.872 1.00 97.31 433 GLN A N 1
ATOM 3189 C CA . GLN A 1 433 ? 2.618 -32.130 -12.779 1.00 97.31 433 GLN A CA 1
ATOM 3190 C C . GLN A 1 433 ? 2.346 -31.121 -13.902 1.00 97.31 433 GLN A C 1
ATOM 3192 O O . GLN A 1 433 ? 2.287 -29.905 -13.686 1.00 97.31 433 GLN A O 1
ATOM 3197 N N . ARG A 1 434 ? 2.157 -31.646 -15.115 1.00 97.25 434 ARG A N 1
ATOM 3198 C CA . ARG A 1 434 ? 1.734 -30.896 -16.299 1.00 97.25 434 ARG A CA 1
ATOM 3199 C C . ARG A 1 434 ? 0.257 -30.528 -16.200 1.00 97.25 434 ARG A C 1
ATOM 3201 O O . ARG A 1 434 ? -0.586 -31.336 -15.813 1.00 97.25 434 ARG A O 1
ATOM 3208 N N . CYS A 1 435 ? -0.060 -29.292 -16.556 1.00 97.75 435 CYS A N 1
ATOM 3209 C CA . CYS A 1 435 ? -1.428 -28.795 -16.571 1.00 97.75 435 CYS A CA 1
ATOM 3210 C C . CYS A 1 435 ? -1.637 -27.793 -17.705 1.00 97.75 435 CYS A C 1
ATOM 3212 O O . CYS A 1 435 ? -0.699 -27.148 -18.174 1.00 97.75 435 CYS A O 1
ATOM 3214 N N . THR A 1 436 ? -2.884 -27.666 -18.144 1.00 97.12 436 THR A N 1
ATOM 3215 C CA . THR A 1 436 ? -3.328 -26.578 -19.016 1.00 97.12 436 THR A CA 1
ATOM 3216 C C . THR A 1 436 ? -4.118 -25.570 -18.202 1.00 97.12 436 THR A C 1
ATOM 3218 O O . THR A 1 436 ? -4.968 -25.967 -17.400 1.00 97.12 436 THR A O 1
ATOM 3221 N N . VAL A 1 437 ? -3.877 -24.285 -18.445 1.00 96.69 437 VAL A N 1
ATOM 3222 C CA . VAL A 1 437 ? -4.656 -23.179 -17.881 1.00 96.69 437 VAL A CA 1
ATOM 3223 C C . VAL A 1 437 ? -5.370 -22.462 -19.015 1.00 96.69 437 VAL A C 1
ATOM 3225 O O . VAL A 1 437 ? -4.709 -21.929 -19.902 1.00 96.69 437 VAL A O 1
ATOM 3228 N N . ALA A 1 438 ? -6.701 -22.418 -18.976 1.00 95.12 438 ALA A N 1
ATOM 3229 C CA . ALA A 1 438 ? -7.466 -21.549 -19.866 1.00 95.12 438 ALA A CA 1
ATOM 3230 C C . ALA A 1 438 ? -7.303 -20.079 -19.443 1.00 95.12 438 ALA A C 1
ATOM 3232 O O . ALA A 1 438 ? -7.493 -19.729 -18.269 1.00 95.12 438 ALA A O 1
ATOM 3233 N N . ASP A 1 439 ? -6.933 -19.210 -20.380 1.00 88.62 439 ASP A N 1
ATOM 3234 C CA . ASP A 1 439 ? -6.971 -17.764 -20.181 1.00 88.62 439 ASP A CA 1
ATOM 3235 C C . ASP A 1 439 ? -8.407 -17.204 -20.302 1.00 88.62 439 ASP A C 1
ATOM 3237 O O . ASP A 1 439 ? -9.378 -17.946 -20.450 1.00 88.62 439 ASP A O 1
ATOM 3241 N N . GLN A 1 440 ? -8.567 -15.881 -20.185 1.00 84.00 440 GLN A N 1
ATOM 3242 C CA . GLN A 1 440 ? -9.887 -15.236 -20.293 1.00 84.00 440 GLN A CA 1
ATOM 3243 C C . GLN A 1 440 ? -10.488 -15.323 -21.705 1.00 84.00 440 GLN A C 1
ATOM 3245 O O . GLN A 1 440 ? -11.690 -15.131 -21.862 1.00 84.00 440 GLN A O 1
ATOM 3250 N N . VAL A 1 441 ? -9.662 -15.611 -22.712 1.00 87.31 441 VAL A N 1
ATOM 3251 C CA . VAL A 1 441 ? -10.047 -15.747 -24.121 1.00 87.31 441 VAL A CA 1
ATOM 3252 C C . VAL A 1 441 ? -10.322 -17.222 -24.469 1.00 87.31 441 VAL A C 1
ATOM 3254 O O . VAL A 1 441 ? -10.785 -17.532 -25.563 1.00 87.31 441 VAL A O 1
ATOM 3257 N N . GLY A 1 442 ? -10.092 -18.145 -23.526 1.00 88.06 442 GLY A N 1
ATOM 3258 C CA . GLY A 1 442 ? -10.257 -19.586 -23.707 1.00 88.06 442 GLY A CA 1
ATOM 3259 C C . GLY A 1 442 ? -9.050 -20.279 -24.345 1.00 88.06 442 GLY A C 1
ATOM 3260 O O . GLY A 1 442 ? -9.124 -21.476 -24.624 1.00 88.06 442 GLY A O 1
ATOM 3261 N N . VAL A 1 443 ? -7.937 -19.572 -24.557 1.00 91.94 443 VAL A N 1
ATOM 3262 C CA . VAL A 1 443 ? -6.690 -20.167 -25.046 1.00 91.94 443 VAL A CA 1
ATOM 3263 C C . VAL A 1 443 ? -6.071 -20.996 -23.923 1.00 91.94 443 VAL A C 1
ATOM 3265 O O . VAL A 1 443 ? -5.931 -20.539 -22.787 1.00 91.94 443 VAL A O 1
ATOM 3268 N N . LEU A 1 444 ? -5.735 -22.248 -24.234 1.00 95.50 444 LEU A N 1
ATOM 3269 C CA . LEU A 1 444 ? -5.136 -23.186 -23.289 1.00 95.50 444 LEU A CA 1
ATOM 3270 C C . LEU A 1 444 ? -3.612 -23.062 -23.330 1.00 95.50 444 LEU A C 1
ATOM 3272 O O . LEU A 1 444 ? -2.983 -23.471 -24.304 1.00 95.50 444 LEU A O 1
ATOM 3276 N N . THR A 1 445 ? -3.018 -22.557 -22.251 1.00 95.88 445 THR A N 1
ATOM 3277 C CA . THR A 1 445 ? -1.559 -22.490 -22.104 1.00 95.88 445 THR A CA 1
ATOM 3278 C C . THR A 1 445 ? -1.062 -23.667 -21.271 1.00 95.88 445 THR A C 1
ATOM 3280 O O . THR A 1 445 ? -1.568 -23.923 -20.174 1.00 95.88 445 THR A O 1
ATOM 3283 N N . LEU A 1 446 ? -0.067 -24.390 -21.788 1.00 97.06 446 LEU A N 1
ATOM 3284 C CA . LEU A 1 446 ? 0.602 -25.490 -21.094 1.00 97.06 446 LEU A CA 1
ATOM 3285 C C . LEU A 1 446 ? 1.609 -24.964 -20.066 1.00 97.06 446 LEU A C 1
ATOM 3287 O O . LEU A 1 446 ? 2.365 -24.026 -20.327 1.00 97.06 446 LEU A O 1
ATOM 3291 N N . GLY A 1 447 ? 1.626 -25.589 -18.891 1.00 96.56 447 GLY A N 1
ATOM 3292 C CA . GLY A 1 447 ? 2.582 -25.287 -17.836 1.00 96.56 447 GLY A CA 1
ATOM 3293 C C . GLY A 1 447 ? 2.811 -26.441 -16.867 1.00 96.56 447 GLY A C 1
ATOM 3294 O O . GLY A 1 447 ? 2.190 -27.503 -16.947 1.00 96.56 447 GLY A O 1
ATOM 3295 N N . VAL A 1 448 ? 3.729 -26.217 -15.934 1.00 97.31 448 VAL A N 1
ATOM 3296 C CA . VAL A 1 448 ? 4.129 -27.150 -14.880 1.00 97.31 448 VAL A CA 1
ATOM 3297 C C . VAL A 1 448 ? 3.846 -26.521 -13.527 1.00 97.31 448 VAL A C 1
ATOM 3299 O O . VAL A 1 448 ? 4.232 -25.378 -13.264 1.00 97.31 448 VAL A O 1
ATOM 3302 N N . VAL A 1 449 ? 3.193 -27.272 -12.647 1.00 97.75 449 VAL A N 1
ATOM 3303 C CA . VAL A 1 449 ? 2.972 -26.844 -11.265 1.00 97.75 449 VAL A CA 1
ATOM 3304 C C . VAL A 1 449 ? 4.313 -26.822 -10.532 1.00 97.75 449 VAL A C 1
ATOM 3306 O O . VAL A 1 449 ? 4.950 -27.849 -10.359 1.00 97.75 449 VAL A O 1
ATOM 3309 N N . GLN A 1 450 ? 4.761 -25.652 -10.097 1.00 97.62 450 GLN A N 1
ATOM 3310 C CA . GLN A 1 450 ? 6.004 -25.482 -9.339 1.00 97.62 450 GLN A CA 1
ATOM 3311 C C . GLN A 1 450 ? 5.790 -25.712 -7.841 1.00 97.62 450 GLN A C 1
ATOM 3313 O O . GLN A 1 450 ? 6.624 -26.311 -7.172 1.00 97.62 450 GLN A O 1
ATOM 3318 N N . GLU A 1 451 ? 4.673 -25.220 -7.301 1.00 96.44 451 GLU A N 1
ATOM 3319 C CA . GLU A 1 451 ? 4.378 -25.264 -5.867 1.00 96.44 451 GLU A CA 1
ATOM 3320 C C . GLU A 1 451 ? 2.871 -25.414 -5.646 1.00 96.44 451 GLU A C 1
ATOM 3322 O O . GLU A 1 451 ? 2.063 -24.749 -6.305 1.00 96.44 451 GLU A O 1
ATOM 3327 N N . VAL A 1 452 ? 2.500 -26.256 -4.682 1.00 97.06 452 VAL A N 1
ATOM 3328 C CA . VAL A 1 452 ? 1.120 -26.453 -4.234 1.00 97.06 452 VAL A CA 1
ATOM 3329 C C . VAL A 1 452 ? 1.034 -26.051 -2.770 1.00 97.06 452 VAL A C 1
ATOM 3331 O O . VAL A 1 452 ? 1.706 -26.622 -1.917 1.00 97.06 452 VAL A O 1
ATOM 3334 N N . ASN A 1 453 ? 0.195 -25.067 -2.469 1.00 92.62 453 ASN A N 1
ATOM 3335 C CA . ASN A 1 453 ? -0.117 -24.641 -1.108 1.00 92.62 453 ASN A CA 1
ATOM 3336 C C . ASN A 1 453 ? -1.619 -24.854 -0.848 1.00 92.62 453 ASN A C 1
ATOM 3338 O O . ASN A 1 453 ? -2.395 -24.976 -1.794 1.00 92.62 453 ASN A O 1
ATOM 3342 N N . ALA A 1 454 ? -2.061 -24.860 0.411 1.00 87.25 454 ALA A N 1
ATOM 3343 C CA . ALA A 1 454 ? -3.474 -24.949 0.792 1.00 87.25 454 ALA A CA 1
ATOM 3344 C C . ALA A 1 454 ? -4.357 -23.882 0.114 1.00 87.25 454 ALA A C 1
ATOM 3346 O O . ALA A 1 454 ? -5.540 -24.111 -0.111 1.00 87.25 454 ALA A O 1
ATOM 3347 N N . VAL A 1 455 ? -3.781 -22.726 -0.239 1.00 92.31 455 VAL A N 1
ATOM 3348 C CA . VAL A 1 455 ? -4.524 -21.588 -0.808 1.00 92.31 455 VAL A CA 1
ATOM 3349 C C . VAL A 1 455 ? -4.283 -21.404 -2.310 1.00 92.31 455 VAL A C 1
ATOM 3351 O O . VAL A 1 455 ? -5.086 -20.758 -2.972 1.00 92.31 455 VAL A O 1
ATOM 3354 N N . ARG A 1 456 ? -3.196 -21.932 -2.889 1.00 95.69 456 ARG A N 1
ATOM 3355 C CA . ARG A 1 456 ? -2.836 -21.616 -4.284 1.00 95.69 456 ARG A CA 1
ATOM 3356 C C . ARG A 1 456 ? -1.999 -22.680 -4.987 1.00 95.69 456 ARG A C 1
ATOM 3358 O O . ARG A 1 456 ? -1.214 -23.372 -4.343 1.00 95.69 456 ARG A O 1
ATOM 3365 N N . TYR A 1 457 ? -2.098 -22.690 -6.311 1.00 97.56 457 TYR A N 1
ATOM 3366 C CA . TYR A 1 457 ? -1.141 -23.292 -7.235 1.00 97.56 457 TYR A CA 1
ATOM 3367 C C . TYR A 1 457 ? -0.208 -22.217 -7.788 1.00 97.56 457 TYR A C 1
ATOM 3369 O O . TYR A 1 457 ? -0.672 -21.155 -8.206 1.00 97.56 457 TYR A O 1
ATOM 3377 N N . LYS A 1 458 ? 1.097 -22.488 -7.820 1.00 97.31 458 LYS A N 1
ATOM 3378 C CA . LYS A 1 458 ? 2.077 -21.687 -8.561 1.00 97.31 458 LYS A CA 1
ATOM 3379 C C . LYS A 1 458 ? 2.497 -22.474 -9.792 1.00 97.31 458 LYS A C 1
ATOM 3381 O O . LYS A 1 458 ? 3.019 -23.574 -9.654 1.00 97.31 458 LYS A O 1
ATOM 3386 N N . ILE A 1 459 ? 2.262 -21.925 -10.974 1.00 97.69 459 ILE A N 1
ATOM 3387 C CA . ILE A 1 459 ? 2.425 -22.623 -12.252 1.00 97.69 459 ILE A CA 1
ATOM 3388 C C . ILE A 1 459 ? 3.407 -21.843 -13.110 1.00 97.69 459 ILE A C 1
ATOM 3390 O O . ILE A 1 459 ? 3.321 -20.620 -13.181 1.00 97.69 459 ILE A O 1
ATOM 3394 N N . GLN A 1 460 ? 4.337 -22.553 -13.735 1.00 97.25 460 GLN A N 1
ATOM 3395 C CA . GLN A 1 460 ? 5.293 -22.022 -14.696 1.00 97.25 460 GLN A CA 1
ATOM 3396 C C . GLN A 1 460 ? 4.891 -22.505 -16.087 1.00 97.25 460 GLN A C 1
ATOM 3398 O O . GLN A 1 460 ? 4.863 -23.709 -16.328 1.00 97.25 460 GLN A O 1
ATOM 3403 N N . PHE A 1 461 ? 4.553 -21.588 -16.979 1.00 96.69 461 PHE A N 1
ATOM 3404 C CA . PHE A 1 461 ? 4.186 -21.885 -18.356 1.00 96.69 461 PHE A CA 1
ATOM 3405 C C . PHE A 1 461 ? 5.418 -22.093 -19.240 1.00 96.69 461 PHE A C 1
ATOM 3407 O O . PHE A 1 461 ? 6.526 -21.661 -18.904 1.00 96.69 461 PHE A O 1
ATOM 3414 N N . ASP A 1 462 ? 5.210 -22.759 -20.376 1.00 93.81 462 ASP A N 1
ATOM 3415 C CA . ASP A 1 462 ? 6.270 -23.068 -21.347 1.00 93.81 462 ASP A CA 1
ATOM 3416 C C . ASP A 1 462 ? 6.859 -21.822 -22.025 1.00 93.81 462 ASP A C 1
ATOM 3418 O O . ASP A 1 462 ? 7.990 -21.854 -22.500 1.00 93.81 462 ASP A O 1
ATOM 3422 N N . ASP A 1 463 ? 6.128 -20.707 -22.020 1.00 92.25 463 ASP A N 1
ATOM 3423 C CA . ASP A 1 463 ? 6.589 -19.401 -22.505 1.00 92.25 463 ASP A CA 1
ATOM 3424 C C . ASP A 1 463 ? 7.527 -18.676 -21.515 1.00 92.25 463 ASP A C 1
ATOM 3426 O O . ASP A 1 463 ? 8.005 -17.578 -21.799 1.00 92.25 463 ASP A O 1
ATOM 3430 N N . GLY A 1 464 ? 7.795 -19.268 -20.345 1.00 91.81 464 GLY A N 1
ATOM 3431 C CA . GLY A 1 464 ? 8.614 -18.669 -19.292 1.00 91.81 464 GLY A CA 1
ATOM 3432 C C . GLY A 1 464 ? 7.838 -17.790 -18.304 1.00 91.81 464 GLY A C 1
ATOM 3433 O O . GLY A 1 464 ? 8.423 -17.329 -17.319 1.00 91.81 464 GLY A O 1
ATOM 3434 N N . ASN A 1 465 ? 6.526 -17.609 -18.474 1.00 93.50 465 ASN A N 1
ATOM 3435 C CA . ASN A 1 465 ? 5.706 -16.838 -17.545 1.00 93.50 465 ASN A CA 1
ATOM 3436 C C . ASN A 1 465 ? 5.221 -17.683 -16.359 1.00 93.50 465 ASN A C 1
ATOM 3438 O O . ASN A 1 465 ? 4.917 -18.866 -16.476 1.00 93.50 465 ASN A O 1
ATOM 3442 N N . GLY A 1 466 ? 5.115 -17.060 -15.184 1.00 94.50 466 GLY A N 1
ATOM 3443 C CA . GLY A 1 466 ? 4.570 -17.688 -13.980 1.00 94.50 466 GLY A CA 1
ATOM 3444 C C . GLY A 1 466 ? 3.180 -17.153 -13.637 1.00 94.50 466 GLY A C 1
ATOM 3445 O O . GLY A 1 466 ? 2.943 -15.947 -13.712 1.00 94.50 466 GLY A O 1
ATOM 3446 N N . ARG A 1 467 ? 2.263 -18.016 -13.188 1.00 96.31 467 ARG A N 1
ATOM 3447 C CA . ARG A 1 467 ? 0.927 -17.615 -12.717 1.00 96.31 467 ARG A CA 1
ATOM 3448 C C . ARG A 1 467 ? 0.559 -18.288 -11.404 1.00 96.31 467 ARG A C 1
ATOM 3450 O O . ARG A 1 467 ? 0.853 -19.457 -11.175 1.00 96.31 467 ARG A O 1
ATOM 3457 N N . ASN A 1 468 ? -0.107 -17.526 -10.540 1.00 96.56 468 ASN A N 1
ATOM 3458 C CA . ASN A 1 468 ? -0.691 -18.034 -9.303 1.00 96.56 468 ASN A CA 1
ATOM 3459 C C . ASN A 1 468 ? -2.197 -18.226 -9.498 1.00 96.56 468 ASN A C 1
ATOM 3461 O O . ASN A 1 468 ? -2.875 -17.290 -9.923 1.00 96.56 468 ASN A O 1
ATOM 3465 N N . ILE A 1 469 ? -2.709 -19.409 -9.165 1.00 95.75 469 ILE A N 1
ATOM 3466 C CA . ILE A 1 469 ? -4.137 -19.741 -9.219 1.00 95.75 469 ILE A CA 1
ATOM 3467 C C . ILE A 1 469 ? -4.644 -20.017 -7.804 1.00 95.75 469 ILE A C 1
ATOM 3469 O O . ILE A 1 469 ? -4.066 -20.829 -7.087 1.00 95.75 469 ILE A O 1
ATOM 3473 N N . ASP A 1 470 ? -5.695 -19.312 -7.386 1.00 94.44 470 ASP A N 1
ATOM 3474 C CA . ASP A 1 470 ? -6.274 -19.389 -6.043 1.00 94.44 470 ASP A CA 1
ATOM 3475 C C . ASP A 1 470 ? -7.196 -20.615 -5.919 1.00 94.44 470 ASP A C 1
ATOM 3477 O O . ASP A 1 470 ? -8.240 -20.698 -6.569 1.00 94.44 470 ASP A O 1
ATOM 3481 N N . ARG A 1 471 ? -6.836 -21.553 -5.035 1.00 94.12 471 ARG A N 1
ATOM 3482 C CA . ARG A 1 471 ? -7.602 -22.782 -4.755 1.00 94.12 471 ARG A CA 1
ATOM 3483 C C . ARG A 1 471 ? -8.922 -22.517 -4.032 1.00 94.12 471 ARG A C 1
ATOM 3485 O O . ARG A 1 471 ? -9.768 -23.394 -3.927 1.00 94.12 471 ARG A O 1
ATOM 3492 N N . THR A 1 472 ? -9.136 -21.299 -3.541 1.00 90.00 472 THR A N 1
ATOM 3493 C CA . THR A 1 472 ? -10.399 -20.890 -2.915 1.00 90.00 472 THR A CA 1
ATOM 3494 C C . THR A 1 472 ? -11.413 -20.343 -3.922 1.00 90.00 472 THR A C 1
ATOM 3496 O O . THR A 1 472 ? -12.536 -20.006 -3.538 1.00 90.00 472 THR A O 1
ATOM 3499 N N . VAL A 1 473 ? -11.037 -20.197 -5.199 1.00 92.44 473 VAL A N 1
ATOM 3500 C CA . VAL A 1 473 ? -11.884 -19.614 -6.247 1.00 92.44 473 VAL A CA 1
ATOM 3501 C C . VAL A 1 473 ? -12.209 -20.680 -7.2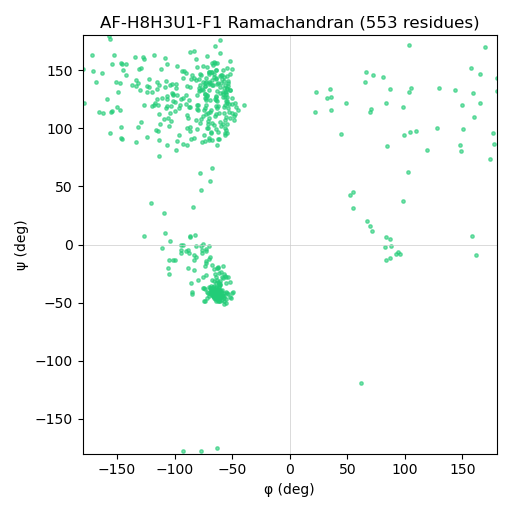88 1.00 92.44 473 VAL A C 1
ATOM 3503 O O . VAL A 1 473 ? -11.444 -20.901 -8.221 1.00 92.44 473 VAL A O 1
ATOM 3506 N N . ALA A 1 474 ? -13.391 -21.295 -7.164 1.00 91.44 474 ALA A N 1
ATOM 3507 C CA . ALA A 1 474 ? -13.853 -22.358 -8.064 1.00 91.44 474 ALA A CA 1
ATOM 3508 C C . ALA A 1 474 ? -13.718 -21.984 -9.551 1.00 91.44 474 ALA A C 1
ATOM 3510 O O . ALA A 1 474 ? -13.238 -22.785 -10.339 1.00 91.44 474 ALA A O 1
ATOM 3511 N N . ALA A 1 475 ? -14.045 -20.742 -9.926 1.00 91.19 475 ALA A N 1
ATOM 3512 C CA . ALA A 1 475 ? -13.920 -20.275 -11.308 1.00 91.19 475 ALA A CA 1
ATOM 3513 C C . ALA A 1 475 ? -12.479 -20.336 -11.850 1.00 91.19 475 ALA A C 1
ATOM 3515 O O . ALA A 1 475 ? -12.297 -20.620 -13.027 1.00 91.19 475 ALA A O 1
ATOM 3516 N N . GLN A 1 476 ? -11.462 -20.099 -11.012 1.00 93.19 476 GLN A N 1
ATOM 3517 C CA . GLN A 1 476 ? -10.061 -20.229 -11.425 1.00 93.19 476 GLN A CA 1
ATOM 3518 C C . GLN A 1 476 ? -9.594 -21.688 -11.425 1.00 93.19 476 GLN A C 1
ATOM 3520 O O . GLN A 1 476 ? -8.747 -22.057 -12.226 1.00 93.19 476 GLN A O 1
ATOM 3525 N N . LEU A 1 477 ? -10.143 -22.530 -10.549 1.00 95.62 477 LEU A N 1
ATOM 3526 C CA . LEU A 1 477 ? -9.865 -23.965 -10.570 1.00 95.62 477 LEU A CA 1
ATOM 3527 C C . LEU A 1 477 ? -10.466 -24.645 -11.803 1.00 95.62 477 LEU A C 1
ATOM 3529 O O . LEU A 1 477 ? -9.819 -25.494 -12.399 1.00 95.62 477 LEU A O 1
ATOM 3533 N N . CYS A 1 478 ? -11.642 -24.210 -12.261 1.00 94.81 478 CYS A N 1
ATOM 3534 C CA . CYS A 1 478 ? -12.256 -24.729 -13.484 1.00 94.81 478 CYS A CA 1
ATOM 3535 C C . CYS A 1 478 ? -11.431 -24.453 -14.754 1.00 94.81 478 CYS A C 1
ATOM 3537 O O . CYS A 1 478 ? -11.641 -25.127 -15.763 1.00 94.81 478 CYS A O 1
ATOM 3539 N N . THR A 1 479 ? -10.513 -23.477 -14.736 1.00 95.19 479 THR A N 1
ATOM 3540 C CA . THR A 1 479 ? -9.606 -23.239 -15.871 1.00 95.19 479 THR A CA 1
ATOM 3541 C C . THR A 1 479 ? -8.389 -24.157 -15.860 1.00 95.19 479 THR A C 1
ATOM 3543 O O . THR A 1 479 ? -7.701 -24.239 -16.877 1.00 95.19 479 THR A O 1
ATOM 3546 N N . LEU A 1 480 ? -8.128 -24.851 -14.748 1.00 96.88 480 LEU A N 1
ATOM 3547 C CA . LEU A 1 480 ? -7.049 -25.818 -14.609 1.00 96.88 480 LEU A CA 1
ATOM 3548 C C . LEU A 1 480 ? -7.512 -27.215 -14.995 1.00 96.88 480 LEU A C 1
ATOM 3550 O O . LEU A 1 480 ? -8.481 -27.737 -14.448 1.00 96.88 480 LEU A O 1
ATOM 3554 N N . LYS A 1 481 ? -6.758 -27.863 -15.881 1.00 97.00 481 LYS A N 1
ATOM 3555 C CA . LYS A 1 481 ? -6.914 -29.293 -16.164 1.00 97.00 481 LYS A CA 1
ATOM 3556 C C . LYS A 1 481 ? -5.552 -29.985 -16.132 1.00 97.00 481 LYS A C 1
ATOM 3558 O O . LYS A 1 481 ? -4.586 -29.400 -16.631 1.00 97.00 481 LYS A O 1
ATOM 3563 N N . PRO A 1 482 ? -5.441 -31.195 -15.553 1.00 97.44 482 PRO A N 1
ATOM 3564 C CA . PRO A 1 482 ? -4.237 -32.004 -15.703 1.00 97.44 482 PRO A CA 1
ATOM 3565 C C . PRO A 1 482 ? -4.005 -32.293 -17.189 1.00 97.44 482 PRO A C 1
ATOM 3567 O O . PRO A 1 482 ? -4.956 -32.415 -17.962 1.00 97.44 482 PRO A O 1
ATOM 3570 N N . SER A 1 483 ? -2.741 -32.358 -17.593 1.00 96.69 483 SER A N 1
ATOM 3571 C CA . SER A 1 483 ? -2.358 -32.646 -18.972 1.00 96.69 483 SER A CA 1
ATOM 3572 C C . SER A 1 483 ? -1.311 -33.746 -18.994 1.00 96.69 483 SER A C 1
ATOM 3574 O O . SER A 1 483 ? -0.320 -33.657 -18.275 1.00 96.69 483 SER A O 1
ATOM 3576 N N . ASP A 1 484 ? -1.511 -34.735 -19.860 1.00 96.12 484 ASP A N 1
ATOM 3577 C CA . ASP A 1 484 ? -0.546 -35.813 -20.107 1.00 96.12 484 ASP A CA 1
ATOM 3578 C C . ASP A 1 484 ? 0.488 -35.437 -21.179 1.00 96.12 484 ASP A C 1
ATOM 3580 O O . ASP A 1 484 ? 1.267 -36.279 -21.627 1.00 96.12 484 ASP A O 1
ATOM 3584 N N . ALA A 1 485 ? 0.496 -34.174 -21.627 1.00 93.44 485 ALA A N 1
ATOM 3585 C CA . ALA A 1 485 ? 1.488 -33.698 -22.577 1.00 93.44 485 ALA A CA 1
ATOM 3586 C C . ALA A 1 485 ? 2.898 -33.940 -22.005 1.00 93.44 485 ALA A C 1
ATOM 3588 O O . ALA A 1 485 ? 3.151 -33.582 -20.846 1.00 93.44 485 ALA A O 1
ATOM 3589 N N . PRO A 1 486 ? 3.818 -34.534 -22.789 1.00 89.44 486 PRO A N 1
ATOM 3590 C CA . PRO A 1 486 ? 5.166 -34.795 -22.318 1.00 89.44 486 PRO A CA 1
ATOM 3591 C C . PRO A 1 486 ? 5.801 -33.483 -21.866 1.00 89.44 486 PRO A C 1
ATOM 3593 O O . PRO A 1 486 ? 5.612 -32.435 -22.492 1.00 89.44 486 PRO A O 1
ATOM 3596 N N . LEU A 1 487 ? 6.557 -33.538 -20.767 1.00 85.56 487 LEU A N 1
ATOM 3597 C CA . LEU A 1 487 ? 7.414 -32.421 -20.394 1.00 85.56 487 LEU A CA 1
ATOM 3598 C C . LEU A 1 487 ? 8.265 -32.077 -21.626 1.00 85.56 487 LEU A C 1
ATOM 3600 O O . LEU A 1 487 ? 8.788 -33.008 -22.246 1.00 85.56 487 LEU A O 1
ATOM 3604 N N . PRO A 1 488 ? 8.387 -30.791 -22.008 1.00 78.38 488 PRO A N 1
ATOM 3605 C CA . PRO A 1 488 ? 9.306 -30.370 -23.035 1.00 78.38 488 PRO A CA 1
ATOM 3606 C C . PRO A 1 488 ? 10.626 -30.948 -22.582 1.00 78.38 488 PRO A C 1
ATOM 3608 O O . PRO A 1 488 ? 11.105 -30.637 -21.487 1.00 78.38 488 PRO A O 1
ATOM 3611 N N . VAL A 1 489 ? 11.123 -31.898 -23.374 1.00 75.62 489 VAL A N 1
ATOM 3612 C CA . VAL A 1 489 ? 12.458 -32.441 -23.202 1.00 75.62 489 VAL A CA 1
ATOM 3613 C C . VAL A 1 489 ? 13.297 -31.193 -23.155 1.00 75.62 489 VAL A C 1
ATOM 3615 O O . VAL A 1 489 ? 13.313 -30.466 -24.148 1.00 75.62 489 VAL A O 1
ATOM 3618 N N . ALA A 1 490 ? 13.819 -30.865 -21.969 1.00 60.69 490 ALA A N 1
ATOM 3619 C CA . ALA A 1 490 ? 14.609 -29.671 -21.783 1.00 60.69 490 ALA A CA 1
ATOM 3620 C C . ALA A 1 490 ? 15.686 -29.803 -22.842 1.00 60.69 490 ALA A C 1
ATOM 3622 O O . ALA A 1 490 ? 16.534 -30.693 -22.725 1.00 60.69 490 ALA A O 1
ATOM 3623 N N . ALA A 1 491 ? 15.545 -29.040 -23.936 1.00 52.25 491 ALA A N 1
ATOM 3624 C CA . ALA A 1 491 ? 16.512 -29.063 -25.009 1.00 52.25 491 ALA A CA 1
ATOM 3625 C C . ALA A 1 491 ? 17.823 -28.868 -24.266 1.00 52.25 491 ALA A C 1
ATOM 3627 O O . ALA A 1 491 ? 17.858 -27.933 -23.450 1.00 52.25 491 ALA A O 1
ATOM 3628 N N . PRO A 1 492 ? 18.781 -29.816 -24.380 1.00 47.97 492 PRO A N 1
ATOM 3629 C CA . PRO A 1 492 ? 19.992 -29.798 -23.577 1.00 47.97 492 PRO A CA 1
ATOM 3630 C C . PRO A 1 492 ? 20.447 -28.366 -23.636 1.00 47.97 492 PRO A C 1
ATOM 3632 O O . PRO A 1 492 ? 20.584 -27.847 -24.745 1.00 47.97 492 PRO A O 1
ATOM 3635 N N . VAL A 1 493 ? 20.448 -27.705 -22.475 1.00 45.81 493 VAL A N 1
ATOM 3636 C CA . VAL A 1 493 ? 20.698 -26.276 -22.388 1.00 45.81 493 VAL A CA 1
ATOM 3637 C C . VAL A 1 493 ? 22.108 -26.134 -22.928 1.00 45.81 493 VAL A C 1
ATOM 3639 O O . VAL A 1 493 ? 23.082 -26.313 -22.203 1.00 45.81 493 VAL A O 1
ATOM 3642 N N . LEU A 1 494 ? 22.202 -25.919 -24.241 1.00 44.78 494 LEU A N 1
ATOM 3643 C CA . LEU A 1 494 ? 23.314 -25.310 -24.918 1.00 44.78 494 LEU A CA 1
ATOM 3644 C C . LEU A 1 494 ? 23.400 -24.016 -24.152 1.00 44.78 494 LEU A C 1
ATOM 3646 O O . LEU A 1 494 ? 22.528 -23.154 -24.294 1.00 44.78 494 LEU A O 1
ATOM 3650 N N . ALA A 1 495 ? 24.327 -24.011 -23.190 1.00 40.22 495 ALA A N 1
ATOM 3651 C CA . ALA A 1 495 ? 24.611 -22.875 -22.349 1.00 40.22 495 ALA A CA 1
ATOM 3652 C C . ALA A 1 495 ? 24.535 -21.671 -23.278 1.00 40.22 495 ALA A C 1
ATOM 3654 O O . ALA A 1 495 ? 25.201 -21.711 -24.315 1.00 40.22 495 ALA A O 1
ATOM 3655 N N . PRO A 1 496 ? 23.644 -20.701 -23.023 1.00 41.81 496 PRO A N 1
ATOM 3656 C CA . PRO A 1 496 ? 23.508 -19.589 -23.931 1.00 41.81 496 PRO A CA 1
ATOM 3657 C C . PRO A 1 496 ? 24.898 -18.980 -24.057 1.00 41.81 496 PRO A C 1
ATOM 3659 O O . PRO A 1 496 ? 25.392 -18.367 -23.111 1.00 41.81 496 PRO A O 1
ATOM 3662 N N . GLU A 1 497 ? 25.518 -19.144 -25.224 1.00 39.12 497 GLU A N 1
ATOM 3663 C CA . GLU A 1 497 ? 26.614 -18.303 -25.681 1.00 39.12 497 GLU A CA 1
ATOM 3664 C C . GLU A 1 497 ? 26.026 -16.917 -25.991 1.00 39.12 497 GLU A C 1
ATOM 3666 O O . GLU A 1 497 ? 26.159 -16.362 -27.075 1.00 39.12 497 GLU A O 1
ATOM 3671 N N . GLY A 1 498 ? 25.335 -16.326 -25.011 1.00 42.94 498 GLY A N 1
ATOM 3672 C CA . GLY A 1 498 ? 25.462 -14.896 -24.826 1.00 42.94 498 GLY A CA 1
ATOM 3673 C C . GLY A 1 498 ? 26.944 -14.640 -24.575 1.00 42.94 498 GLY A C 1
ATOM 3674 O O . GLY A 1 498 ? 27.592 -15.510 -23.988 1.00 42.94 498 GLY A O 1
ATOM 3675 N N . PRO A 1 499 ? 27.499 -13.505 -25.034 1.00 42.94 499 PRO A N 1
ATOM 3676 C CA . PRO A 1 499 ? 28.914 -13.215 -24.884 1.00 42.94 499 PRO A CA 1
ATOM 3677 C C . PRO A 1 499 ? 29.273 -13.474 -23.430 1.00 42.94 499 PRO A C 1
ATOM 3679 O O . PRO A 1 499 ? 28.831 -12.750 -22.535 1.00 42.94 499 PRO A O 1
ATOM 3682 N N . THR A 1 500 ? 29.998 -14.563 -23.177 1.00 46.97 500 THR A N 1
ATOM 3683 C CA . THR A 1 500 ? 30.569 -14.815 -21.871 1.00 46.97 500 THR A CA 1
ATOM 3684 C C . THR A 1 500 ? 31.463 -13.620 -21.658 1.00 46.97 500 THR A C 1
ATOM 3686 O O . THR A 1 500 ? 32.511 -13.504 -22.290 1.00 46.97 500 THR A O 1
ATOM 3689 N N . LEU A 1 501 ? 30.972 -12.685 -20.847 1.00 57.78 501 LEU A N 1
ATOM 3690 C CA . LEU A 1 501 ? 31.644 -11.476 -20.411 1.00 57.78 501 LEU A CA 1
ATOM 3691 C C . LEU A 1 501 ? 32.797 -11.912 -19.501 1.00 57.78 501 LEU A C 1
ATOM 3693 O O . LEU A 1 501 ? 32.803 -11.759 -18.280 1.00 57.78 501 LEU A O 1
ATOM 3697 N N . PHE A 1 502 ? 33.748 -12.595 -20.119 1.00 73.69 502 PHE A N 1
ATOM 3698 C CA . PHE A 1 502 ? 34.968 -13.063 -19.533 1.00 73.69 502 PHE A CA 1
ATOM 3699 C C . PHE A 1 502 ? 35.871 -11.847 -19.504 1.00 73.69 502 PHE A C 1
ATOM 3701 O O . PHE A 1 502 ? 36.225 -11.289 -20.536 1.00 73.69 502 PHE A O 1
ATOM 3708 N N . VAL A 1 503 ? 36.215 -11.410 -18.302 1.00 82.75 503 VAL A N 1
ATOM 3709 C CA . VAL A 1 503 ? 37.374 -10.551 -18.093 1.00 82.75 503 VAL A CA 1
ATOM 3710 C C . VAL A 1 503 ? 38.555 -11.495 -17.926 1.00 82.75 503 VAL A C 1
ATOM 3712 O O . VAL A 1 503 ? 38.651 -12.111 -16.855 1.00 82.75 503 VAL A O 1
ATOM 3715 N N . PRO A 1 504 ? 39.386 -11.706 -18.965 1.00 87.62 504 PRO A N 1
ATOM 3716 C CA . PRO A 1 504 ? 40.528 -12.591 -18.848 1.00 87.62 504 PRO A CA 1
ATOM 3717 C C . PRO A 1 504 ? 41.527 -12.042 -17.829 1.00 87.62 504 PRO A C 1
ATOM 3719 O O . PRO A 1 504 ? 41.648 -10.827 -17.618 1.00 87.62 504 PRO A O 1
ATOM 3722 N N . THR A 1 505 ? 42.245 -12.962 -17.186 1.00 93.19 505 THR A N 1
ATOM 3723 C CA . THR A 1 505 ? 43.426 -12.629 -16.387 1.00 93.19 505 THR A CA 1
ATOM 3724 C C . THR A 1 505 ? 44.407 -11.828 -17.238 1.00 93.19 505 THR A C 1
ATOM 3726 O O . THR A 1 505 ? 44.590 -12.128 -18.415 1.00 93.19 505 THR A O 1
ATOM 3729 N N . GLY A 1 506 ? 45.025 -10.805 -16.655 1.00 93.69 506 GLY A N 1
ATOM 3730 C CA . GLY A 1 506 ? 45.939 -9.899 -17.351 1.00 93.69 506 GLY A CA 1
ATOM 3731 C C . GLY A 1 506 ? 45.286 -8.642 -17.930 1.00 93.69 506 GLY A C 1
ATOM 3732 O O . GLY A 1 506 ? 46.004 -7.733 -18.326 1.00 93.69 506 GLY A O 1
ATOM 3733 N N . THR A 1 507 ? 43.954 -8.524 -17.930 1.00 95.06 507 THR A N 1
ATOM 3734 C CA . THR A 1 507 ? 43.305 -7.264 -18.336 1.00 95.06 507 THR A CA 1
ATOM 3735 C C . THR A 1 507 ? 43.460 -6.185 -17.273 1.00 95.06 507 THR A C 1
ATOM 3737 O O . THR A 1 507 ? 43.271 -6.441 -16.078 1.00 95.06 507 THR A O 1
ATOM 3740 N N . SER A 1 508 ? 43.783 -4.974 -17.726 1.00 96.56 508 SER A N 1
ATOM 3741 C CA . SER A 1 508 ? 43.956 -3.791 -16.887 1.00 96.56 508 SER A CA 1
ATOM 3742 C C . SER A 1 508 ? 42.708 -2.914 -16.904 1.00 96.56 508 SER A C 1
ATOM 3744 O O . SER A 1 508 ? 42.077 -2.692 -17.935 1.00 96.56 508 SER A O 1
ATOM 3746 N N . TRP A 1 509 ? 42.346 -2.416 -15.731 1.00 96.62 509 TRP A N 1
ATOM 3747 C CA . TRP A 1 509 ? 41.137 -1.646 -15.484 1.00 96.62 509 TRP A CA 1
ATOM 3748 C C . TRP A 1 509 ? 41.490 -0.423 -14.649 1.00 96.62 509 TRP A C 1
ATOM 3750 O O . TRP A 1 509 ? 42.252 -0.523 -13.692 1.00 96.62 509 TRP A O 1
ATOM 3760 N N . ARG A 1 510 ? 40.941 0.736 -14.994 1.00 97.00 510 ARG A N 1
ATOM 3761 C CA . ARG A 1 510 ? 41.126 1.988 -14.261 1.00 97.00 510 ARG A CA 1
ATOM 3762 C C . ARG A 1 510 ? 39.892 2.271 -13.423 1.00 97.00 510 ARG A C 1
ATOM 3764 O O . ARG A 1 510 ? 38.771 2.213 -13.919 1.00 97.00 510 ARG A O 1
ATOM 3771 N N . ARG A 1 511 ? 40.072 2.574 -12.142 1.00 96.81 511 ARG A N 1
ATOM 3772 C CA . ARG A 1 511 ? 38.960 2.905 -11.247 1.00 96.81 511 ARG A CA 1
ATOM 3773 C C . ARG A 1 511 ? 38.352 4.254 -11.630 1.00 96.81 511 ARG A C 1
ATOM 3775 O O . ARG A 1 511 ? 39.055 5.258 -11.614 1.00 96.81 511 ARG A O 1
ATOM 3782 N N . LYS A 1 512 ? 37.044 4.297 -11.888 1.00 96.69 512 LYS A N 1
ATOM 3783 C CA . LYS A 1 512 ? 36.286 5.544 -12.124 1.00 96.69 512 LYS A CA 1
ATOM 3784 C C . LYS A 1 512 ? 35.417 5.947 -10.928 1.00 96.69 512 LYS A C 1
ATOM 3786 O O . LYS A 1 512 ? 35.122 7.124 -10.758 1.00 96.69 512 LYS A O 1
ATOM 3791 N N . ALA A 1 513 ? 35.016 4.985 -10.091 1.00 91.69 513 ALA A N 1
ATOM 3792 C CA . ALA A 1 513 ? 34.185 5.211 -8.907 1.00 91.69 513 ALA A CA 1
ATOM 3793 C C . ALA A 1 513 ? 34.359 4.083 -7.862 1.00 91.69 513 ALA A C 1
ATOM 3795 O O . ALA A 1 513 ? 35.101 3.127 -8.076 1.00 91.69 513 ALA A O 1
ATOM 3796 N N . GLY A 1 514 ? 33.668 4.179 -6.721 1.00 85.12 514 GLY A N 1
ATOM 3797 C CA . GLY A 1 514 ? 33.581 3.105 -5.719 1.00 85.12 514 GLY A CA 1
ATOM 3798 C C . GLY A 1 514 ? 34.448 3.303 -4.468 1.00 85.12 514 GLY A C 1
ATOM 3799 O O . GLY A 1 514 ? 35.247 4.230 -4.373 1.00 85.12 514 GLY A O 1
ATOM 3800 N N . LYS A 1 515 ? 34.253 2.437 -3.463 1.00 77.50 515 LYS A N 1
ATOM 3801 C CA . LYS A 1 515 ? 35.000 2.453 -2.190 1.00 77.50 515 LYS A CA 1
ATOM 3802 C C . LYS A 1 515 ? 36.220 1.526 -2.280 1.00 77.50 515 LYS A C 1
ATOM 3804 O O . LYS A 1 515 ? 36.120 0.449 -2.861 1.00 77.50 515 LYS A O 1
ATOM 3809 N N . GLY A 1 516 ? 37.340 1.913 -1.665 1.00 82.81 516 GLY A N 1
ATOM 3810 C CA . GLY A 1 516 ? 38.520 1.045 -1.514 1.00 82.81 516 GLY A CA 1
ATOM 3811 C C . GLY A 1 516 ? 39.640 1.255 -2.540 1.00 82.81 516 GLY A C 1
ATOM 3812 O O . GLY A 1 516 ? 40.236 0.274 -2.974 1.00 82.81 516 GLY A O 1
ATOM 3813 N N . GLY A 1 517 ? 39.902 2.502 -2.943 1.00 87.94 517 GLY A N 1
ATOM 3814 C CA . GLY A 1 517 ? 41.027 2.890 -3.802 1.00 87.94 517 GLY A CA 1
ATOM 3815 C C . GLY A 1 517 ? 40.913 4.339 -4.283 1.00 87.94 517 GLY A C 1
ATOM 3816 O O . GLY A 1 517 ? 39.873 4.969 -4.081 1.00 87.94 517 GLY A O 1
ATOM 3817 N N . GLN A 1 518 ? 41.963 4.877 -4.905 1.00 93.50 518 GLN A N 1
ATOM 3818 C CA . GLN A 1 518 ? 41.928 6.215 -5.513 1.00 93.50 518 GLN A CA 1
ATOM 3819 C C . GLN A 1 518 ? 41.270 6.159 -6.901 1.00 93.50 518 GLN A C 1
ATOM 3821 O O . GLN A 1 518 ? 41.475 5.207 -7.653 1.00 93.50 518 GLN A O 1
ATOM 3826 N N . ILE A 1 519 ? 40.470 7.170 -7.261 1.00 94.94 519 ILE A N 1
ATOM 3827 C CA . ILE A 1 519 ? 39.972 7.318 -8.640 1.00 94.94 519 ILE A CA 1
ATOM 3828 C C . ILE A 1 519 ? 41.191 7.478 -9.559 1.00 94.94 519 ILE A C 1
ATOM 3830 O O . ILE A 1 519 ? 42.085 8.264 -9.264 1.00 94.94 519 ILE A O 1
ATOM 3834 N N . GLY A 1 520 ? 41.246 6.700 -10.639 1.00 95.19 520 GLY A N 1
ATOM 3835 C CA . GLY A 1 520 ? 42.406 6.589 -11.523 1.00 95.19 520 GLY A CA 1
ATOM 3836 C C . GLY A 1 520 ? 43.345 5.416 -11.214 1.00 95.19 520 GLY A C 1
ATOM 3837 O O . GLY A 1 520 ? 44.218 5.131 -12.029 1.00 95.19 520 GLY A O 1
ATOM 3838 N N . GLU A 1 521 ? 43.159 4.698 -10.099 1.00 97.12 521 GLU A N 1
ATOM 3839 C CA . GLU A 1 521 ? 43.948 3.503 -9.760 1.00 97.12 521 GLU A CA 1
ATOM 3840 C C . GLU A 1 521 ? 43.823 2.437 -10.858 1.00 97.12 521 GLU A C 1
ATOM 3842 O O . GLU A 1 521 ? 42.714 2.045 -11.234 1.00 97.12 521 GLU A O 1
ATOM 3847 N N . LEU A 1 522 ? 44.966 1.960 -11.354 1.00 96.81 522 LEU A N 1
ATOM 3848 C CA . LEU A 1 522 ? 45.046 0.926 -12.379 1.00 96.81 522 LEU A CA 1
ATOM 3849 C C . LEU A 1 522 ? 45.219 -0.441 -11.706 1.00 96.81 522 LEU A C 1
ATOM 3851 O O . LEU A 1 522 ? 46.179 -0.671 -10.973 1.00 96.81 522 LEU A O 1
ATOM 3855 N N . VAL A 1 523 ? 44.276 -1.346 -11.944 1.00 96.69 523 VAL A N 1
ATOM 3856 C CA . VAL A 1 523 ? 44.253 -2.696 -11.376 1.00 96.69 523 VAL A CA 1
ATOM 3857 C C . VAL A 1 523 ? 44.231 -3.734 -12.487 1.00 96.69 523 VAL A C 1
ATOM 3859 O O . VAL A 1 523 ? 43.559 -3.559 -13.499 1.00 96.69 523 VAL A O 1
ATOM 3862 N N . THR A 1 524 ? 44.938 -4.842 -12.292 1.00 96.81 524 THR A N 1
ATOM 3863 C CA . THR A 1 524 ? 44.992 -5.942 -13.266 1.00 96.81 524 THR A CA 1
ATOM 3864 C C . THR A 1 524 ? 44.333 -7.179 -12.678 1.00 96.81 524 THR A C 1
ATOM 3866 O O . THR A 1 524 ? 44.555 -7.501 -11.511 1.00 96.81 524 THR A O 1
ATOM 3869 N N . VAL A 1 525 ? 43.531 -7.897 -13.462 1.00 96.38 525 VAL A N 1
ATOM 3870 C CA . VAL A 1 525 ? 42.912 -9.148 -13.001 1.00 96.38 525 VAL A CA 1
ATOM 3871 C C . VAL A 1 525 ? 43.976 -10.243 -12.882 1.00 96.38 525 VAL A C 1
ATOM 3873 O O . VAL A 1 525 ? 44.520 -10.686 -13.890 1.00 96.38 525 VAL A O 1
ATOM 3876 N N . ARG A 1 526 ? 44.265 -10.701 -11.658 1.00 96.44 526 ARG A N 1
ATOM 3877 C CA . ARG A 1 526 ? 45.234 -11.773 -11.365 1.00 96.44 526 ARG A CA 1
ATOM 3878 C C . ARG A 1 526 ? 44.633 -13.168 -11.481 1.00 96.44 526 ARG A C 1
ATOM 3880 O O . ARG A 1 526 ? 45.279 -14.052 -12.030 1.00 96.44 526 ARG A O 1
ATOM 3887 N N . ALA A 1 527 ? 43.418 -13.372 -10.971 1.00 92.12 527 ALA A N 1
ATOM 3888 C CA . ALA A 1 527 ? 42.777 -14.687 -10.962 1.00 92.12 527 ALA A CA 1
ATOM 3889 C C . ALA A 1 527 ? 41.258 -14.610 -11.170 1.00 92.12 527 ALA A C 1
ATOM 3891 O O . ALA A 1 527 ? 40.593 -13.650 -10.769 1.00 92.12 527 ALA A O 1
ATOM 3892 N N . VAL A 1 528 ? 40.706 -15.661 -11.777 1.00 91.19 528 VAL A N 1
ATOM 3893 C CA . VAL A 1 528 ? 39.267 -15.853 -11.996 1.00 91.19 528 VAL A CA 1
ATOM 3894 C C . VAL A 1 528 ? 38.773 -16.917 -11.016 1.00 91.19 528 VAL A C 1
ATOM 3896 O O . VAL A 1 528 ? 39.095 -18.091 -11.154 1.00 91.19 528 VAL A O 1
ATOM 3899 N N . LEU A 1 529 ? 37.997 -16.504 -10.011 1.00 89.62 529 LEU A N 1
ATOM 3900 C CA . LEU A 1 529 ? 37.487 -17.368 -8.939 1.00 89.62 529 LEU A CA 1
ATOM 3901 C C . LEU A 1 529 ? 35.958 -17.481 -9.063 1.00 89.62 529 LEU A C 1
ATOM 3903 O O . LEU A 1 529 ? 35.205 -16.813 -8.347 1.00 89.62 529 LEU A O 1
ATOM 3907 N N . GLY A 1 530 ? 35.487 -18.272 -10.031 1.00 89.12 530 GLY A N 1
ATOM 3908 C CA . GLY A 1 530 ? 34.062 -18.374 -10.372 1.00 89.12 530 GLY A CA 1
ATOM 3909 C C . GLY A 1 530 ? 33.487 -17.033 -10.851 1.00 89.12 530 GLY A C 1
ATOM 3910 O O . GLY A 1 530 ? 33.974 -16.446 -11.819 1.00 89.12 530 GLY A O 1
ATOM 3911 N N . ASN A 1 531 ? 32.482 -16.505 -10.142 1.00 87.38 531 ASN A N 1
ATOM 3912 C CA . ASN A 1 531 ? 31.854 -15.207 -10.454 1.00 87.38 531 ASN A CA 1
ATOM 3913 C C . ASN A 1 531 ? 32.637 -13.994 -9.919 1.00 87.38 531 ASN A C 1
ATOM 3915 O O . ASN A 1 531 ? 32.223 -12.850 -10.128 1.00 87.38 531 ASN A O 1
ATOM 3919 N N . LYS A 1 532 ? 33.758 -14.233 -9.226 1.00 92.56 532 LYS A N 1
ATOM 3920 C CA . LYS A 1 532 ? 34.641 -13.192 -8.693 1.00 92.56 532 LYS A CA 1
ATOM 3921 C C . LYS A 1 532 ? 35.939 -13.098 -9.490 1.00 92.56 532 LYS A C 1
ATOM 3923 O O . LYS A 1 532 ? 36.369 -14.051 -10.144 1.00 92.56 532 LYS A O 1
ATOM 3928 N N . ARG A 1 533 ? 36.561 -11.927 -9.447 1.00 94.38 533 ARG A N 1
ATOM 3929 C CA . ARG A 1 533 ? 37.879 -11.638 -10.010 1.00 94.38 533 ARG A CA 1
ATOM 3930 C C . ARG A 1 533 ? 38.755 -11.095 -8.895 1.00 94.38 533 ARG A C 1
ATOM 3932 O O . ARG A 1 533 ? 38.326 -10.222 -8.143 1.00 94.38 533 ARG A O 1
ATOM 3939 N N . GLU A 1 534 ? 39.950 -11.647 -8.770 1.00 96.69 534 GLU A N 1
ATOM 3940 C CA . GLU A 1 534 ? 40.970 -11.145 -7.857 1.00 96.69 534 GLU A CA 1
ATOM 3941 C C . GLU A 1 534 ? 41.827 -10.121 -8.596 1.00 96.69 534 GLU A C 1
ATOM 3943 O O . GLU A 1 534 ? 42.403 -10.429 -9.640 1.00 96.69 534 GLU A O 1
ATOM 3948 N N . LEU A 1 535 ? 41.862 -8.894 -8.086 1.00 96.69 535 LEU A N 1
ATOM 3949 C CA . LEU A 1 535 ? 42.614 -7.779 -8.652 1.00 96.69 535 LEU A CA 1
ATOM 3950 C C . LEU A 1 535 ? 44.063 -7.766 -8.137 1.00 96.69 535 LEU A C 1
ATOM 3952 O O . LEU A 1 535 ? 44.399 -8.417 -7.149 1.00 96.69 535 LEU A O 1
ATOM 3956 N N . SER A 1 536 ? 44.937 -6.996 -8.786 1.00 96.62 536 SER A N 1
ATOM 3957 C CA . SER A 1 536 ? 46.361 -6.879 -8.435 1.00 96.62 536 SER A CA 1
ATOM 3958 C C . SER A 1 536 ? 46.617 -6.358 -7.019 1.00 96.62 536 SER A C 1
ATOM 3960 O O . SER A 1 536 ? 47.660 -6.668 -6.445 1.00 96.62 536 SER A O 1
ATOM 3962 N N . ASN A 1 537 ? 45.657 -5.634 -6.443 1.00 94.56 537 ASN A N 1
ATOM 3963 C CA . ASN A 1 537 ? 45.667 -5.156 -5.061 1.00 94.56 537 ASN A CA 1
ATOM 3964 C C . ASN A 1 537 ? 45.100 -6.175 -4.043 1.00 94.56 537 ASN A C 1
ATOM 3966 O O . ASN A 1 537 ? 44.927 -5.840 -2.875 1.00 94.56 537 ASN A O 1
ATOM 3970 N N . GLY A 1 538 ? 44.792 -7.408 -4.465 1.00 95.56 538 GLY A N 1
ATOM 3971 C CA . GLY A 1 538 ? 44.276 -8.489 -3.613 1.00 95.56 538 GLY A CA 1
ATOM 3972 C C . GLY A 1 538 ? 42.765 -8.443 -3.354 1.00 95.56 538 GLY A C 1
ATOM 3973 O O . GLY A 1 538 ? 42.219 -9.339 -2.706 1.00 95.56 538 GLY A O 1
ATOM 3974 N N . VAL A 1 539 ? 42.056 -7.429 -3.864 1.00 95.31 539 VAL A N 1
ATOM 3975 C CA . VAL A 1 539 ? 40.604 -7.301 -3.685 1.00 95.31 539 VAL A CA 1
ATOM 3976 C C . VAL A 1 539 ? 39.869 -8.276 -4.607 1.00 95.31 539 VAL A C 1
ATOM 3978 O O . VAL A 1 539 ? 40.160 -8.375 -5.799 1.00 95.31 539 VAL A O 1
ATOM 3981 N N . LYS A 1 540 ? 38.880 -8.987 -4.055 1.00 96.31 540 LYS A N 1
ATOM 3982 C CA . LYS A 1 540 ? 38.028 -9.936 -4.785 1.00 96.31 540 LYS A CA 1
ATOM 3983 C C . LYS A 1 540 ? 36.661 -9.310 -5.049 1.00 96.31 540 LYS A C 1
ATOM 3985 O O . LYS A 1 540 ? 35.855 -9.218 -4.126 1.00 96.31 540 LYS A O 1
ATOM 3990 N N . LEU A 1 541 ? 36.396 -8.917 -6.293 1.00 94.81 541 LEU A N 1
ATOM 3991 C CA . LEU A 1 541 ? 35.143 -8.268 -6.703 1.00 94.81 541 LEU A CA 1
ATOM 3992 C C . LEU A 1 541 ? 34.318 -9.164 -7.620 1.00 94.81 541 LEU A C 1
ATOM 3994 O O . LEU A 1 541 ? 34.866 -9.982 -8.361 1.00 94.81 541 LEU A O 1
ATOM 3998 N N . PHE A 1 542 ? 32.996 -9.004 -7.595 1.00 93.81 542 PHE A N 1
ATOM 3999 C CA . PHE A 1 542 ? 32.148 -9.601 -8.623 1.00 93.81 542 PHE A CA 1
ATOM 4000 C C . PHE A 1 542 ? 32.310 -8.861 -9.954 1.00 93.81 542 PHE A C 1
ATOM 4002 O O . PHE A 1 542 ? 32.593 -7.666 -9.995 1.00 93.81 542 PHE A O 1
ATOM 4009 N N . PHE A 1 543 ? 32.084 -9.562 -11.066 1.00 90.44 543 PHE A N 1
ATOM 4010 C CA . PHE A 1 543 ? 32.228 -8.974 -12.399 1.00 90.44 543 PHE A CA 1
ATOM 4011 C C . PHE A 1 543 ? 31.373 -7.704 -12.612 1.00 90.44 543 PHE A C 1
ATOM 4013 O O . PHE A 1 543 ? 31.874 -6.711 -13.138 1.00 90.44 543 PHE A O 1
ATOM 4020 N N . TYR A 1 544 ? 30.124 -7.689 -12.127 1.00 92.00 544 TYR A N 1
ATOM 4021 C CA . TYR A 1 544 ? 29.251 -6.510 -12.234 1.00 92.00 544 TYR A CA 1
ATOM 4022 C C . TYR A 1 544 ? 29.792 -5.297 -11.453 1.00 92.00 544 TYR A C 1
ATOM 4024 O O . TYR A 1 544 ? 29.537 -4.155 -11.829 1.00 92.00 544 TYR A O 1
ATOM 4032 N N . GLU A 1 545 ? 30.559 -5.522 -10.380 1.00 93.62 545 GLU A N 1
ATOM 4033 C CA . GLU A 1 545 ? 31.192 -4.453 -9.596 1.00 93.62 545 GLU A CA 1
ATOM 4034 C C . GLU A 1 545 ? 32.370 -3.857 -10.363 1.00 93.62 545 GLU A C 1
ATOM 4036 O O . GLU A 1 545 ? 32.527 -2.640 -10.386 1.00 93.62 545 GLU A O 1
ATOM 4041 N N . ILE A 1 546 ? 33.137 -4.693 -11.073 1.00 93.75 546 ILE A N 1
ATOM 4042 C CA . ILE A 1 546 ? 34.232 -4.237 -11.937 1.00 93.75 546 ILE A CA 1
ATOM 4043 C C . ILE A 1 546 ? 33.695 -3.369 -13.080 1.00 93.75 546 ILE A C 1
ATOM 4045 O O . ILE A 1 546 ? 34.206 -2.276 -13.292 1.00 93.75 546 ILE A O 1
ATOM 4049 N N . GLN A 1 547 ? 32.618 -3.777 -13.761 1.00 93.06 547 GLN A N 1
ATOM 4050 C CA . GLN A 1 547 ? 32.014 -2.963 -14.831 1.00 93.06 547 GLN A CA 1
ATOM 4051 C C . GLN A 1 547 ? 31.446 -1.624 -14.334 1.00 93.06 547 GLN A C 1
ATOM 4053 O O . GLN A 1 547 ? 31.492 -0.605 -15.034 1.00 93.06 547 GLN A O 1
ATOM 4058 N N . ARG A 1 548 ? 30.872 -1.629 -13.126 1.00 94.62 548 ARG A N 1
ATOM 4059 C CA . ARG A 1 548 ? 30.278 -0.433 -12.529 1.00 94.62 548 ARG A CA 1
ATOM 4060 C C . ARG A 1 548 ? 31.347 0.562 -12.089 1.00 94.62 548 ARG A C 1
ATOM 4062 O O . ARG A 1 548 ? 31.212 1.750 -12.374 1.00 94.62 548 ARG A O 1
ATOM 4069 N N . ASP A 1 549 ? 32.391 0.081 -11.422 1.00 96.38 549 ASP A N 1
ATOM 4070 C CA . ASP A 1 549 ? 33.328 0.924 -10.674 1.00 96.38 549 ASP A CA 1
ATOM 4071 C C . ASP A 1 549 ? 34.647 1.176 -11.427 1.00 96.38 549 ASP A C 1
ATOM 4073 O O . ASP A 1 549 ? 35.390 2.100 -11.085 1.00 96.38 549 ASP A O 1
ATOM 4077 N N . PHE A 1 550 ? 34.914 0.417 -12.492 1.00 96.56 550 PHE A N 1
ATOM 4078 C CA . PHE A 1 550 ? 36.116 0.531 -13.310 1.00 96.56 550 PHE A CA 1
ATOM 4079 C C . PHE A 1 550 ? 35.774 0.691 -14.799 1.00 96.56 550 PHE A C 1
ATOM 4081 O O . PHE A 1 550 ? 34.671 0.390 -15.261 1.00 96.56 550 PHE A O 1
ATOM 4088 N N . GLU A 1 551 ? 36.726 1.210 -15.559 1.00 96.31 551 GLU A N 1
ATOM 4089 C CA . GLU A 1 551 ? 36.737 1.220 -17.018 1.00 96.31 551 GLU A CA 1
ATOM 4090 C C . GLU A 1 551 ? 37.906 0.367 -17.512 1.00 96.31 551 GLU A C 1
ATOM 4092 O O . GLU A 1 551 ? 38.980 0.369 -16.912 1.00 96.31 551 GLU A O 1
ATOM 4097 N N . GLN A 1 552 ? 37.699 -0.414 -18.570 1.00 95.56 552 GLN A N 1
ATOM 4098 C CA . GLN A 1 552 ? 38.765 -1.239 -19.126 1.00 95.56 552 GLN A CA 1
ATOM 4099 C C . GLN A 1 552 ? 39.759 -0.332 -19.851 1.00 95.56 552 GLN A C 1
ATOM 4101 O O . GLN A 1 552 ? 39.378 0.418 -20.748 1.00 95.56 552 GLN A O 1
ATOM 4106 N N . VAL A 1 553 ? 41.032 -0.409 -19.473 1.00 95.69 553 VAL A N 1
ATOM 4107 C CA . VAL A 1 553 ? 42.106 0.248 -20.218 1.00 95.69 553 VAL A CA 1
ATOM 4108 C C . VAL A 1 553 ? 42.514 -0.745 -21.298 1.00 95.69 553 VAL A C 1
ATOM 4110 O O . VAL A 1 553 ? 42.870 -1.878 -20.968 1.00 95.69 553 VAL A O 1
ATOM 4113 N N . GLN A 1 554 ? 42.366 -0.373 -22.574 1.00 81.69 554 GLN A N 1
ATOM 4114 C CA . GLN A 1 554 ? 42.810 -1.224 -23.683 1.00 81.69 554 GLN A CA 1
ATOM 4115 C C . GLN A 1 554 ? 44.269 -1.635 -23.450 1.00 81.69 554 GLN A C 1
ATOM 4117 O O . GLN A 1 554 ? 45.082 -0.807 -23.035 1.00 81.69 554 GLN A O 1
ATOM 4122 N N . ALA A 1 555 ? 44.525 -2.934 -23.618 1.00 57.88 555 ALA A N 1
ATOM 4123 C CA . ALA A 1 555 ? 45.846 -3.530 -23.461 1.00 57.88 555 ALA A CA 1
ATOM 4124 C C . ALA A 1 555 ? 46.824 -2.997 -24.508 1.00 57.88 555 ALA A C 1
ATOM 4126 O O . ALA A 1 555 ? 46.369 -2.771 -25.655 1.00 57.88 555 ALA A O 1
#

Nearest PDB structures (foldseek):
  7uwz-assembly1_A  TM=8.140E-01  e=2.225E-02  synthetic construct
  2xk0-assembly1_A  TM=8.571E-01  e=3.502E-02  Drosophila melanogaster
  5ey2-assembly1_C  TM=7.253E-01  e=8.669E-02  Bacillus cereus ATCC 14579
  4nb5-assembly1_C  TM=5.481E-01  e=1.617E-01  Mycobacterium tuberculosis H37Rv

Solvent-accessible surface area (backbone atoms only — not comparable to full-atom values): 36407 Å² total; per-residue (Å²): 142,81,84,82,78,80,80,82,77,82,78,78,75,73,72,89,72,66,83,73,78,94,76,55,64,79,64,70,76,37,74,62,52,76,68,40,47,44,51,49,53,54,43,56,70,56,20,80,82,60,44,24,57,73,47,56,63,55,50,11,64,75,61,74,48,54,50,68,56,41,52,53,37,54,53,48,38,44,71,38,30,48,33,45,80,47,83,41,94,97,50,66,47,34,37,29,71,47,60,78,91,60,38,57,60,56,73,59,48,49,51,50,50,52,51,51,52,50,52,52,50,51,54,52,50,51,54,50,50,52,53,51,55,60,54,61,69,71,76,72,74,71,77,74,84,74,75,89,73,91,71,88,76,75,80,82,80,79,82,86,81,76,81,82,81,75,84,78,76,79,80,78,88,81,85,81,80,89,83,86,87,83,93,79,87,88,79,91,85,86,83,84,86,84,88,82,85,88,82,87,89,79,90,76,88,82,85,89,77,86,84,88,82,81,88,82,90,84,89,81,89,80,89,81,85,86,86,89,85,83,90,80,89,82,90,85,91,83,90,80,85,87,77,89,80,85,80,83,90,83,81,87,81,87,81,90,80,82,87,83,91,81,85,81,84,81,81,78,82,82,78,86,82,85,78,84,84,84,76,84,79,84,78,88,82,79,91,77,89,78,84,88,85,92,85,90,87,84,88,85,85,90,83,85,82,93,70,93,67,98,74,75,76,74,76,36,44,86,66,58,71,50,51,55,66,68,61,48,67,73,41,67,72,56,50,84,88,30,70,36,41,49,50,50,28,70,63,62,34,62,75,48,44,68,54,49,36,76,33,59,38,94,34,83,62,44,64,36,55,57,61,44,34,51,53,49,69,60,56,51,50,28,49,55,25,12,48,54,41,18,70,76,70,73,49,61,42,57,62,38,30,52,52,22,53,38,20,35,71,53,33,44,73,70,68,73,65,55,39,72,62,12,62,73,37,50,80,78,75,50,64,72,38,37,28,32,38,43,49,99,86,62,53,70,45,54,28,30,28,69,41,70,53,96,55,31,39,33,33,40,32,80,89,74,50,74,50,78,42,47,50,59,38,35,77,56,27,66,31,47,41,84,40,89,66,73,74,76,73,72,66,76,76,68,70,75,84,55,83,77,86,69,79,57,65,73,45,38,29,29,26,73,51,76,88,92,68,59,76,64,44,76,38,32,30,68,42,78,60,82,74,29,34,28,32,67,86,70,53,74,41,44,58,72,54,48,64,71,22,29,44,78,46,84,127

InterPro domains:
  IPR036388 Winged helix-like DNA-binding domain superfamily [G3DSA:1.10.10.10] (10-125)

Sequence (555 aa):
MNATKRLTTNLSINTSEMNVLFVHSALDDYPLTPEEFRAYAHLARRASSGAAYPSRASIAKACRMHEDTVGVVLKNLLTFKMLEAHERKGKTTLYTLTPASKWVKPQIVEALHAQQAQAGAAKRADRKARKAAAGASLESTDPPETKGGVEEATPPKRRVGYPPETKGHHPPETKGHEGDPLRRSIEGRGVIDVTSNPGEEGSSSASVAEPDTAAHSSSKNLNSTPTPEGLRNSSIFGAALASLVIVPQVEASQPDGTAHAVEQDLLVDSQDFAEPRGGMNEQATSLENVPGGAAGAGAEAVQGARGAGDGAGRAGVDSIRPVNAQELAARPVEPVDGAAYQELKSLVGGKNLVQLTKELTRTGGLSREAWLKLKLGEVQLVRVLAQQEAKATGGNMLTLAVRGLDRLIGAVRVEKRISAAAVNADPQLQPGQRCTVADQVGVLTLGVVQEVNAVRYKIQFDDGNGRNIDRTVAAQLCTLKPSDAPLPVAAPVLAPEGPTLFVPTGTSWRRKAGKGGQIGELVTVRAVLGNKRELSNGVKLFFYEIQRDFEQVQA

pLDDT: mean 74.75, std 26.54, range [27.83, 98.5]

Mean predicted aligned error: 20.89 Å

Secondary structure (DSSP, 8-state):
--------------GGG-------HHHHSS---HHHHHHHHHHHHH-TTSEE---HHHHHHHHT--HHHHHHHHHHHHHTTSEEEEEETTEEEEEEEPPGGGSPPHHHHHHHHHHHHHHHHHHHHHHHHHHHHHHHTTS--PPP---------PPPPP---PPPPP-PPPPP------------------PPP----------------------------------------------------PPPP------------------------------------------------------------TTS----GGGPPPPPHHHHHHSPPPPTTSHHHHHHHHHH-HHHHHHHTTSBPTTT--BGGGGGG--HHHHHHHHHHHHHHHHHH---HHHHHHHHHHHHTT---------HHHHHH---PPTT-EEEEE-TT--EEEEEEEEE-SSEEEEEETTS-EEEEETT-HHHHTTEEE--PPP----------S------TT-EEEE-S-SSS-TT-EEEEEEEETTEEEETTS-EEEHHHHHHHEEEEP-

Organism: Deinococcus gobiensis (strain DSM 21396 / JCM 16679 / CGMCC 1.7299 / I-0) (NCBI:txid745776)